Protein AF-A0A6A6N2H8-F1 (afdb_monomer_lite)

Secondary structure (DSSP, 8-state):
-HHHHHHHHHT-HHHHHHHHHH-TTHHHHT-STTS--HHHHHHHHT-HHHHHHHHHH-GGGGG---TTS--HHHHHHHH---HHHHHHHHHTT--TT---TTS--GGGG--SGGGHHHHHHHHHTT---TTTSPPSSS--S---HHHHHHHHHHHT-HHHHHHHHHH-TTHHHHHHH-SS---HHHHHHHHT-HHHHHHHHHH-GGGGT---TTS--HHHHHHHTT-HHHHHHHHHH-GGGGG---GGG--HHHHHHHHT-HHHHHHHHHH-TTGGG---TT---HHHHHHHTT-HHHHHHHHHHHHHHT-GGGGG-B-TTS-BHHHHHHHTT-HHHHHHHHTSTT----HHHHHHHHHHHGGGSTT----TT-B-TTS-BHHHHHHHTT-S-HHHHHHHHHHHT-TT--S-HHHHHHHH-

Foldseek 3Di:
DVQLLVCLLVLPPVSVVVVCVVPVCVQVVQLDAQADHSLLNNLLNLNQVSNVVCCVVPVSLLAGAHNQFDGSLLSNLLNDDNLVSNVVSLVSPHPQAGAGNVQWGSLQSNDDPVCVVVNVVSVVSPYDTSVVADDPDPDDDDDDLQVQLLVCLLVLPPVSNVVSCVVPVCNQVVVLVDQAACHSLLNNLLNLSQVSNVVVCVVPVSLQQGHHPQQDGSLRSNLVNVSLVSNLSSLVVPLCQQCRAGPQRDGQLLSCLLVLVLVSNVSNCVSPVCSQVGAGNQRDGSLLNNLLNVNLVSNVSSLVSCVVVVNCVQQCGATNVNDGSLNSNLVVVVLNSNLVQLQDPPHQDAQVSVLSCCLRPQLSNQQRDDPQCHADPVNDTSVRVCVVVVSDDVVVNVVSNVLSPDPPPPDDSVVSSVVVD

Radius of gyration: 32.68 Å; chains: 1; bounding box: 66×46×94 Å

Sequence (421 aa):
MERLMEASRAGNIDGLYAAIRENANILAQIAVPFVDTPLHAAASAGHIQYAMEIMRLMPSFAAKSDQDGFCPIHLALRSGHIQLLVKLLISCSVDINEKNVEGWTPLDYVQDESQAEIRDLLCSAGAVGASLLPIIDNSAPFLRTDQKLKMAAEVGDIQGLYSIIKEDQYLLERIDQLPFTDTPLHVAASKGHTQFALEIMRLKPSFAEKLNQDGFSPMHLALQNQRFQTALRLADVKGQLVCLKGRMGITPLHFAAEKEELELLAALLIACPKSIDVVTEHKETALHIAAKNDKVEAVKLLFGWLEHNGKNMVLNWSDDEGNTVLHIASRRNQIEVVRLLIGDVRCFPSFLIIREILSNFFPFICGIEVDLKIKNSEGLTAVNILQEEGQLDIGLFEATRALANSTDFQMDRMQLVLWII

Organism: Hevea brasiliensis (NCBI:txid3981)

Structure (mmCIF, N/CA/C/O backbone):
data_AF-A0A6A6N2H8-F1
#
_entry.id   AF-A0A6A6N2H8-F1
#
loop_
_atom_site.group_PDB
_atom_site.id
_atom_site.type_symbol
_atom_site.label_atom_id
_atom_site.label_alt_id
_atom_site.label_comp_id
_atom_site.label_asym_id
_atom_site.label_entity_id
_atom_site.label_seq_id
_atom_site.pdbx_PDB_ins_code
_atom_site.Cartn_x
_atom_site.Cartn_y
_atom_site.Cartn_z
_atom_site.occupancy
_atom_site.B_iso_or_equiv
_atom_site.auth_seq_id
_atom_site.auth_comp_id
_atom_site.auth_asym_id
_atom_site.auth_atom_id
_atom_site.pdbx_PDB_model_num
ATOM 1 N N . MET A 1 1 ? -5.764 -26.903 -27.597 1.00 75.50 1 MET A N 1
ATOM 2 C CA . MET A 1 1 ? -4.366 -26.443 -27.460 1.00 75.50 1 MET A CA 1
ATOM 3 C C . MET A 1 1 ? -3.416 -27.331 -28.253 1.00 75.50 1 MET A C 1
ATOM 5 O O . MET A 1 1 ? -2.806 -26.845 -29.191 1.00 75.50 1 MET A O 1
ATOM 9 N N . GLU A 1 2 ? -3.350 -28.630 -27.958 1.00 81.94 2 GLU A N 1
ATOM 10 C CA . GLU A 1 2 ? -2.432 -29.576 -28.620 1.00 81.94 2 GLU A CA 1
ATOM 11 C C . GLU A 1 2 ? -2.510 -29.560 -30.158 1.00 81.94 2 GLU A C 1
ATOM 13 O O . GLU A 1 2 ? -1.504 -29.311 -30.814 1.00 81.94 2 GLU A O 1
ATOM 18 N N . ARG A 1 3 ? -3.718 -29.662 -30.730 1.00 82.88 3 ARG A N 1
ATOM 19 C CA . ARG A 1 3 ? -3.942 -29.578 -32.189 1.00 82.88 3 ARG A CA 1
ATOM 20 C C . ARG A 1 3 ? -3.453 -28.273 -32.828 1.00 82.88 3 ARG A C 1
ATOM 22 O O . ARG A 1 3 ? -2.975 -28.283 -33.956 1.00 82.88 3 ARG A O 1
ATOM 29 N N . LEU A 1 4 ? -3.570 -27.148 -32.117 1.00 87.62 4 LEU A N 1
ATOM 30 C CA . LEU A 1 4 ? -3.097 -25.846 -32.598 1.00 87.62 4 LEU A CA 1
ATOM 31 C C . LEU A 1 4 ? -1.565 -25.801 -32.616 1.00 87.62 4 LEU A C 1
ATOM 33 O O . LEU A 1 4 ? -0.972 -25.305 -33.570 1.00 87.62 4 LEU A O 1
ATOM 37 N N . MET A 1 5 ? -0.918 -26.339 -31.582 1.00 87.62 5 MET A N 1
ATOM 38 C CA . MET A 1 5 ? 0.543 -26.425 -31.539 1.00 87.62 5 MET A CA 1
ATOM 39 C C . MET A 1 5 ? 1.077 -27.400 -32.591 1.00 87.62 5 MET A C 1
ATOM 41 O O . MET A 1 5 ? 2.087 -27.113 -33.225 1.00 87.62 5 MET A O 1
ATOM 45 N N . GLU A 1 6 ? 0.379 -28.505 -32.847 1.00 87.38 6 GLU A N 1
ATOM 46 C CA . GLU A 1 6 ? 0.714 -29.437 -33.926 1.00 87.38 6 GLU A CA 1
ATOM 47 C C . GLU A 1 6 ? 0.575 -28.793 -35.312 1.00 87.38 6 GLU A C 1
ATOM 49 O O . GLU A 1 6 ? 1.511 -28.851 -36.109 1.00 87.38 6 GLU A O 1
ATOM 54 N N . ALA A 1 7 ? -0.523 -28.069 -35.563 1.00 90.12 7 ALA A N 1
ATOM 55 C CA . ALA A 1 7 ? -0.685 -27.272 -36.778 1.00 90.12 7 ALA A CA 1
ATOM 56 C C . ALA A 1 7 ? 0.430 -26.223 -36.934 1.00 90.12 7 ALA A C 1
ATOM 58 O O . ALA A 1 7 ? 0.928 -26.022 -38.040 1.00 90.12 7 ALA A O 1
ATOM 59 N N . SER A 1 8 ? 0.872 -25.617 -35.828 1.00 89.81 8 SER A N 1
ATOM 60 C CA . SER A 1 8 ? 1.950 -24.619 -35.821 1.00 89.81 8 SER A CA 1
ATOM 61 C C . SER A 1 8 ? 3.313 -25.213 -36.164 1.00 89.81 8 SER A C 1
ATOM 63 O O . SER A 1 8 ? 4.055 -24.621 -36.944 1.00 89.81 8 SER A O 1
ATOM 65 N N . ARG A 1 9 ? 3.629 -26.410 -35.650 1.00 88.69 9 ARG A N 1
ATOM 66 C CA . ARG A 1 9 ? 4.859 -27.144 -36.003 1.00 88.69 9 ARG A CA 1
ATOM 67 C C . ARG A 1 9 ? 4.844 -27.633 -37.454 1.00 88.69 9 ARG A C 1
ATOM 69 O O . ARG A 1 9 ? 5.890 -27.682 -38.095 1.00 88.69 9 ARG A O 1
ATOM 76 N N . ALA A 1 10 ? 3.665 -27.972 -37.975 1.00 90.25 10 ALA A N 1
ATOM 77 C CA . ALA A 1 10 ? 3.479 -28.432 -39.350 1.00 90.25 10 ALA A CA 1
ATOM 78 C C . ALA A 1 10 ? 3.308 -27.296 -40.380 1.00 90.25 10 ALA A C 1
ATOM 80 O O . ALA A 1 10 ? 3.314 -27.570 -41.577 1.00 90.25 10 ALA A O 1
ATOM 81 N N . GLY A 1 11 ? 3.108 -26.046 -39.943 1.00 89.75 11 GLY A N 1
ATOM 82 C CA . GLY A 1 11 ? 2.808 -24.918 -40.834 1.00 89.75 11 GLY A CA 1
ATOM 83 C C . GLY A 1 11 ? 1.426 -25.002 -41.494 1.00 89.75 11 GLY A C 1
ATOM 84 O O . GLY A 1 11 ? 1.194 -24.396 -42.538 1.00 89.75 11 GLY A O 1
ATOM 85 N N . ASN A 1 12 ? 0.497 -25.762 -40.908 1.00 93.75 12 ASN A N 1
ATOM 86 C CA . ASN A 1 12 ? -0.803 -26.067 -41.499 1.00 93.75 12 ASN A CA 1
ATOM 87 C C . ASN A 1 12 ? -1.847 -24.980 -41.179 1.00 93.75 12 ASN A C 1
ATOM 89 O O . ASN A 1 12 ? -2.501 -25.020 -40.134 1.00 93.75 12 ASN A O 1
ATOM 93 N N . ILE A 1 13 ? -2.037 -24.036 -42.105 1.00 93.31 13 ILE A N 1
ATOM 94 C CA . ILE A 1 13 ? -3.005 -22.931 -41.975 1.00 93.31 13 ILE A CA 1
ATOM 95 C C . ILE A 1 13 ? -4.451 -23.444 -41.855 1.00 93.31 13 ILE A C 1
ATOM 97 O O . ILE A 1 13 ? -5.233 -22.904 -41.071 1.00 93.31 13 ILE A O 1
ATOM 101 N N . ASP A 1 14 ? -4.813 -24.522 -42.553 1.00 92.75 14 ASP A N 1
ATOM 102 C CA . ASP A 1 14 ? -6.151 -25.114 -42.427 1.00 92.75 14 ASP A CA 1
ATOM 103 C C . ASP A 1 14 ? -6.370 -25.691 -41.022 1.00 92.75 14 ASP A C 1
ATOM 105 O O . ASP A 1 14 ? -7.447 -25.544 -40.443 1.00 92.75 14 ASP A O 1
ATOM 109 N N . GLY A 1 15 ? -5.322 -26.276 -40.435 1.00 91.06 15 GLY A N 1
ATOM 110 C CA . GLY A 1 15 ? -5.304 -26.740 -39.047 1.00 91.06 15 GLY A CA 1
ATOM 111 C C . GLY A 1 15 ? -5.458 -25.603 -38.029 1.00 91.06 15 GLY A C 1
ATOM 112 O O . GLY A 1 15 ? -6.205 -25.750 -37.059 1.00 91.06 15 GLY A O 1
ATOM 113 N N . LEU A 1 16 ? -4.827 -24.448 -38.274 1.00 91.06 16 LEU A N 1
ATOM 114 C CA . LEU A 1 16 ? -5.016 -23.226 -37.478 1.00 91.06 16 LEU A CA 1
ATOM 115 C C . LEU A 1 16 ? -6.480 -22.777 -37.498 1.00 91.06 16 LEU A C 1
ATOM 117 O O . LEU A 1 16 ? -7.087 -22.576 -36.444 1.00 91.06 16 LEU A O 1
ATOM 121 N N . TYR A 1 17 ? -7.071 -22.663 -38.687 1.00 92.31 17 TYR A N 1
ATOM 122 C CA . TYR A 1 17 ? -8.463 -22.247 -38.825 1.00 92.31 17 TYR A CA 1
ATOM 123 C C . TYR A 1 17 ? -9.450 -23.273 -38.269 1.00 92.31 17 TYR A C 1
ATOM 125 O O . TYR A 1 17 ? -10.462 -22.881 -37.688 1.00 92.31 17 TYR A O 1
ATOM 133 N N . ALA A 1 18 ? -9.164 -24.570 -38.388 1.00 91.31 18 ALA A N 1
ATOM 134 C CA . ALA A 1 18 ? -9.953 -25.616 -37.748 1.00 91.31 18 ALA A CA 1
ATOM 135 C C . ALA A 1 18 ? -9.940 -25.465 -36.217 1.00 91.31 18 ALA A C 1
ATOM 137 O O . ALA A 1 18 ? -11.002 -25.470 -35.597 1.00 91.31 18 ALA A O 1
ATOM 138 N N . ALA A 1 19 ? -8.770 -25.226 -35.614 1.00 87.94 19 ALA A N 1
ATOM 139 C CA . ALA A 1 19 ? -8.647 -25.009 -34.173 1.00 87.94 19 ALA A CA 1
ATOM 140 C C . ALA A 1 19 ? -9.380 -23.741 -33.691 1.00 87.94 19 ALA A C 1
ATOM 142 O O . ALA A 1 19 ? -10.001 -23.758 -32.628 1.00 87.94 19 ALA A O 1
ATOM 143 N N . ILE A 1 20 ? -9.358 -22.658 -34.478 1.00 89.56 20 ILE A N 1
ATOM 144 C CA . ILE A 1 20 ? -10.106 -21.422 -34.181 1.00 89.56 20 ILE A CA 1
ATOM 145 C C . ILE A 1 20 ? -11.620 -21.640 -34.317 1.00 89.56 20 ILE A C 1
ATOM 147 O O . ILE A 1 20 ? -12.391 -21.107 -33.524 1.00 89.56 20 ILE A O 1
ATOM 151 N N . ARG A 1 21 ? -12.075 -22.432 -35.297 1.00 90.38 21 ARG A N 1
ATOM 152 C CA . ARG A 1 21 ? -13.503 -22.772 -35.445 1.00 90.38 21 ARG A CA 1
ATOM 153 C C . ARG A 1 21 ? -14.019 -23.604 -34.274 1.00 90.38 21 ARG A C 1
ATOM 155 O O . ARG A 1 21 ? -15.148 -23.392 -33.848 1.00 90.38 21 ARG A O 1
ATOM 162 N N . GLU A 1 22 ? -13.206 -24.528 -33.762 1.00 89.12 22 GLU A N 1
ATOM 163 C CA . GLU A 1 22 ? -13.538 -25.313 -32.566 1.00 89.12 22 GLU A CA 1
ATOM 164 C C . GLU A 1 22 ? -13.565 -24.438 -31.300 1.00 89.12 22 GLU A C 1
ATOM 166 O O . GLU A 1 22 ? -14.415 -24.634 -30.433 1.00 89.12 22 GLU A O 1
ATOM 171 N N . ASN A 1 23 ? -12.662 -23.456 -31.190 1.00 87.12 23 ASN A N 1
ATOM 172 C CA . ASN A 1 23 ? -12.624 -22.506 -30.080 1.00 87.12 23 ASN A CA 1
ATOM 173 C C . ASN A 1 23 ? -12.129 -21.125 -30.541 1.00 87.12 23 ASN A C 1
ATOM 175 O O . ASN A 1 23 ? -10.926 -20.893 -30.676 1.00 87.12 23 ASN A O 1
ATOM 179 N N . ALA A 1 24 ? -13.058 -20.177 -30.689 1.00 83.56 24 ALA A N 1
ATOM 180 C CA . ALA A 1 24 ? -12.764 -18.827 -31.177 1.00 83.56 24 ALA A CA 1
ATOM 181 C C . ALA A 1 24 ? -11.794 -18.036 -30.276 1.00 83.56 24 ALA A C 1
ATOM 183 O O . ALA A 1 24 ? -11.092 -17.151 -30.758 1.00 83.56 24 ALA A O 1
ATOM 184 N N . ASN A 1 25 ? -11.710 -18.379 -28.985 1.00 83.75 25 ASN A N 1
ATOM 185 C CA . ASN A 1 25 ? -10.861 -17.700 -28.002 1.00 83.75 25 ASN A CA 1
ATOM 186 C C . ASN A 1 25 ? -9.529 -18.422 -27.748 1.00 83.75 25 ASN A C 1
ATOM 188 O O . ASN A 1 25 ? -8.776 -18.015 -26.860 1.00 83.75 25 ASN A O 1
ATOM 192 N N . ILE A 1 26 ? -9.218 -19.482 -28.504 1.00 85.25 26 ILE A N 1
ATOM 193 C CA . ILE A 1 26 ? -8.040 -20.324 -28.259 1.00 85.25 26 ILE A CA 1
ATOM 194 C C . ILE A 1 26 ? -6.736 -19.520 -28.236 1.00 85.25 26 ILE A C 1
ATOM 196 O O . ILE A 1 26 ? -5.891 -19.761 -27.384 1.00 85.25 26 ILE A O 1
ATOM 200 N N . LEU A 1 27 ? -6.588 -18.520 -29.109 1.00 83.56 27 LEU A N 1
ATOM 201 C CA . LEU A 1 27 ? -5.373 -17.707 -29.176 1.00 83.56 27 LEU A CA 1
ATOM 202 C C . LEU A 1 27 ? -5.242 -16.741 -27.986 1.00 83.56 27 LEU A C 1
ATOM 204 O O . LEU A 1 27 ? -4.148 -16.557 -27.462 1.00 83.56 27 LEU A O 1
ATOM 208 N N . ALA A 1 28 ? -6.348 -16.166 -27.506 1.00 78.81 28 ALA A N 1
ATOM 209 C CA . ALA A 1 28 ? -6.333 -15.271 -26.348 1.00 78.81 28 ALA A CA 1
ATOM 210 C C . ALA A 1 28 ? -5.999 -16.017 -25.043 1.00 78.81 28 ALA A C 1
ATOM 212 O O . ALA A 1 28 ? -5.315 -15.474 -24.180 1.00 78.81 28 ALA A O 1
ATOM 213 N N . GLN A 1 29 ? -6.418 -17.281 -24.919 1.00 77.31 29 GLN A N 1
ATOM 214 C CA . GLN A 1 29 ? -6.101 -18.135 -23.765 1.00 77.31 29 GLN A CA 1
ATOM 215 C C . GLN A 1 29 ? -4.604 -18.467 -23.655 1.00 77.31 29 GLN A C 1
ATOM 217 O O . GLN A 1 29 ? -4.112 -18.725 -22.561 1.00 77.31 29 GLN A O 1
ATOM 222 N N . ILE A 1 30 ? -3.874 -18.430 -24.774 1.00 73.44 30 ILE A N 1
ATOM 223 C CA . ILE A 1 30 ? -2.434 -18.730 -24.849 1.00 73.44 30 ILE A CA 1
ATOM 224 C C . ILE A 1 30 ? -1.585 -17.467 -24.622 1.00 73.44 30 ILE A C 1
ATOM 226 O O . ILE A 1 30 ? -0.368 -17.539 -24.523 1.00 73.44 30 ILE A O 1
ATOM 230 N N . ALA A 1 31 ? -2.205 -16.292 -24.473 1.00 59.56 31 ALA A N 1
ATOM 231 C CA . ALA A 1 31 ? -1.496 -15.035 -24.221 1.00 59.56 31 ALA A CA 1
ATOM 232 C C . ALA A 1 31 ? -0.936 -14.894 -22.785 1.00 59.56 31 ALA A C 1
ATOM 234 O O . ALA A 1 31 ? -0.420 -13.826 -22.426 1.00 59.56 31 ALA A O 1
ATOM 235 N N . VAL A 1 32 ? -1.034 -15.950 -21.970 1.00 57.75 32 VAL A N 1
ATOM 236 C CA . VAL A 1 32 ? -0.454 -16.030 -20.624 1.00 57.75 32 VAL A CA 1
ATOM 237 C C . VAL A 1 32 ? 1.088 -16.080 -20.676 1.00 57.75 32 VAL A C 1
ATOM 239 O O . VAL A 1 32 ? 1.648 -16.569 -21.656 1.00 57.75 32 VAL A O 1
ATOM 242 N N . PRO A 1 33 ? 1.804 -15.537 -19.672 1.00 51.44 33 PRO A N 1
ATOM 243 C CA . PRO A 1 33 ? 3.273 -15.559 -19.632 1.00 51.44 33 PRO A CA 1
ATOM 244 C C . PRO A 1 33 ? 3.850 -16.987 -19.529 1.00 51.44 33 PRO A C 1
ATOM 246 O O . PRO A 1 33 ? 3.212 -17.848 -18.927 1.00 51.44 33 PRO A O 1
ATOM 249 N N . PHE A 1 34 ? 5.068 -17.209 -20.046 1.00 53.66 34 PHE A N 1
ATOM 250 C CA . PHE A 1 34 ? 5.849 -18.460 -19.914 1.00 53.66 34 PHE A CA 1
ATOM 251 C C . PHE A 1 34 ? 5.241 -19.709 -20.585 1.00 53.66 34 PHE A C 1
ATOM 253 O O . PHE A 1 34 ? 5.429 -20.840 -20.124 1.00 53.66 34 PHE A O 1
ATOM 260 N N . VAL A 1 35 ? 4.503 -19.518 -21.682 1.00 69.38 35 VAL A N 1
ATOM 261 C CA . VAL A 1 35 ? 3.926 -20.603 -22.490 1.00 69.38 35 VAL A CA 1
ATOM 262 C C . VAL A 1 35 ? 4.360 -20.445 -23.943 1.00 69.38 35 VAL A C 1
ATOM 264 O O . VAL A 1 35 ? 4.222 -19.362 -24.514 1.00 69.38 35 VAL A O 1
ATOM 267 N N . ASP A 1 36 ? 4.824 -21.540 -24.551 1.00 77.94 36 ASP A N 1
ATOM 268 C CA . ASP A 1 36 ? 5.106 -21.607 -25.985 1.00 77.94 36 ASP A CA 1
ATOM 269 C C . ASP A 1 36 ? 3.887 -21.162 -26.790 1.00 77.94 36 ASP A C 1
ATOM 271 O O . ASP A 1 36 ? 2.843 -21.826 -26.826 1.00 77.94 36 ASP A O 1
ATOM 275 N N . THR A 1 37 ? 4.027 -20.030 -27.473 1.00 89.06 37 THR A N 1
ATOM 276 C CA . THR A 1 37 ? 2.975 -19.556 -28.370 1.00 89.06 37 THR A CA 1
ATOM 277 C C . THR A 1 37 ? 3.052 -20.290 -29.714 1.00 89.06 37 THR A C 1
ATOM 279 O O . THR A 1 37 ? 4.128 -20.719 -30.143 1.00 89.06 37 THR A O 1
ATOM 282 N N . PRO A 1 38 ? 1.938 -20.372 -30.458 1.00 89.56 38 PRO A N 1
ATOM 283 C CA . PRO A 1 38 ? 1.934 -20.838 -31.843 1.00 89.56 38 PRO A CA 1
ATOM 284 C C . PRO A 1 38 ? 2.986 -20.156 -32.737 1.00 89.56 38 PRO A C 1
ATOM 286 O O . PRO A 1 38 ? 3.512 -20.777 -33.661 1.00 89.56 38 PRO A O 1
ATOM 289 N N . LEU A 1 39 ? 3.324 -18.891 -32.446 1.00 89.94 39 LEU A N 1
ATOM 290 C CA . LEU A 1 39 ? 4.341 -18.144 -33.181 1.00 89.94 39 LEU A CA 1
ATOM 291 C C . LEU A 1 39 ? 5.767 -18.635 -32.877 1.00 89.94 39 LEU A C 1
ATOM 293 O O . LEU A 1 39 ? 6.579 -18.661 -33.797 1.00 89.94 39 LEU A O 1
ATOM 297 N N . HIS A 1 40 ? 6.059 -19.093 -31.652 1.00 89.69 40 HIS A N 1
ATOM 298 C CA . HIS A 1 40 ? 7.344 -19.729 -31.320 1.00 89.69 40 HIS A CA 1
ATOM 299 C C . HIS A 1 40 ? 7.551 -21.001 -32.149 1.00 89.69 40 HIS A C 1
ATOM 301 O O . HIS A 1 40 ? 8.573 -21.156 -32.817 1.00 89.69 40 HIS A O 1
ATOM 307 N N . ALA A 1 41 ? 6.539 -21.876 -32.183 1.00 88.88 41 ALA A N 1
ATOM 308 C CA . ALA A 1 41 ? 6.587 -23.119 -32.952 1.00 88.88 41 ALA A CA 1
ATOM 309 C C . ALA A 1 41 ? 6.750 -22.865 -34.462 1.00 88.88 41 ALA A C 1
ATOM 311 O O . ALA A 1 41 ? 7.563 -23.518 -35.115 1.00 88.88 41 ALA A O 1
ATOM 312 N N . ALA A 1 42 ? 6.020 -21.890 -35.010 1.00 90.19 42 ALA A N 1
ATOM 313 C CA . ALA A 1 42 ? 6.114 -21.529 -36.422 1.00 90.19 42 ALA A CA 1
ATOM 314 C C . ALA A 1 42 ? 7.468 -20.898 -36.787 1.00 90.19 42 ALA A C 1
ATOM 316 O O . ALA A 1 42 ? 8.023 -21.211 -37.840 1.00 90.19 42 ALA A O 1
ATOM 317 N N . ALA A 1 43 ? 8.013 -20.039 -35.917 1.00 89.31 43 ALA A N 1
ATOM 318 C CA . ALA A 1 43 ? 9.322 -19.418 -36.102 1.00 89.31 43 ALA A CA 1
ATOM 319 C C . ALA A 1 43 ? 10.466 -20.441 -36.021 1.00 89.31 43 ALA A C 1
ATOM 321 O O . ALA A 1 43 ? 11.374 -20.418 -36.851 1.00 89.31 43 ALA A O 1
ATOM 322 N N . SER A 1 44 ? 10.384 -21.384 -35.078 1.00 87.69 44 SER A N 1
ATOM 323 C CA . SER A 1 44 ? 11.347 -22.482 -34.940 1.00 87.69 44 SER A CA 1
ATOM 324 C C . SER A 1 44 ? 11.338 -23.423 -36.150 1.00 87.69 44 SER A C 1
ATOM 326 O O . SER A 1 44 ? 12.399 -23.840 -36.605 1.00 87.69 44 SER A O 1
ATOM 328 N N . ALA A 1 45 ? 10.160 -23.724 -36.704 1.00 86.44 45 ALA A N 1
ATOM 329 C CA . ALA A 1 45 ? 10.016 -24.619 -37.854 1.00 86.44 45 ALA A CA 1
ATOM 330 C C . ALA A 1 45 ? 10.201 -23.933 -39.224 1.00 86.44 45 ALA A C 1
ATOM 332 O O . ALA A 1 45 ? 10.275 -24.612 -40.245 1.00 86.44 45 ALA A O 1
ATOM 333 N N . GLY A 1 46 ? 10.266 -22.600 -39.265 1.00 86.00 46 GLY A N 1
ATOM 334 C CA . GLY A 1 46 ? 10.488 -21.833 -40.492 1.00 86.00 46 GLY A CA 1
ATOM 335 C C . GLY A 1 46 ? 9.261 -21.577 -41.367 1.00 86.00 46 GLY A C 1
ATOM 336 O O . GLY A 1 46 ? 9.387 -21.204 -42.534 1.00 86.00 46 GLY A O 1
ATOM 337 N N . HIS A 1 47 ? 8.056 -21.718 -40.816 1.00 89.81 47 HIS A N 1
ATOM 338 C CA . HIS A 1 47 ? 6.808 -21.604 -41.575 1.00 89.81 47 HIS A CA 1
ATOM 339 C C . HIS A 1 47 ? 6.350 -20.150 -41.722 1.00 89.81 47 HIS A C 1
ATOM 341 O O . HIS A 1 47 ? 5.447 -19.694 -41.022 1.00 89.81 47 HIS A O 1
ATOM 347 N N . ILE A 1 48 ? 6.950 -19.418 -42.666 1.00 87.00 48 ILE A N 1
ATOM 348 C CA . ILE A 1 48 ? 6.705 -17.979 -42.896 1.00 87.00 48 ILE A CA 1
ATOM 349 C C . ILE A 1 48 ? 5.218 -17.651 -43.062 1.00 87.00 48 ILE A C 1
ATOM 351 O O . ILE A 1 48 ? 4.711 -16.757 -42.392 1.00 87.00 48 ILE A O 1
ATOM 355 N N . GLN A 1 49 ? 4.514 -18.361 -43.949 1.00 88.19 49 GLN A N 1
ATOM 356 C CA . GLN A 1 49 ? 3.106 -18.066 -44.249 1.00 88.19 49 GLN A CA 1
ATOM 357 C C . GLN A 1 49 ? 2.211 -18.282 -43.026 1.00 88.19 49 GLN A C 1
ATOM 359 O O . GLN A 1 49 ? 1.322 -17.481 -42.753 1.00 88.19 49 GLN A O 1
ATOM 364 N N . TYR A 1 50 ? 2.493 -19.330 -42.254 1.00 90.56 50 TYR A N 1
ATOM 365 C CA . TYR A 1 50 ? 1.784 -19.604 -41.014 1.00 90.56 50 TYR A CA 1
ATOM 366 C C . TYR A 1 50 ? 2.074 -18.531 -39.955 1.00 90.56 50 TYR A C 1
ATOM 368 O O . TYR A 1 50 ? 1.156 -18.021 -39.316 1.00 90.56 50 TYR A O 1
ATOM 376 N N . ALA A 1 51 ? 3.342 -18.141 -39.798 1.00 89.38 51 ALA A N 1
ATOM 377 C CA . ALA A 1 51 ? 3.753 -17.095 -38.868 1.00 89.38 51 ALA A CA 1
ATOM 378 C C . ALA A 1 51 ? 3.125 -15.733 -39.215 1.00 89.38 51 ALA A C 1
ATOM 380 O O . ALA A 1 51 ? 2.605 -15.062 -38.327 1.00 89.38 51 ALA A O 1
ATOM 381 N N . MET A 1 52 ? 3.090 -15.362 -40.501 1.00 87.75 52 MET A N 1
ATOM 382 C CA . MET A 1 52 ? 2.389 -14.167 -40.989 1.00 87.75 52 MET A CA 1
ATOM 383 C C . MET A 1 52 ? 0.910 -14.185 -40.609 1.00 87.75 52 MET A C 1
ATOM 385 O O . MET A 1 52 ? 0.385 -13.188 -40.113 1.00 87.75 52 MET A O 1
ATOM 389 N N . GLU A 1 53 ? 0.247 -15.322 -40.812 1.00 90.62 53 GLU A N 1
ATOM 390 C CA . GLU A 1 53 ? -1.174 -15.459 -40.515 1.00 90.62 53 GLU A CA 1
ATOM 391 C C . GLU A 1 53 ? -1.451 -15.349 -39.010 1.00 90.62 53 GLU A C 1
ATOM 393 O O . GLU A 1 53 ? -2.380 -14.657 -38.595 1.00 90.62 53 GLU A O 1
ATOM 398 N N . ILE A 1 54 ? -0.598 -15.940 -38.170 1.00 89.56 54 ILE A N 1
ATOM 399 C CA . ILE A 1 54 ? -0.704 -15.803 -36.714 1.00 89.56 54 ILE A CA 1
ATOM 400 C C . ILE A 1 54 ? -0.423 -14.379 -36.246 1.00 89.56 54 ILE A C 1
ATOM 402 O O . ILE A 1 54 ? -1.168 -13.876 -35.411 1.00 89.56 54 ILE A O 1
ATOM 406 N N . MET A 1 55 ? 0.591 -13.703 -36.785 1.00 87.12 55 MET A N 1
ATOM 407 C CA . MET A 1 55 ? 0.877 -12.305 -36.448 1.00 87.12 55 MET A CA 1
ATOM 408 C C . MET A 1 55 ? -0.265 -11.374 -36.870 1.00 87.12 55 MET A C 1
ATOM 410 O O . MET A 1 55 ? -0.548 -10.404 -36.173 1.00 87.12 55 MET A O 1
ATOM 414 N N . ARG A 1 56 ? -0.961 -11.686 -37.972 1.00 87.19 56 ARG A N 1
ATOM 415 C CA . ARG A 1 56 ? -2.162 -10.961 -38.412 1.00 87.19 56 ARG A CA 1
ATOM 416 C C . ARG A 1 56 ? -3.325 -11.132 -37.434 1.00 87.19 56 ARG A C 1
ATOM 418 O O . ARG A 1 56 ? -4.058 -10.178 -37.189 1.00 87.19 56 ARG A O 1
ATOM 425 N N . LEU A 1 57 ? -3.511 -12.341 -36.905 1.00 88.06 57 LEU A N 1
ATOM 426 C CA . LEU A 1 57 ? -4.588 -12.655 -35.963 1.00 88.06 57 LEU A CA 1
ATOM 427 C C . LEU A 1 57 ? -4.278 -12.175 -34.537 1.00 88.06 57 LEU A C 1
ATOM 429 O O . LEU A 1 57 ? -5.179 -11.708 -33.847 1.00 88.06 57 LEU A O 1
ATOM 433 N N . MET A 1 58 ? -3.021 -12.286 -34.098 1.00 84.94 58 MET A N 1
ATOM 434 C CA . MET A 1 58 ? -2.544 -11.951 -32.752 1.00 84.94 58 MET A CA 1
ATOM 435 C C . MET A 1 58 ? -1.124 -11.351 -32.790 1.00 84.94 58 MET A C 1
ATOM 437 O O . MET A 1 58 ? -0.141 -12.058 -32.545 1.00 84.94 58 MET A O 1
ATOM 441 N N . PRO A 1 59 ? -0.992 -10.031 -33.020 1.00 83.38 59 PRO A N 1
ATOM 442 C CA . PRO A 1 59 ? 0.310 -9.356 -33.068 1.00 83.38 59 PRO A CA 1
ATOM 443 C C . PRO A 1 59 ? 1.102 -9.433 -31.755 1.00 83.38 59 PRO A C 1
ATOM 445 O O . PRO A 1 59 ? 2.331 -9.443 -31.766 1.00 83.38 59 PRO A O 1
ATOM 448 N N . SER A 1 60 ? 0.410 -9.524 -30.613 1.00 82.06 60 SER A N 1
ATOM 449 C CA . SER A 1 60 ? 1.028 -9.544 -29.279 1.00 82.06 60 SER A CA 1
ATOM 450 C C . SER A 1 60 ? 1.941 -10.746 -29.034 1.00 82.06 60 SER A C 1
ATOM 452 O O . SER A 1 60 ? 2.793 -10.682 -28.152 1.00 82.06 60 SER A O 1
ATOM 454 N N . PHE A 1 61 ? 1.808 -11.826 -29.811 1.00 85.38 61 PHE A N 1
ATOM 455 C CA . PHE A 1 61 ? 2.697 -12.984 -29.716 1.00 85.38 61 PHE A CA 1
ATOM 456 C C . PHE A 1 61 ? 4.132 -12.690 -30.151 1.00 85.38 61 PHE A C 1
ATOM 458 O O . PHE A 1 61 ? 5.026 -13.421 -29.737 1.00 85.38 61 PHE A O 1
ATOM 465 N N . ALA A 1 62 ? 4.369 -11.641 -30.944 1.00 83.88 62 ALA A N 1
ATOM 466 C CA . ALA A 1 62 ? 5.709 -11.288 -31.410 1.00 83.88 62 ALA A CA 1
ATOM 467 C C . ALA A 1 62 ? 6.651 -10.857 -30.267 1.00 83.88 62 ALA A C 1
ATOM 469 O O . ALA A 1 62 ? 7.857 -11.047 -30.382 1.00 83.88 62 ALA A O 1
ATOM 470 N N . ALA A 1 63 ? 6.099 -10.321 -29.171 1.00 81.88 63 ALA A N 1
ATOM 471 C CA . ALA A 1 63 ? 6.838 -9.796 -28.018 1.00 81.88 63 ALA A CA 1
ATOM 472 C C . ALA A 1 63 ? 6.803 -10.720 -26.784 1.00 81.88 63 ALA A C 1
ATOM 474 O O . ALA A 1 63 ? 7.031 -10.269 -25.665 1.00 81.88 63 ALA A O 1
ATOM 475 N N . LYS A 1 64 ? 6.420 -11.991 -26.949 1.00 81.81 64 LYS A N 1
ATOM 476 C CA . LYS A 1 64 ? 6.381 -12.965 -25.851 1.00 81.81 64 LYS A CA 1
ATOM 477 C C . LYS A 1 64 ? 7.646 -13.806 -25.866 1.00 81.81 64 LYS A C 1
ATOM 479 O O . LYS A 1 64 ? 8.014 -14.273 -26.934 1.00 81.81 64 LYS A O 1
ATOM 484 N N . SER A 1 65 ? 8.231 -14.039 -24.699 1.00 82.12 65 SER A N 1
ATOM 485 C CA . SER A 1 65 ? 9.261 -15.050 -24.476 1.00 82.12 65 SER A CA 1
ATOM 486 C C . SER A 1 65 ? 8.646 -16.374 -24.007 1.00 82.12 65 SER A C 1
ATOM 488 O O . SER A 1 65 ? 7.630 -16.388 -23.298 1.00 82.12 65 SER A O 1
ATOM 490 N N . ASP A 1 66 ? 9.254 -17.484 -24.424 1.00 81.44 66 ASP A N 1
ATOM 491 C CA . ASP A 1 66 ? 8.968 -18.820 -23.902 1.00 81.44 66 ASP A CA 1
ATOM 492 C C . ASP A 1 66 ? 9.595 -19.054 -22.509 1.00 81.44 66 ASP A C 1
ATOM 494 O O . ASP A 1 66 ? 10.042 -18.123 -21.834 1.00 81.44 66 ASP A O 1
ATOM 498 N N . GLN A 1 67 ? 9.581 -20.303 -22.035 1.00 78.31 67 GLN A N 1
ATOM 499 C CA . GLN A 1 67 ? 10.110 -20.681 -20.715 1.00 78.31 67 GLN A CA 1
ATOM 500 C C . GLN A 1 67 ? 11.624 -20.496 -20.592 1.00 78.31 67 GLN A C 1
ATOM 502 O O . GLN A 1 67 ? 12.119 -20.249 -19.492 1.00 78.31 67 GLN A O 1
ATOM 507 N N . ASP A 1 68 ? 12.333 -20.565 -21.714 1.00 75.88 68 ASP A N 1
ATOM 508 C CA . ASP A 1 68 ? 13.780 -20.407 -21.797 1.00 75.88 68 ASP A CA 1
ATOM 509 C C . ASP A 1 68 ? 14.165 -18.969 -22.199 1.00 75.88 68 ASP A C 1
ATOM 511 O O . ASP A 1 68 ? 15.334 -18.668 -22.453 1.00 75.88 68 ASP A O 1
ATOM 515 N N . GLY A 1 69 ? 13.197 -18.045 -22.235 1.00 77.50 69 GLY A N 1
ATOM 516 C CA . GLY A 1 69 ? 13.409 -16.639 -22.570 1.00 77.50 69 GLY A CA 1
ATOM 517 C C . GLY A 1 69 ? 13.567 -16.369 -24.071 1.00 77.50 69 GLY A C 1
ATOM 518 O O . GLY A 1 69 ? 13.924 -15.255 -24.454 1.00 77.50 69 GLY A O 1
ATOM 519 N N . PHE A 1 70 ? 13.313 -17.344 -24.947 1.00 84.69 70 PHE A N 1
ATOM 520 C CA . PHE A 1 70 ? 13.380 -17.123 -26.388 1.00 84.69 70 PHE A CA 1
ATOM 521 C C . PHE A 1 70 ? 12.123 -16.405 -26.863 1.00 84.69 70 PHE A C 1
ATOM 523 O O . PHE A 1 70 ? 11.016 -16.912 -26.758 1.00 84.69 70 PHE A O 1
ATOM 530 N N . CYS A 1 71 ? 12.302 -15.235 -27.467 1.00 87.69 71 CYS A N 1
ATOM 531 C CA . CYS A 1 71 ? 11.285 -14.629 -28.330 1.00 87.69 71 CYS A CA 1
ATOM 532 C C . CYS A 1 71 ? 11.208 -15.334 -29.701 1.00 87.69 71 CYS A C 1
ATOM 534 O O . CYS A 1 71 ? 12.216 -15.888 -30.157 1.00 87.69 71 CYS A O 1
ATOM 536 N N . PRO A 1 72 ? 10.099 -15.198 -30.458 1.00 88.94 72 PRO A N 1
ATOM 537 C CA . PRO A 1 72 ? 9.976 -15.760 -31.804 1.00 88.94 72 PRO A CA 1
ATOM 538 C C . PRO A 1 72 ? 11.108 -15.359 -32.757 1.00 88.94 72 PRO A C 1
ATOM 540 O O . PRO A 1 72 ? 11.499 -16.144 -33.615 1.00 88.94 72 PRO A O 1
ATOM 543 N N . ILE A 1 73 ? 11.675 -14.159 -32.594 1.00 88.62 73 ILE A N 1
ATOM 544 C CA . ILE A 1 73 ? 12.804 -13.693 -33.408 1.00 88.62 73 ILE A CA 1
ATOM 545 C C . ILE A 1 73 ? 14.094 -14.486 -33.143 1.00 88.62 73 ILE A C 1
ATOM 547 O O . ILE A 1 73 ? 14.831 -14.748 -34.088 1.00 88.62 73 ILE A O 1
ATOM 551 N N . HIS A 1 74 ? 14.336 -14.955 -31.911 1.00 86.94 74 HIS A N 1
ATOM 552 C CA . HIS A 1 74 ? 15.473 -15.835 -31.612 1.00 86.94 74 HIS A CA 1
ATOM 553 C C . HIS A 1 74 ? 15.333 -17.169 -32.345 1.00 86.94 74 HIS A C 1
ATOM 555 O O . HIS A 1 74 ? 16.270 -17.645 -32.983 1.00 86.94 74 HIS A O 1
ATOM 561 N N . LEU A 1 75 ? 14.134 -17.756 -32.290 1.00 87.25 75 LEU A N 1
ATOM 562 C CA . LEU A 1 75 ? 13.843 -19.039 -32.925 1.00 87.25 75 LEU A CA 1
ATOM 563 C C . LEU A 1 75 ? 13.918 -18.949 -34.453 1.00 87.25 75 LEU A C 1
ATOM 565 O O . LEU A 1 75 ? 14.427 -19.871 -35.084 1.00 87.25 75 LEU A O 1
ATOM 569 N N . ALA A 1 76 ? 13.477 -17.827 -35.033 1.00 87.50 76 ALA A N 1
ATOM 570 C CA . ALA A 1 76 ? 13.572 -17.568 -36.468 1.00 87.50 76 ALA A CA 1
ATOM 571 C C . ALA A 1 76 ? 15.022 -17.415 -36.965 1.00 87.50 76 ALA A C 1
ATOM 573 O O . ALA A 1 76 ? 15.327 -17.757 -38.106 1.00 87.50 76 ALA A O 1
ATOM 574 N N . LEU A 1 77 ? 15.917 -16.882 -36.129 1.00 85.81 77 LEU A N 1
ATOM 575 C CA . LEU A 1 77 ? 17.337 -16.743 -36.466 1.00 85.81 77 LEU A CA 1
ATOM 576 C C . LEU A 1 77 ? 18.086 -18.065 -36.282 1.00 85.81 77 LEU A C 1
ATOM 578 O O . LEU A 1 77 ? 18.896 -18.431 -37.130 1.00 85.81 77 LEU A O 1
ATOM 582 N N . ARG A 1 78 ? 17.743 -18.832 -35.240 1.00 80.94 78 ARG A N 1
ATOM 583 C CA . ARG A 1 78 ? 18.302 -20.166 -34.974 1.00 80.94 78 ARG A CA 1
ATOM 584 C C . ARG A 1 78 ? 17.999 -21.184 -36.078 1.00 80.94 78 ARG A C 1
ATOM 586 O O . ARG A 1 78 ? 18.827 -22.053 -36.334 1.00 80.94 78 ARG A O 1
ATOM 593 N N . SER A 1 79 ? 16.823 -21.119 -36.700 1.00 76.75 79 SER A N 1
ATOM 594 C CA . SER A 1 79 ? 16.412 -22.071 -37.743 1.00 76.75 79 SER A CA 1
ATOM 595 C C . SER A 1 79 ? 17.043 -21.801 -39.115 1.00 76.75 79 SER A C 1
ATOM 597 O O . SER A 1 79 ? 17.129 -22.720 -39.929 1.00 76.75 79 SER A O 1
ATOM 599 N N . GLY A 1 80 ? 17.552 -20.586 -39.352 1.00 69.88 80 GLY A N 1
ATOM 600 C CA . GLY A 1 80 ? 18.203 -20.190 -40.602 1.00 69.88 80 GLY A CA 1
ATOM 601 C C . GLY A 1 80 ? 17.229 -19.957 -41.772 1.00 69.88 80 GLY A C 1
ATOM 602 O O . GLY A 1 80 ? 16.182 -20.582 -41.886 1.00 69.88 80 GLY A O 1
ATOM 603 N N . HIS A 1 81 ? 17.588 -19.037 -42.678 1.00 58.88 81 HIS A N 1
ATOM 604 C CA . HIS A 1 81 ? 16.863 -18.711 -43.925 1.00 58.88 81 HIS A CA 1
ATOM 605 C C . HIS A 1 81 ? 15.439 -18.129 -43.797 1.00 58.88 81 HIS A C 1
ATOM 607 O O . HIS A 1 81 ? 14.570 -18.423 -44.618 1.00 58.88 81 HIS A O 1
ATOM 613 N N . ILE A 1 82 ? 15.202 -17.215 -42.845 1.00 69.56 82 ILE A N 1
ATOM 614 C CA . ILE A 1 82 ? 13.880 -16.580 -42.670 1.00 69.56 82 ILE A CA 1
ATOM 615 C C . ILE A 1 82 ? 13.935 -15.047 -42.607 1.00 69.56 82 ILE A C 1
ATOM 617 O O . ILE A 1 82 ? 13.281 -14.398 -41.789 1.00 69.56 82 ILE A O 1
ATOM 621 N N . GLN A 1 83 ? 14.689 -14.439 -43.525 1.00 75.56 83 GLN A N 1
ATOM 622 C CA . GLN A 1 83 ? 14.858 -12.982 -43.619 1.00 75.56 83 GLN A CA 1
ATOM 623 C C . GLN A 1 83 ? 13.522 -12.216 -43.635 1.00 75.56 83 GLN A C 1
ATOM 625 O O . GLN A 1 83 ? 13.410 -11.147 -43.036 1.00 75.56 83 GLN A O 1
ATOM 630 N N . LEU A 1 84 ? 12.495 -12.756 -44.301 1.00 76.44 84 LEU A N 1
ATOM 631 C CA . LEU A 1 84 ? 11.178 -12.122 -44.374 1.00 76.44 84 LEU A CA 1
ATOM 632 C C . LEU A 1 84 ? 10.447 -12.135 -43.023 1.00 76.44 84 LEU A C 1
ATOM 634 O O . LEU A 1 84 ? 9.850 -11.127 -42.653 1.00 76.44 84 LEU A O 1
ATOM 638 N N . LEU A 1 85 ? 10.534 -13.228 -42.260 1.00 79.12 85 LEU A N 1
ATOM 639 C CA . LEU A 1 85 ? 9.933 -13.298 -40.926 1.00 79.12 85 LEU A CA 1
ATOM 640 C C . LEU A 1 85 ? 10.651 -12.368 -39.946 1.00 79.12 85 LEU A C 1
ATOM 642 O O . LEU A 1 85 ? 9.994 -11.684 -39.172 1.00 79.12 85 LEU A O 1
ATOM 646 N N . VAL A 1 86 ? 11.981 -12.276 -40.026 1.00 81.19 86 VAL A N 1
ATOM 647 C CA . VAL A 1 86 ? 12.765 -11.344 -39.200 1.00 81.19 86 VAL A CA 1
ATOM 648 C C . VAL A 1 86 ? 12.367 -9.893 -39.489 1.00 81.19 86 VAL A C 1
ATOM 650 O O . VAL A 1 86 ? 12.094 -9.144 -38.555 1.00 81.19 86 VAL A O 1
ATOM 653 N N . LYS A 1 87 ? 12.231 -9.504 -40.767 1.00 80.44 87 LYS A N 1
ATOM 654 C CA . LYS A 1 87 ? 11.727 -8.169 -41.158 1.00 80.44 87 LYS A CA 1
ATOM 655 C C . LYS A 1 87 ? 10.355 -7.872 -40.553 1.00 80.44 87 LYS A C 1
ATOM 657 O O . LYS A 1 87 ? 10.135 -6.783 -40.028 1.00 80.44 87 LYS A O 1
ATOM 662 N N . LEU A 1 88 ? 9.442 -8.839 -40.618 1.00 77.31 88 LEU A N 1
ATOM 663 C CA . LEU A 1 88 ? 8.101 -8.694 -40.059 1.00 77.31 88 LEU A CA 1
ATOM 664 C C . LEU A 1 88 ? 8.127 -8.569 -38.534 1.00 77.31 88 LEU A C 1
ATOM 666 O O . LEU A 1 88 ? 7.476 -7.680 -37.995 1.00 77.31 88 LEU A O 1
ATOM 670 N N . LEU A 1 89 ? 8.902 -9.399 -37.836 1.00 81.69 89 LEU A N 1
ATOM 671 C CA . LEU A 1 89 ? 9.011 -9.349 -36.376 1.00 81.69 89 LEU A CA 1
ATOM 672 C C . LEU A 1 89 ? 9.608 -8.021 -35.890 1.00 81.69 89 LEU A C 1
ATOM 674 O O . LEU A 1 89 ? 9.089 -7.441 -34.941 1.00 81.69 89 LEU A O 1
ATOM 678 N N . ILE A 1 90 ? 10.619 -7.486 -36.585 1.00 79.38 90 ILE A N 1
ATOM 679 C CA . ILE A 1 90 ? 11.181 -6.154 -36.298 1.00 79.38 90 ILE A CA 1
ATOM 680 C C . ILE A 1 90 ? 10.106 -5.063 -36.429 1.00 79.38 90 ILE A C 1
ATOM 682 O O . ILE A 1 90 ? 10.038 -4.151 -35.606 1.00 79.38 90 ILE A O 1
ATOM 686 N N . SER A 1 91 ? 9.221 -5.165 -37.426 1.00 77.12 91 SER A N 1
ATOM 687 C CA . SER A 1 91 ? 8.141 -4.188 -37.624 1.00 77.12 91 SER A CA 1
ATOM 688 C C . SER A 1 91 ? 7.065 -4.208 -36.527 1.00 77.12 91 SER A C 1
ATOM 690 O O . SER A 1 91 ? 6.290 -3.260 -36.418 1.00 77.12 91 SER A O 1
ATOM 692 N N . CYS A 1 92 ? 7.033 -5.243 -35.680 1.00 73.00 92 CYS A N 1
ATOM 693 C CA . CYS A 1 92 ? 6.041 -5.415 -34.616 1.00 73.00 92 CYS A CA 1
ATOM 694 C C . CYS A 1 92 ? 6.414 -4.756 -33.273 1.00 73.00 92 CYS A C 1
ATOM 696 O O . CYS A 1 92 ? 5.842 -5.123 -32.250 1.00 73.00 92 CYS A O 1
ATOM 698 N N . SER A 1 93 ? 7.340 -3.788 -33.255 1.00 64.44 93 SER A N 1
ATOM 699 C CA . SER A 1 93 ? 7.795 -3.087 -32.034 1.00 64.44 93 SER A CA 1
ATOM 700 C C . SER A 1 93 ? 8.276 -4.034 -30.920 1.00 64.44 93 SER A C 1
ATOM 702 O O . SER A 1 93 ? 8.054 -3.782 -29.737 1.00 64.44 93 SER A O 1
ATOM 704 N N . VAL A 1 94 ? 8.917 -5.137 -31.310 1.00 75.19 94 VAL A N 1
ATOM 705 C CA . VAL A 1 94 ? 9.491 -6.136 -30.398 1.00 75.19 94 VAL A CA 1
ATOM 706 C C . VAL A 1 94 ? 10.821 -5.629 -29.836 1.00 75.19 94 VAL A C 1
ATOM 708 O O . VAL A 1 94 ? 11.561 -4.934 -30.534 1.00 75.19 94 VAL A O 1
ATOM 711 N N . ASP A 1 95 ? 11.149 -5.995 -28.594 1.00 73.94 95 ASP A N 1
ATOM 712 C CA . ASP A 1 95 ? 12.487 -5.770 -28.043 1.00 73.94 95 ASP A CA 1
ATOM 713 C C . ASP A 1 95 ? 13.496 -6.728 -28.698 1.00 73.94 95 ASP A C 1
ATOM 715 O O . ASP A 1 95 ? 13.636 -7.892 -28.330 1.00 73.94 95 ASP A O 1
ATOM 719 N N . ILE A 1 96 ? 14.199 -6.226 -29.710 1.00 78.38 96 ILE A N 1
ATOM 720 C CA . ILE A 1 96 ? 15.196 -6.974 -30.489 1.00 78.38 96 ILE A CA 1
ATOM 721 C C . ILE A 1 96 ? 16.479 -7.298 -29.709 1.00 78.38 96 ILE A C 1
ATOM 723 O O . ILE A 1 96 ? 17.370 -7.927 -30.274 1.00 78.38 96 ILE A O 1
ATOM 727 N N . ASN A 1 97 ? 16.589 -6.864 -28.449 1.00 80.31 97 ASN A N 1
ATOM 728 C CA . ASN A 1 97 ? 17.743 -7.084 -27.577 1.00 80.31 97 ASN A CA 1
ATOM 729 C C . ASN A 1 97 ? 17.389 -7.895 -26.317 1.00 80.31 97 ASN A C 1
ATOM 731 O O . ASN A 1 97 ? 18.192 -7.955 -25.382 1.00 80.31 97 ASN A O 1
ATOM 735 N N . GLU A 1 98 ? 16.200 -8.506 -26.263 1.00 79.88 98 GLU A N 1
ATOM 736 C CA . GLU A 1 98 ? 15.825 -9.406 -25.170 1.00 79.88 98 GLU A CA 1
ATOM 737 C C . GLU A 1 98 ? 16.805 -10.585 -25.097 1.00 79.88 98 GLU A C 1
ATOM 739 O O . GLU A 1 98 ? 17.180 -11.141 -26.126 1.00 79.88 98 GLU A O 1
ATOM 744 N N . LYS A 1 99 ? 17.254 -10.931 -23.884 1.00 77.06 99 LYS A N 1
ATOM 745 C CA . LYS A 1 99 ? 18.166 -12.054 -23.644 1.00 77.06 99 LYS A CA 1
ATOM 746 C C . LYS A 1 99 ? 17.374 -13.290 -23.248 1.00 77.06 99 LYS A C 1
ATOM 748 O O . LYS A 1 99 ? 16.515 -13.205 -22.371 1.00 77.06 99 LYS A O 1
ATOM 753 N N . ASN A 1 100 ? 17.721 -14.431 -23.829 1.00 77.06 100 ASN A N 1
ATOM 754 C CA . ASN A 1 100 ? 17.252 -15.721 -23.333 1.00 77.06 100 ASN A CA 1
ATOM 755 C C . ASN A 1 100 ? 17.966 -16.111 -22.018 1.00 77.06 100 ASN A C 1
ATOM 757 O O . ASN A 1 100 ? 18.853 -15.401 -21.534 1.00 77.06 100 ASN A O 1
ATOM 761 N N . VAL A 1 101 ? 17.610 -17.261 -21.442 1.00 73.81 101 VAL A N 1
ATOM 762 C CA . VAL A 1 101 ? 18.241 -17.799 -20.219 1.00 73.81 101 VAL A CA 1
ATOM 763 C C . VAL A 1 101 ? 19.745 -18.054 -20.398 1.00 73.81 101 VAL A C 1
ATOM 765 O O . VAL A 1 101 ? 20.505 -17.970 -19.435 1.00 73.81 101 VAL A O 1
ATOM 768 N N . GLU A 1 102 ? 20.205 -18.297 -21.627 1.00 71.44 102 GLU A N 1
ATOM 769 C CA . GLU A 1 102 ? 21.629 -18.450 -21.960 1.00 71.44 102 GLU A CA 1
ATOM 770 C C . GLU A 1 102 ? 22.369 -17.099 -22.026 1.00 71.44 102 GLU A C 1
ATOM 772 O O . GLU A 1 102 ? 23.598 -17.064 -22.098 1.00 71.44 102 GLU A O 1
ATOM 777 N N . GLY A 1 103 ? 21.641 -15.979 -21.985 1.00 70.81 103 GLY A N 1
ATOM 778 C CA . GLY A 1 103 ? 22.172 -14.621 -22.053 1.00 70.81 103 GLY A CA 1
ATOM 779 C C . GLY A 1 103 ? 22.378 -14.085 -23.472 1.00 70.81 103 GLY A C 1
ATOM 780 O O . GLY A 1 103 ? 22.983 -13.021 -23.609 1.00 70.81 103 GLY A O 1
ATOM 781 N N . TRP A 1 104 ? 21.894 -14.797 -24.493 1.00 79.81 104 TRP A N 1
ATOM 782 C CA . TRP A 1 104 ? 22.066 -14.502 -25.917 1.00 79.81 104 TRP A CA 1
ATOM 783 C C . TRP A 1 104 ? 20.919 -13.642 -26.430 1.00 79.81 104 TRP A C 1
ATOM 785 O O . TRP A 1 104 ? 19.776 -13.820 -26.009 1.00 79.81 104 TRP A O 1
ATOM 795 N N . THR A 1 105 ? 21.220 -12.744 -27.362 1.00 85.25 105 THR A N 1
ATOM 796 C CA . THR A 1 105 ? 20.220 -11.959 -28.089 1.00 85.25 105 THR A CA 1
ATOM 797 C C . THR A 1 105 ? 19.981 -12.510 -29.479 1.00 85.25 105 THR A C 1
ATOM 799 O O . THR A 1 105 ? 20.741 -13.358 -29.957 1.00 85.25 105 THR A O 1
ATOM 802 N N . PRO A 1 106 ? 18.945 -12.020 -30.184 1.00 85.25 106 PRO A N 1
ATOM 803 C CA . PRO A 1 106 ? 18.681 -12.440 -31.549 1.00 85.25 106 PRO A CA 1
ATOM 804 C C . PRO A 1 106 ? 19.918 -12.265 -32.445 1.00 85.25 106 PRO A C 1
ATOM 806 O O . PRO A 1 106 ? 20.218 -13.148 -33.243 1.00 85.25 106 PRO A O 1
ATOM 809 N N . LEU A 1 107 ? 20.696 -11.186 -32.265 1.00 85.50 107 LEU A N 1
ATOM 810 C CA . LEU A 1 107 ? 21.890 -10.933 -33.076 1.00 85.50 107 LEU A CA 1
ATOM 811 C C . LEU A 1 107 ? 22.991 -11.992 -32.895 1.00 85.50 107 LEU A C 1
ATOM 813 O O . LEU A 1 107 ? 23.701 -12.273 -33.856 1.00 85.50 107 LEU A O 1
ATOM 817 N N . ASP A 1 108 ? 23.121 -12.619 -31.723 1.00 82.94 108 ASP A N 1
ATOM 818 C CA . ASP A 1 108 ? 24.168 -13.629 -31.490 1.00 82.94 108 ASP A CA 1
ATOM 819 C C . ASP A 1 108 ? 23.898 -14.955 -32.198 1.00 82.94 108 ASP A C 1
ATOM 821 O O . ASP A 1 108 ? 24.816 -15.743 -32.421 1.00 82.94 108 ASP A O 1
ATOM 825 N N . TYR A 1 109 ? 22.652 -15.208 -32.599 1.00 81.44 109 TYR A N 1
ATOM 826 C CA . TYR A 1 109 ? 22.317 -16.361 -33.435 1.00 81.44 109 TYR A CA 1
ATOM 827 C C . TYR A 1 109 ? 22.714 -16.155 -34.908 1.00 81.44 109 TYR A C 1
ATOM 829 O O . TYR A 1 109 ? 22.654 -17.097 -35.698 1.00 81.44 109 TYR A O 1
ATOM 837 N N . VAL A 1 110 ? 23.178 -14.956 -35.280 1.00 81.44 110 VAL A N 1
ATOM 838 C CA . VAL A 1 110 ? 23.652 -14.620 -36.628 1.00 81.44 110 VAL A CA 1
ATOM 839 C C . VAL A 1 110 ? 25.164 -14.859 -36.721 1.00 81.44 110 VAL A C 1
ATOM 841 O O . VAL A 1 110 ? 25.968 -13.951 -36.525 1.00 81.44 110 VAL A O 1
ATOM 844 N N . GLN A 1 111 ? 25.555 -16.108 -36.983 1.00 69.56 111 GLN A N 1
ATOM 845 C CA . GLN A 1 111 ? 26.953 -16.564 -36.871 1.00 69.56 111 GLN A CA 1
ATOM 846 C C . GLN A 1 111 ? 27.771 -16.438 -38.176 1.00 69.56 111 GLN A C 1
ATOM 848 O O . GLN A 1 111 ? 28.976 -16.199 -38.116 1.00 69.56 111 GLN A O 1
ATOM 853 N N . ASP A 1 112 ? 27.135 -16.546 -39.349 1.00 69.06 112 ASP A N 1
ATOM 854 C CA . ASP A 1 112 ? 27.833 -16.723 -40.635 1.00 69.06 112 ASP A CA 1
ATOM 855 C C . ASP A 1 112 ? 27.673 -15.538 -41.607 1.00 69.06 112 ASP A C 1
ATOM 857 O O . ASP A 1 112 ? 26.655 -14.841 -41.617 1.00 69.06 112 ASP A O 1
ATOM 861 N N . GLU A 1 113 ? 28.636 -15.368 -42.527 1.00 65.50 113 GLU A N 1
ATOM 862 C CA . GLU A 1 113 ? 28.571 -14.369 -43.616 1.00 65.50 113 GLU A CA 1
ATOM 863 C C . GLU A 1 113 ? 27.345 -14.543 -44.529 1.00 65.50 113 GLU A C 1
ATOM 865 O O . GLU A 1 113 ? 26.869 -13.577 -45.126 1.00 65.50 113 GLU A O 1
ATOM 870 N N . SER A 1 114 ? 26.777 -15.752 -44.591 1.00 69.19 114 SER A N 1
ATOM 871 C CA . SER A 1 114 ? 25.545 -16.049 -45.333 1.00 69.19 114 SER A CA 1
ATOM 872 C C . SER A 1 114 ? 24.318 -15.285 -44.814 1.00 69.19 114 SER A C 1
ATOM 874 O O . SER A 1 114 ? 23.319 -15.172 -45.523 1.00 69.19 114 SER A O 1
ATOM 876 N N . GLN A 1 115 ? 24.390 -14.732 -43.598 1.00 72.94 115 GLN A N 1
ATOM 877 C CA . GLN A 1 115 ? 23.326 -13.966 -42.952 1.00 72.94 115 GLN A CA 1
ATOM 878 C C . GLN A 1 115 ? 23.669 -12.471 -42.805 1.00 72.94 115 GLN A C 1
ATOM 880 O O . GLN A 1 115 ? 23.016 -11.761 -42.037 1.00 72.94 115 GLN A O 1
ATOM 885 N N . ALA A 1 116 ? 24.656 -11.963 -43.555 1.00 77.69 116 ALA A N 1
ATOM 886 C CA . ALA A 1 116 ? 25.096 -10.566 -43.478 1.00 77.69 116 ALA A CA 1
ATOM 887 C C . ALA A 1 116 ? 23.948 -9.554 -43.659 1.00 77.69 116 ALA A C 1
ATOM 889 O O . ALA A 1 116 ? 23.846 -8.603 -42.893 1.00 77.69 116 ALA A O 1
ATOM 890 N N . GLU A 1 117 ? 23.022 -9.796 -44.591 1.00 80.12 117 GLU A N 1
ATOM 891 C CA . GLU A 1 117 ? 21.864 -8.911 -44.793 1.00 80.12 117 GLU A CA 1
ATOM 892 C C . GLU A 1 117 ? 20.901 -8.887 -43.595 1.00 80.12 117 GLU A C 1
ATOM 894 O O . GLU A 1 117 ? 20.264 -7.870 -43.321 1.00 80.12 117 GLU A O 1
ATOM 899 N N . ILE A 1 118 ? 20.757 -10.012 -42.886 1.00 81.19 118 ILE A N 1
ATOM 900 C CA . ILE A 1 118 ? 19.925 -10.107 -41.679 1.00 81.19 118 ILE A CA 1
ATOM 901 C C . ILE A 1 118 ? 20.613 -9.383 -40.525 1.00 81.19 118 ILE A C 1
ATOM 903 O O . ILE A 1 118 ? 19.957 -8.648 -39.789 1.00 81.19 118 ILE A O 1
ATOM 907 N N . ARG A 1 119 ? 21.933 -9.549 -40.402 1.00 81.12 119 ARG A N 1
ATOM 908 C CA . ARG A 1 119 ? 22.755 -8.821 -39.436 1.00 81.12 119 ARG A CA 1
ATOM 909 C C . ARG A 1 119 ? 22.622 -7.314 -39.630 1.00 81.12 119 ARG A C 1
ATOM 911 O O . ARG A 1 119 ? 22.328 -6.611 -38.673 1.00 81.12 119 ARG A O 1
ATOM 918 N N . ASP A 1 120 ? 22.776 -6.829 -40.858 1.00 80.69 120 ASP A N 1
ATOM 919 C CA . ASP A 1 120 ? 22.693 -5.400 -41.168 1.00 80.69 120 ASP A CA 1
ATOM 920 C C . ASP A 1 120 ? 21.288 -4.850 -40.890 1.00 80.69 120 ASP A C 1
ATOM 922 O O . ASP A 1 120 ? 21.143 -3.768 -40.322 1.00 80.69 120 ASP A O 1
ATOM 926 N N . LEU A 1 121 ? 20.247 -5.624 -41.212 1.00 81.00 121 LEU A N 1
ATOM 927 C CA . LEU A 1 121 ? 18.865 -5.289 -40.885 1.00 81.00 121 LEU A CA 1
ATOM 928 C C . LEU A 1 121 ? 18.647 -5.178 -39.367 1.00 81.00 121 LEU A C 1
ATOM 930 O O . LEU A 1 121 ? 18.088 -4.185 -38.905 1.00 81.00 121 LEU A O 1
ATOM 934 N N . LEU A 1 122 ? 19.099 -6.166 -38.595 1.00 79.50 122 LEU A N 1
ATOM 935 C CA . LEU A 1 122 ? 19.007 -6.163 -37.135 1.00 79.50 122 LEU A CA 1
ATOM 936 C C . LEU A 1 122 ? 19.775 -4.975 -36.542 1.00 79.50 122 LEU A C 1
ATOM 938 O O . LEU A 1 122 ? 19.206 -4.214 -35.763 1.00 79.50 122 LEU A O 1
ATOM 942 N N . CYS A 1 123 ? 21.016 -4.742 -36.972 1.00 79.38 123 CYS A N 1
ATOM 943 C CA . CYS A 1 123 ? 21.816 -3.588 -36.556 1.00 79.38 123 CYS A CA 1
ATOM 944 C C . CYS A 1 123 ? 21.125 -2.256 -36.894 1.00 79.38 123 CYS A C 1
ATOM 946 O O . CYS A 1 123 ? 21.092 -1.353 -36.061 1.00 79.38 123 CYS A O 1
ATOM 948 N N . SER A 1 124 ? 20.522 -2.134 -38.082 1.00 75.62 124 SER A N 1
ATOM 949 C CA . SER A 1 124 ? 19.781 -0.929 -38.490 1.00 75.62 124 SER A CA 1
ATOM 950 C C . SER A 1 124 ? 18.518 -0.686 -37.658 1.00 75.62 124 SER A C 1
ATOM 952 O O . SER A 1 124 ? 18.109 0.459 -37.478 1.00 75.62 124 SER A O 1
ATOM 954 N N . ALA A 1 125 ? 17.934 -1.754 -37.110 1.00 68.88 125 ALA A N 1
ATOM 955 C CA . ALA A 1 125 ? 16.822 -1.687 -36.173 1.00 68.88 125 ALA A CA 1
ATOM 956 C C . ALA A 1 125 ? 17.270 -1.396 -34.726 1.00 68.88 125 ALA A C 1
ATOM 958 O O . ALA A 1 125 ? 16.419 -1.155 -33.874 1.00 68.88 125 ALA A O 1
ATOM 959 N N . GLY A 1 126 ? 18.582 -1.384 -34.449 1.00 68.81 126 GLY A N 1
ATOM 960 C CA . GLY A 1 126 ? 19.160 -1.148 -33.122 1.00 68.81 126 GLY A CA 1
ATOM 961 C C . GLY A 1 126 ? 19.537 -2.417 -32.349 1.00 68.81 126 GLY A C 1
ATOM 962 O O . GLY A 1 126 ? 19.688 -2.356 -31.127 1.00 68.81 126 GLY A O 1
ATOM 963 N N . ALA A 1 127 ? 19.656 -3.568 -33.020 1.00 78.06 127 ALA A N 1
ATOM 964 C CA . ALA A 1 127 ? 20.083 -4.808 -32.383 1.00 78.06 127 ALA A CA 1
ATOM 965 C C . ALA A 1 127 ? 21.582 -4.775 -32.076 1.00 78.06 127 ALA A C 1
ATOM 967 O O . ALA A 1 127 ? 22.392 -4.322 -32.887 1.00 78.06 127 ALA A O 1
ATOM 968 N N . VAL A 1 128 ? 21.949 -5.320 -30.926 1.00 74.75 128 VAL A N 1
ATOM 969 C CA . VAL A 1 128 ? 23.329 -5.463 -30.465 1.00 74.75 128 VAL A CA 1
ATOM 970 C C . VAL A 1 128 ? 23.544 -6.880 -29.930 1.00 74.75 128 VAL A C 1
ATOM 972 O O . VAL A 1 128 ? 22.626 -7.512 -29.407 1.00 74.75 128 VAL A O 1
ATOM 975 N N . GLY A 1 129 ? 24.759 -7.407 -30.096 1.00 69.50 129 GLY A N 1
ATOM 976 C CA . GLY A 1 129 ? 25.096 -8.762 -29.648 1.00 69.50 129 GLY A CA 1
ATOM 977 C C . GLY A 1 129 ? 25.171 -8.835 -28.126 1.00 69.50 129 GLY A C 1
ATOM 978 O O . GLY A 1 129 ? 25.473 -7.832 -27.475 1.00 69.50 129 GLY A O 1
ATOM 979 N N . ALA A 1 130 ? 24.952 -10.009 -27.540 1.00 61.62 130 ALA A N 1
ATOM 980 C CA . ALA A 1 130 ? 24.998 -10.241 -26.099 1.00 61.62 130 ALA A CA 1
ATOM 981 C C . ALA A 1 130 ? 26.319 -9.845 -25.454 1.00 61.62 130 ALA A C 1
ATOM 983 O O . ALA A 1 130 ? 26.309 -9.562 -24.261 1.00 61.62 130 ALA A O 1
ATOM 984 N N . SER A 1 131 ? 27.418 -9.840 -26.219 1.00 55.34 131 SER A N 1
ATOM 985 C CA . SER A 1 131 ? 28.756 -9.409 -25.792 1.00 55.34 131 SER A CA 1
ATOM 986 C C . SER A 1 131 ? 28.914 -7.888 -25.701 1.00 55.34 131 SER A C 1
ATOM 988 O O . SER A 1 131 ? 29.714 -7.397 -24.907 1.00 55.34 131 SER A O 1
ATOM 990 N N . LEU A 1 132 ? 28.157 -7.143 -26.513 1.00 51.47 132 LEU A N 1
ATOM 991 C CA . LEU A 1 132 ? 28.036 -5.683 -26.445 1.00 51.47 132 LEU A CA 1
ATOM 992 C C . LEU A 1 132 ? 26.922 -5.262 -25.484 1.00 51.47 132 LEU A C 1
ATOM 994 O O . LEU A 1 132 ? 26.937 -4.150 -24.961 1.00 51.47 132 LEU A O 1
ATOM 998 N N . LEU A 1 133 ? 25.975 -6.161 -25.230 1.00 42.88 133 LEU A N 1
ATOM 999 C CA . LEU A 1 133 ? 25.067 -6.066 -24.105 1.00 42.88 133 LEU A CA 1
ATOM 1000 C C . LEU A 1 133 ? 25.792 -6.495 -22.824 1.00 42.88 133 LEU A C 1
ATOM 1002 O O . LEU A 1 133 ? 26.735 -7.277 -22.855 1.00 42.88 133 LEU A O 1
ATOM 1006 N N . PRO A 1 134 ? 25.381 -6.011 -21.654 1.00 38.28 134 PRO A N 1
ATOM 1007 C CA . PRO A 1 134 ? 26.124 -6.257 -20.431 1.00 38.28 134 PRO A CA 1
ATOM 1008 C C . PRO A 1 134 ? 26.016 -7.737 -20.047 1.00 38.28 134 PRO A C 1
ATOM 1010 O O . PRO A 1 134 ? 24.917 -8.302 -20.090 1.00 38.28 134 PRO A O 1
ATOM 1013 N N . ILE A 1 135 ? 27.124 -8.362 -19.637 1.00 39.88 135 ILE A N 1
ATOM 1014 C CA . ILE A 1 135 ? 27.076 -9.567 -18.796 1.00 39.88 135 ILE A CA 1
ATOM 1015 C C . ILE A 1 135 ? 26.257 -9.175 -17.564 1.00 39.88 135 ILE A C 1
ATOM 1017 O O . ILE A 1 135 ? 26.528 -8.131 -16.972 1.00 39.88 135 ILE A O 1
ATOM 1021 N N . ILE A 1 136 ? 25.246 -9.966 -17.196 1.00 41.25 136 ILE A N 1
ATOM 1022 C CA . ILE A 1 136 ? 24.526 -9.766 -15.934 1.00 41.25 136 ILE A CA 1
ATOM 1023 C C . ILE A 1 136 ? 25.442 -10.273 -14.816 1.00 41.25 136 ILE A C 1
ATOM 1025 O O . ILE A 1 136 ? 25.251 -11.346 -14.258 1.00 41.25 136 ILE A O 1
ATOM 1029 N N . ASP A 1 137 ? 26.486 -9.506 -14.539 1.00 35.28 137 ASP A N 1
ATOM 1030 C CA . ASP A 1 137 ? 26.840 -9.232 -13.161 1.00 35.28 137 ASP A CA 1
ATOM 1031 C C . ASP A 1 137 ? 26.133 -7.918 -12.797 1.00 35.28 137 ASP A C 1
ATOM 1033 O O . ASP A 1 137 ? 25.825 -7.109 -13.677 1.00 35.28 137 ASP A O 1
ATOM 1037 N N . ASN A 1 138 ? 25.796 -7.717 -11.528 1.00 37.50 138 ASN A N 1
ATOM 1038 C CA . ASN A 1 138 ? 24.941 -6.622 -11.041 1.00 37.50 138 ASN A CA 1
ATOM 1039 C C . ASN A 1 138 ? 25.581 -5.208 -11.140 1.00 37.50 138 ASN A C 1
ATOM 1041 O O . ASN A 1 138 ? 25.401 -4.368 -10.259 1.00 37.50 138 ASN A O 1
ATOM 1045 N N . SER A 1 139 ? 26.314 -4.904 -12.210 1.00 36.66 139 SER A N 1
ATOM 1046 C CA . SER A 1 139 ? 26.975 -3.624 -12.476 1.00 36.66 139 SER A CA 1
ATOM 1047 C C . SER A 1 139 ? 26.942 -3.283 -13.983 1.00 36.66 139 SER A C 1
ATOM 1049 O O . SER A 1 139 ? 27.699 -3.797 -14.797 1.00 36.66 139 SER A O 1
ATOM 1051 N N . ALA A 1 140 ? 26.004 -2.397 -14.338 1.00 37.66 140 ALA A N 1
ATOM 1052 C CA . ALA A 1 140 ? 25.597 -1.923 -15.674 1.00 37.66 140 ALA A CA 1
ATOM 1053 C C . ALA A 1 140 ? 26.715 -1.533 -16.677 1.00 37.66 140 ALA A C 1
ATOM 1055 O O . ALA A 1 140 ? 27.753 -1.014 -16.262 1.00 37.66 140 ALA A O 1
ATOM 1056 N N . PRO A 1 141 ? 26.444 -1.604 -18.010 1.00 39.62 141 PRO A N 1
ATOM 1057 C CA . PRO A 1 141 ? 26.269 -0.322 -18.730 1.00 39.62 141 PRO A CA 1
ATOM 1058 C C . PRO A 1 141 ? 25.109 -0.165 -19.749 1.00 39.62 141 PRO A C 1
ATOM 1060 O O . PRO A 1 141 ? 24.937 0.942 -20.249 1.00 39.62 141 PRO A O 1
ATOM 1063 N N . PHE A 1 142 ? 24.259 -1.157 -20.044 1.00 42.91 142 PHE A N 1
ATOM 1064 C CA . PHE A 1 142 ? 23.146 -0.975 -21.011 1.00 42.91 142 PHE A CA 1
ATOM 1065 C C . PHE A 1 142 ? 21.805 -1.491 -20.491 1.00 42.91 142 PHE A C 1
ATOM 1067 O O . PHE A 1 142 ? 21.200 -2.406 -21.039 1.00 42.91 142 PHE A O 1
ATOM 1074 N N . LEU A 1 143 ? 21.338 -0.888 -19.401 1.00 46.50 143 LEU A N 1
ATOM 1075 C CA . LEU A 1 143 ? 19.972 -1.086 -18.927 1.00 46.50 143 LEU A CA 1
ATOM 1076 C C . LEU A 1 143 ? 18.957 -0.455 -19.889 1.00 46.50 143 LEU A C 1
ATOM 1078 O O . LEU A 1 143 ? 19.182 0.653 -20.388 1.00 46.50 143 LEU A O 1
ATOM 1082 N N . ARG A 1 144 ? 17.801 -1.112 -20.061 1.00 60.16 144 ARG A N 1
ATOM 1083 C CA . ARG A 1 144 ? 16.604 -0.479 -20.636 1.00 60.16 144 ARG A CA 1
ATOM 1084 C C . ARG A 1 144 ? 16.247 0.774 -19.824 1.00 60.16 144 ARG A C 1
ATOM 1086 O O . ARG A 1 144 ? 16.522 0.837 -18.624 1.00 60.16 144 ARG A O 1
ATOM 1093 N N . THR A 1 145 ? 15.682 1.798 -20.463 1.00 64.69 145 THR A N 1
ATOM 1094 C CA . THR A 1 145 ? 15.430 3.109 -19.828 1.00 64.69 145 THR A CA 1
ATOM 1095 C C . THR A 1 145 ? 14.506 3.005 -18.609 1.00 64.69 145 THR A C 1
ATOM 1097 O O . THR A 1 145 ? 14.706 3.720 -17.629 1.00 64.69 145 THR A O 1
ATOM 1100 N N . ASP A 1 146 ? 13.569 2.055 -18.600 1.00 67.38 146 ASP A N 1
ATOM 1101 C CA . ASP A 1 146 ? 12.728 1.706 -17.450 1.00 67.38 146 ASP A CA 1
ATOM 1102 C C . ASP A 1 146 ? 13.532 1.101 -16.292 1.00 67.38 146 ASP A C 1
ATOM 1104 O O . ASP A 1 146 ? 13.326 1.469 -15.136 1.00 67.38 146 ASP A O 1
ATOM 1108 N N . GLN A 1 147 ? 14.496 0.231 -16.585 1.00 73.75 147 GLN A N 1
ATOM 1109 C CA . GLN A 1 147 ? 15.380 -0.349 -15.580 1.00 73.75 147 GLN A CA 1
ATOM 1110 C C . GLN A 1 147 ? 16.373 0.692 -15.045 1.00 73.75 147 GLN A C 1
ATOM 1112 O O . GLN A 1 147 ? 16.587 0.755 -13.834 1.00 73.75 147 GLN A O 1
ATOM 1117 N N . LYS A 1 148 ? 16.937 1.551 -15.912 1.00 78.38 148 LYS A N 1
ATOM 1118 C CA . LYS A 1 148 ? 17.772 2.692 -15.490 1.00 78.38 148 LYS A CA 1
ATOM 1119 C C . LYS A 1 148 ? 16.988 3.587 -14.537 1.00 78.38 148 LYS A C 1
ATOM 1121 O O . LYS A 1 148 ? 17.511 4.016 -13.513 1.00 78.38 148 LYS A O 1
ATOM 1126 N N . LEU A 1 149 ? 15.720 3.843 -14.863 1.00 87.38 149 LEU A N 1
ATOM 1127 C CA . LEU A 1 149 ? 14.844 4.672 -14.049 1.00 87.38 149 LEU A CA 1
ATOM 1128 C C . LEU A 1 149 ? 14.519 4.013 -12.705 1.00 87.38 149 LEU A C 1
ATOM 1130 O O . LEU A 1 149 ? 14.491 4.703 -11.687 1.00 87.38 149 LEU A O 1
ATOM 1134 N N . LYS A 1 150 ? 14.323 2.689 -12.675 1.00 86.88 150 LYS A N 1
ATOM 1135 C CA . LYS A 1 150 ? 14.197 1.939 -11.418 1.00 86.88 150 LYS A CA 1
ATOM 1136 C C . LYS A 1 150 ? 15.466 2.049 -10.574 1.00 86.88 150 LYS A C 1
ATOM 1138 O O . LYS A 1 150 ? 15.349 2.392 -9.409 1.00 86.88 150 LYS A O 1
ATOM 1143 N N . MET A 1 151 ? 16.658 1.872 -11.146 1.00 83.88 151 MET A N 1
ATOM 1144 C CA . MET A 1 151 ? 17.915 2.046 -10.403 1.00 83.88 151 MET A CA 1
ATOM 1145 C C . MET A 1 151 ? 18.095 3.474 -9.881 1.00 83.88 151 MET A C 1
ATOM 1147 O O . MET A 1 151 ? 18.439 3.663 -8.718 1.00 83.88 151 MET A O 1
ATOM 1151 N N . ALA A 1 152 ? 17.800 4.489 -10.699 1.00 92.81 152 ALA A N 1
ATOM 1152 C CA . ALA A 1 152 ? 17.812 5.881 -10.253 1.00 92.81 152 ALA A CA 1
ATOM 1153 C C . ALA A 1 152 ? 16.847 6.092 -9.073 1.00 92.81 152 ALA A C 1
ATOM 1155 O O . ALA A 1 152 ? 17.188 6.785 -8.119 1.00 92.81 152 ALA A O 1
ATOM 1156 N N . ALA A 1 153 ? 15.681 5.439 -9.089 1.00 95.25 153 ALA A N 1
ATOM 1157 C CA . ALA A 1 153 ? 14.741 5.448 -7.972 1.00 95.25 153 ALA A CA 1
ATOM 1158 C C . ALA A 1 153 ? 15.250 4.692 -6.735 1.00 95.25 153 ALA A C 1
ATOM 1160 O O . ALA A 1 153 ? 14.972 5.122 -5.616 1.00 95.25 153 ALA A O 1
ATOM 1161 N N . GLU A 1 154 ? 15.997 3.599 -6.917 1.00 93.31 154 GLU A N 1
ATOM 1162 C CA . GLU A 1 154 ? 16.586 2.808 -5.828 1.00 93.31 154 GLU A CA 1
ATOM 1163 C C . GLU A 1 154 ? 17.649 3.562 -5.038 1.00 93.31 154 GLU A C 1
ATOM 1165 O O . GLU A 1 154 ? 17.796 3.280 -3.853 1.00 93.31 154 GLU A O 1
ATOM 1170 N N . VAL A 1 155 ? 18.381 4.479 -5.680 1.00 93.62 155 VAL A N 1
ATOM 1171 C CA . VAL A 1 155 ? 19.405 5.320 -5.030 1.00 93.62 155 VAL A CA 1
ATOM 1172 C C . VAL A 1 155 ? 18.941 6.761 -4.786 1.00 93.62 155 VAL A C 1
ATOM 1174 O O . VAL A 1 155 ? 19.614 7.520 -4.089 1.00 93.62 155 VAL A O 1
ATOM 1177 N N . GLY A 1 156 ? 17.795 7.157 -5.350 1.00 94.94 156 GLY A N 1
ATOM 1178 C CA . GLY A 1 156 ? 17.235 8.504 -5.236 1.00 94.94 156 GLY A CA 1
ATOM 1179 C C . GLY A 1 156 ? 17.908 9.562 -6.121 1.00 94.94 156 GLY A C 1
ATOM 1180 O O . GLY A 1 156 ? 17.917 10.739 -5.757 1.00 94.94 156 GLY A O 1
ATOM 1181 N N . ASP A 1 157 ? 18.463 9.177 -7.273 1.00 95.31 157 ASP A N 1
ATOM 1182 C CA . ASP A 1 157 ? 19.181 10.072 -8.189 1.00 95.31 157 ASP A CA 1
ATOM 1183 C C . ASP A 1 157 ? 18.238 10.892 -9.089 1.00 95.31 157 ASP A C 1
ATOM 1185 O O . ASP A 1 157 ? 17.795 10.465 -10.158 1.00 95.31 157 ASP A O 1
ATOM 1189 N N . ILE A 1 158 ? 17.962 12.126 -8.665 1.00 96.19 158 ILE A N 1
ATOM 1190 C CA . ILE A 1 158 ? 17.112 13.072 -9.402 1.00 96.19 158 ILE A CA 1
ATOM 1191 C C . ILE A 1 158 ? 17.781 13.555 -10.699 1.00 96.19 158 ILE A C 1
ATOM 1193 O O . ILE A 1 158 ? 17.089 13.814 -11.682 1.00 96.19 158 ILE A O 1
ATOM 1197 N N . GLN A 1 159 ? 19.109 13.676 -10.745 1.00 94.88 159 GLN A N 1
ATOM 1198 C CA . GLN A 1 159 ? 19.794 14.096 -11.974 1.00 94.88 159 GLN A CA 1
ATOM 1199 C C . GLN A 1 159 ? 19.754 12.977 -13.021 1.00 94.88 159 GLN A C 1
ATOM 1201 O O . GLN A 1 159 ? 19.486 13.232 -14.200 1.00 94.88 159 GLN A O 1
ATOM 1206 N N . GLY A 1 160 ? 19.927 11.730 -12.577 1.00 90.81 160 GLY A N 1
ATOM 1207 C CA . GLY A 1 160 ? 19.711 10.530 -13.377 1.00 90.81 160 GLY A CA 1
ATOM 1208 C C . GLY A 1 160 ? 18.291 10.453 -13.929 1.00 90.81 160 GLY A C 1
ATOM 1209 O O . GLY A 1 160 ? 18.126 10.263 -15.131 1.00 90.81 160 GLY A O 1
ATOM 1210 N N . LEU A 1 161 ? 17.268 10.709 -13.102 1.00 94.56 161 LEU A N 1
ATOM 1211 C CA . LEU A 1 161 ? 15.864 10.790 -13.538 1.00 94.56 161 LEU A CA 1
ATOM 1212 C C . LEU A 1 161 ? 15.687 11.725 -14.745 1.00 94.56 161 LEU A C 1
ATOM 1214 O O . LEU A 1 161 ? 15.138 11.317 -15.767 1.00 94.56 161 LEU A O 1
ATOM 1218 N N . TYR A 1 162 ? 16.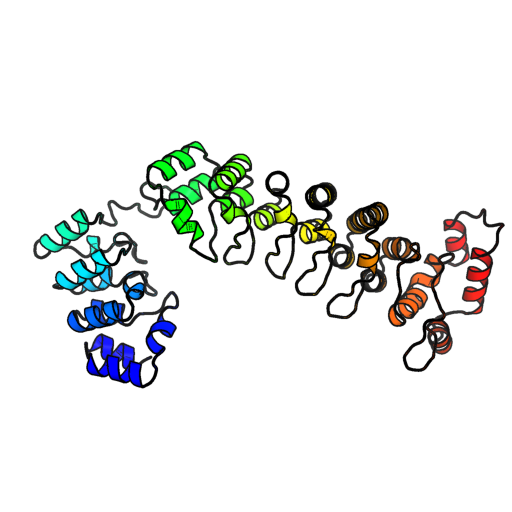175 12.964 -14.650 1.00 93.38 162 TYR A N 1
ATOM 1219 C CA . TYR A 1 162 ? 16.052 13.938 -15.739 1.00 93.38 162 TYR A CA 1
ATOM 1220 C C . TYR A 1 162 ? 16.873 13.570 -16.976 1.00 93.38 162 TYR A C 1
ATOM 1222 O O . TYR A 1 162 ? 16.423 13.800 -18.101 1.00 93.38 162 TYR A O 1
ATOM 1230 N N . SER A 1 163 ? 18.047 12.968 -16.786 1.00 88.38 163 SER A N 1
ATOM 1231 C CA . SER A 1 163 ? 18.878 12.476 -17.888 1.00 88.38 163 SER A CA 1
ATOM 1232 C C . SER A 1 163 ? 18.167 11.359 -18.658 1.00 88.38 163 SER A C 1
ATOM 1234 O O . SER A 1 163 ? 18.103 11.404 -19.883 1.00 88.38 163 SER A O 1
ATOM 1236 N N . ILE A 1 164 ? 17.533 10.423 -17.948 1.00 83.75 164 ILE A N 1
ATOM 1237 C CA . ILE A 1 164 ? 16.781 9.308 -18.539 1.00 83.75 164 ILE A CA 1
ATOM 1238 C C . ILE A 1 164 ? 15.512 9.801 -19.248 1.00 83.75 164 ILE A C 1
ATOM 1240 O O . ILE A 1 164 ? 15.212 9.347 -20.347 1.00 83.75 164 ILE A O 1
ATOM 1244 N N . ILE A 1 165 ? 14.783 10.764 -18.674 1.00 84.94 165 ILE A N 1
ATOM 1245 C CA . ILE A 1 165 ? 13.608 11.363 -19.337 1.00 84.94 165 ILE A CA 1
ATOM 1246 C C . ILE A 1 165 ? 14.011 12.084 -20.630 1.00 84.94 165 ILE A C 1
ATOM 1248 O O . ILE A 1 165 ? 13.263 12.071 -21.605 1.00 84.94 165 ILE A O 1
ATOM 1252 N N . LYS A 1 166 ? 15.197 12.703 -20.661 1.00 78.12 166 LYS A N 1
ATOM 1253 C CA . LYS A 1 166 ? 15.732 13.327 -21.875 1.00 78.12 166 LYS A CA 1
ATOM 1254 C C . LYS A 1 166 ? 16.102 12.293 -22.943 1.00 78.12 166 LYS A C 1
ATOM 1256 O O . LYS A 1 166 ? 15.917 12.575 -24.124 1.00 78.12 166 LYS A O 1
ATOM 1261 N N . GLU A 1 167 ? 16.618 11.130 -22.542 1.00 77.06 167 GLU A N 1
ATOM 1262 C CA . GLU A 1 167 ? 16.850 9.996 -23.449 1.00 77.06 167 GLU A CA 1
ATOM 1263 C C . GLU A 1 167 ? 15.524 9.444 -24.005 1.00 77.06 167 GLU A C 1
ATOM 1265 O O . GLU A 1 167 ? 15.455 9.084 -25.178 1.00 77.06 167 GLU A O 1
ATOM 1270 N N . ASP A 1 168 ? 14.465 9.408 -23.188 1.00 72.62 168 ASP A N 1
ATOM 1271 C CA . ASP A 1 168 ? 13.192 8.767 -23.523 1.00 72.62 168 ASP A CA 1
ATOM 1272 C C . ASP A 1 168 ? 11.976 9.499 -22.932 1.00 72.62 168 ASP A C 1
ATOM 1274 O O . ASP A 1 168 ? 11.489 9.215 -21.833 1.00 72.62 168 ASP A O 1
ATOM 1278 N N . GLN A 1 169 ? 11.442 10.436 -23.715 1.00 76.38 169 GLN A N 1
ATOM 1279 C CA . GLN A 1 169 ? 10.349 11.324 -23.304 1.00 76.38 169 GLN A CA 1
ATOM 1280 C C . GLN A 1 169 ? 9.011 10.613 -23.028 1.00 76.38 169 GLN A C 1
ATOM 1282 O O . GLN A 1 169 ? 8.166 11.150 -22.314 1.00 76.38 169 GLN A O 1
ATOM 1287 N N . TYR A 1 170 ? 8.800 9.414 -23.583 1.00 73.94 170 TYR A N 1
ATOM 1288 C CA . TYR A 1 170 ? 7.549 8.659 -23.431 1.00 73.94 170 TYR A CA 1
ATOM 1289 C C . TYR A 1 170 ? 7.625 7.597 -22.328 1.00 73.94 170 TYR A C 1
ATOM 1291 O O . TYR A 1 170 ? 6.649 6.882 -22.093 1.00 73.94 170 TYR A O 1
ATOM 1299 N N . LEU A 1 171 ? 8.760 7.488 -21.632 1.00 76.81 171 LEU A N 1
ATOM 1300 C CA . LEU A 1 171 ? 9.013 6.441 -20.648 1.00 76.81 171 LEU A CA 1
ATOM 1301 C C . LEU A 1 171 ? 7.959 6.384 -19.536 1.00 76.81 171 LEU A C 1
ATOM 1303 O O . LEU A 1 171 ? 7.399 5.322 -19.263 1.00 76.81 171 LEU A O 1
ATOM 1307 N N . LEU A 1 172 ? 7.665 7.527 -18.907 1.00 83.31 172 LEU A N 1
ATOM 1308 C CA . LEU A 1 172 ? 6.705 7.588 -17.800 1.00 83.31 172 LEU A CA 1
ATOM 1309 C C . LEU A 1 172 ? 5.289 7.217 -18.255 1.00 83.31 172 LEU A C 1
ATOM 1311 O O . LEU A 1 172 ? 4.541 6.621 -17.486 1.00 83.31 172 LEU A O 1
ATOM 1315 N N . GLU A 1 173 ? 4.933 7.530 -19.502 1.00 79.19 173 GLU A N 1
ATOM 1316 C CA . GLU A 1 173 ? 3.630 7.187 -20.072 1.00 79.19 173 GLU A CA 1
ATOM 1317 C C . GLU A 1 173 ? 3.506 5.682 -20.318 1.00 79.19 173 GLU A C 1
ATOM 1319 O O . GLU A 1 173 ? 2.515 5.076 -19.918 1.00 79.19 173 GLU A O 1
ATOM 1324 N N . ARG A 1 174 ? 4.537 5.044 -20.887 1.00 79.88 174 ARG A N 1
ATOM 1325 C CA . ARG A 1 174 ? 4.531 3.587 -21.097 1.00 79.88 174 ARG A CA 1
ATOM 1326 C C . ARG A 1 174 ? 4.442 2.817 -19.781 1.00 79.88 174 ARG A C 1
ATOM 1328 O O . ARG A 1 174 ? 3.693 1.849 -19.697 1.00 79.88 174 ARG A O 1
ATOM 1335 N N . ILE A 1 175 ? 5.156 3.263 -18.744 1.00 77.31 175 ILE A N 1
ATOM 1336 C CA . ILE A 1 175 ? 5.056 2.664 -17.403 1.00 77.31 175 ILE A CA 1
ATOM 1337 C C . ILE A 1 175 ? 3.645 2.860 -16.828 1.00 77.31 175 ILE A C 1
ATOM 1339 O O . ILE A 1 175 ? 3.116 1.958 -16.181 1.00 77.31 175 ILE A O 1
ATOM 1343 N N . ASP A 1 176 ? 3.011 4.010 -17.073 1.00 83.81 176 ASP A N 1
ATOM 1344 C CA . ASP A 1 176 ? 1.664 4.293 -16.568 1.00 83.81 176 ASP A CA 1
ATOM 1345 C C . ASP A 1 176 ? 0.573 3.447 -17.223 1.00 83.81 176 ASP A C 1
ATOM 1347 O O . ASP A 1 176 ? -0.436 3.148 -16.591 1.00 83.81 176 ASP A O 1
ATOM 1351 N N . GLN A 1 177 ? 0.766 3.019 -18.467 1.00 77.94 177 GLN A N 1
ATOM 1352 C CA . GLN A 1 177 ? -0.198 2.165 -19.163 1.00 77.94 177 GLN A CA 1
ATOM 1353 C C . GLN A 1 177 ? -0.247 0.740 -18.597 1.00 77.94 177 GLN A C 1
ATOM 1355 O O . GLN A 1 177 ? -1.255 0.050 -18.750 1.00 77.94 177 GLN A O 1
ATOM 1360 N N . LEU A 1 178 ? 0.805 0.297 -17.904 1.00 76.88 178 LEU A N 1
ATOM 1361 C CA . LEU A 1 178 ? 0.830 -1.010 -17.256 1.00 76.88 178 LEU A CA 1
ATOM 1362 C C . LEU A 1 178 ? -0.058 -0.979 -15.998 1.00 76.88 178 LEU A C 1
ATOM 1364 O O . LEU A 1 178 ? 0.192 -0.169 -15.104 1.00 76.88 178 LEU A O 1
ATOM 1368 N N . PRO A 1 179 ? -1.100 -1.822 -15.885 1.00 69.44 179 PRO A N 1
ATOM 1369 C CA . PRO A 1 179 ? -2.069 -1.726 -14.791 1.00 69.44 179 PRO A CA 1
ATOM 1370 C C . PRO A 1 179 ? -1.467 -2.095 -13.428 1.00 69.44 179 PRO A C 1
ATOM 1372 O O . PRO A 1 179 ? -1.646 -1.342 -12.475 1.00 69.44 179 PRO A O 1
ATOM 1375 N N . PHE A 1 180 ? -0.712 -3.196 -13.362 1.00 76.88 180 PHE A N 1
ATOM 1376 C CA . PHE A 1 180 ? -0.082 -3.709 -12.143 1.00 76.88 180 PHE A CA 1
ATOM 1377 C C . PHE A 1 180 ? 1.428 -3.839 -12.355 1.00 76.88 180 PHE A C 1
ATOM 1379 O O . PHE A 1 180 ? 1.916 -4.829 -12.903 1.00 76.88 180 PHE A O 1
ATOM 1386 N N . THR A 1 181 ? 2.175 -2.810 -11.958 1.00 82.25 181 THR A N 1
ATOM 1387 C CA . THR A 1 181 ? 3.639 -2.774 -12.070 1.00 82.25 181 THR A CA 1
ATOM 1388 C C . THR A 1 181 ? 4.244 -1.977 -10.926 1.00 82.25 181 THR A C 1
ATOM 1390 O O . THR A 1 181 ? 3.673 -0.973 -10.496 1.00 82.25 181 THR A O 1
ATOM 1393 N N . ASP A 1 182 ? 5.444 -2.360 -10.491 1.00 85.44 182 ASP A N 1
ATOM 1394 C CA . ASP A 1 182 ? 6.265 -1.476 -9.671 1.00 85.44 182 ASP A CA 1
ATOM 1395 C C . ASP A 1 182 ? 6.720 -0.290 -10.514 1.00 85.44 182 ASP A C 1
ATOM 1397 O O . ASP A 1 182 ? 7.575 -0.400 -11.402 1.00 85.44 182 ASP A O 1
ATOM 1401 N N . THR A 1 183 ? 6.102 0.856 -10.246 1.00 93.69 183 THR A N 1
ATOM 1402 C CA . THR A 1 183 ? 6.548 2.131 -10.799 1.00 93.69 183 THR A CA 1
ATOM 1403 C C . THR A 1 183 ? 7.823 2.589 -10.085 1.00 93.69 183 THR A C 1
ATOM 1405 O O . THR A 1 183 ? 8.078 2.210 -8.941 1.00 93.69 183 THR A O 1
ATOM 1408 N N . PRO A 1 184 ? 8.603 3.487 -10.695 1.00 95.38 184 PRO A N 1
ATOM 1409 C CA . PRO A 1 184 ? 9.722 4.140 -10.018 1.00 95.38 184 PRO A CA 1
ATOM 1410 C C . PRO A 1 184 ? 9.331 4.804 -8.685 1.00 95.38 184 PRO A C 1
ATOM 1412 O O . PRO A 1 184 ? 10.142 4.880 -7.766 1.00 95.38 184 PRO A O 1
ATOM 1415 N N . LEU A 1 185 ? 8.070 5.237 -8.539 1.00 98.06 185 LEU A N 1
ATOM 1416 C CA . LEU A 1 185 ? 7.569 5.778 -7.277 1.00 98.06 185 LEU A CA 1
ATOM 1417 C C . LEU A 1 185 ? 7.439 4.702 -6.188 1.00 98.06 185 LEU A C 1
ATOM 1419 O O . LEU A 1 185 ? 7.766 4.987 -5.042 1.00 98.06 185 LEU A O 1
ATOM 1423 N N . HIS A 1 186 ? 7.021 3.475 -6.530 1.00 97.75 186 HIS A N 1
ATOM 1424 C CA . HIS A 1 186 ? 6.988 2.342 -5.591 1.00 97.75 186 HIS A CA 1
ATOM 1425 C C . HIS A 1 186 ? 8.378 2.069 -5.016 1.00 97.75 186 HIS A C 1
ATOM 1427 O O . HIS A 1 186 ? 8.553 1.983 -3.800 1.00 97.75 186 HIS A O 1
ATOM 1433 N N . VAL A 1 187 ? 9.372 2.007 -5.902 1.00 96.19 187 VAL A N 1
ATOM 1434 C CA . VAL A 1 187 ? 10.772 1.749 -5.558 1.00 96.19 187 VAL A CA 1
ATOM 1435 C C . VAL A 1 187 ? 11.325 2.846 -4.647 1.00 96.19 187 VAL A C 1
ATOM 1437 O O . VAL A 1 187 ? 11.792 2.558 -3.545 1.00 96.19 187 VAL A O 1
ATOM 1440 N N . ALA A 1 188 ? 11.207 4.113 -5.058 1.00 98.19 188 ALA A N 1
ATOM 1441 C CA . ALA A 1 188 ? 11.690 5.240 -4.264 1.00 98.19 188 ALA A CA 1
ATOM 1442 C C . ALA A 1 188 ? 10.997 5.322 -2.896 1.00 98.19 188 ALA A C 1
ATOM 1444 O O . ALA A 1 188 ? 11.649 5.601 -1.887 1.00 98.19 188 ALA A O 1
ATOM 1445 N N . ALA A 1 189 ? 9.691 5.043 -2.844 1.00 98.25 189 ALA A N 1
ATOM 1446 C CA . ALA A 1 189 ? 8.928 5.055 -1.606 1.00 98.25 189 ALA A CA 1
ATOM 1447 C C . ALA A 1 189 ? 9.345 3.922 -0.651 1.00 98.25 189 ALA A C 1
ATOM 1449 O O . ALA A 1 189 ? 9.567 4.178 0.531 1.00 98.25 189 ALA A O 1
ATOM 1450 N N . SER A 1 190 ? 9.547 2.704 -1.166 1.00 97.94 190 SER A N 1
ATOM 1451 C CA . SER A 1 190 ? 10.066 1.562 -0.396 1.00 97.94 190 SER A CA 1
ATOM 1452 C C . SER A 1 190 ? 11.461 1.835 0.185 1.00 97.94 190 SER A C 1
ATOM 1454 O O . SER A 1 190 ? 11.731 1.531 1.351 1.00 97.94 190 SER A O 1
ATOM 1456 N N . LYS A 1 191 ? 12.352 2.464 -0.594 1.00 97.56 191 LYS A N 1
ATOM 1457 C CA . LYS A 1 191 ? 13.711 2.812 -0.144 1.00 97.56 191 LYS A CA 1
ATOM 1458 C C . LYS A 1 191 ? 13.767 4.050 0.756 1.00 97.56 191 LYS A C 1
ATOM 1460 O O . LYS A 1 191 ? 14.719 4.195 1.517 1.00 97.56 191 LYS A O 1
ATOM 1465 N N . GLY A 1 192 ? 12.735 4.893 0.740 1.00 97.25 192 GLY A N 1
ATOM 1466 C CA . GLY A 1 192 ? 12.654 6.108 1.556 1.00 97.25 192 GLY A CA 1
ATOM 1467 C C . GLY A 1 192 ? 13.300 7.336 0.910 1.00 97.25 192 GLY A C 1
ATOM 1468 O O . GLY A 1 192 ? 13.633 8.301 1.597 1.00 97.25 192 GLY A O 1
ATOM 1469 N N . HIS A 1 193 ? 13.481 7.330 -0.413 1.00 98.12 193 HIS A N 1
ATOM 1470 C CA . HIS A 1 193 ? 14.020 8.462 -1.165 1.00 98.12 193 HIS A CA 1
ATOM 1471 C C . HIS A 1 193 ? 12.942 9.523 -1.396 1.00 98.12 193 HIS A C 1
ATOM 1473 O O . HIS A 1 193 ? 12.454 9.721 -2.507 1.00 98.12 193 HIS A O 1
ATOM 1479 N N . THR A 1 194 ? 12.573 10.223 -0.321 1.00 97.94 194 THR A N 1
ATOM 1480 C CA . THR A 1 194 ? 11.468 11.190 -0.291 1.00 97.94 194 THR A CA 1
ATOM 1481 C C . THR A 1 194 ? 11.542 12.221 -1.411 1.00 97.94 194 THR A C 1
ATOM 1483 O O . THR A 1 194 ? 10.558 12.415 -2.112 1.00 97.94 194 THR A O 1
ATOM 1486 N N . GLN A 1 195 ? 12.693 12.861 -1.629 1.00 98.12 195 GLN A N 1
ATOM 1487 C CA . GLN A 1 195 ? 12.778 13.919 -2.637 1.00 98.12 195 GLN A CA 1
ATOM 1488 C C . GLN A 1 195 ? 12.576 13.380 -4.059 1.00 98.12 195 GLN A C 1
ATOM 1490 O O . GLN A 1 195 ? 11.869 13.997 -4.848 1.00 98.12 195 GLN A O 1
ATOM 1495 N N . PHE A 1 196 ? 13.134 12.207 -4.361 1.00 98.38 196 PHE A N 1
ATOM 1496 C CA . PHE A 1 196 ? 12.924 11.537 -5.641 1.00 98.38 196 PHE A CA 1
ATOM 1497 C C . PHE A 1 196 ? 11.457 11.117 -5.817 1.00 98.38 196 PHE A C 1
ATOM 1499 O O . PHE A 1 196 ? 10.873 11.324 -6.878 1.00 98.38 196 PHE A O 1
ATOM 1506 N N . ALA A 1 197 ? 10.840 10.573 -4.764 1.00 98.19 197 ALA A N 1
ATOM 1507 C CA . ALA A 1 197 ? 9.434 10.182 -4.770 1.00 98.19 197 ALA A CA 1
ATOM 1508 C C . ALA A 1 197 ? 8.510 11.381 -5.056 1.00 98.19 197 ALA A C 1
ATOM 1510 O O . ALA A 1 197 ? 7.641 11.304 -5.924 1.00 98.19 197 ALA A O 1
ATOM 1511 N N . LEU A 1 198 ? 8.734 12.513 -4.382 1.00 98.00 198 LEU A N 1
ATOM 1512 C CA . LEU A 1 198 ? 7.984 13.750 -4.618 1.00 98.00 198 LEU A CA 1
ATOM 1513 C C . LEU A 1 198 ? 8.192 14.283 -6.039 1.00 98.00 198 LEU A C 1
ATOM 1515 O O . LEU A 1 198 ? 7.245 14.746 -6.672 1.00 98.00 198 LEU A O 1
ATOM 1519 N N . GLU A 1 199 ? 9.415 14.184 -6.553 1.00 98.00 199 GLU A N 1
ATOM 1520 C CA . GLU A 1 199 ? 9.753 14.639 -7.895 1.00 98.00 199 GLU A CA 1
ATOM 1521 C C . GLU A 1 199 ? 9.038 13.818 -8.975 1.00 98.00 199 GLU A C 1
ATOM 1523 O O . GLU A 1 199 ? 8.390 14.379 -9.859 1.00 98.00 199 GLU A O 1
ATOM 1528 N N . ILE A 1 200 ? 9.060 12.487 -8.866 1.00 96.50 200 ILE A N 1
ATOM 1529 C CA . ILE A 1 200 ? 8.312 11.617 -9.780 1.00 96.50 200 ILE A CA 1
ATOM 1530 C C . ILE A 1 200 ? 6.807 11.825 -9.653 1.00 96.50 200 ILE A C 1
ATOM 1532 O O . ILE A 1 200 ? 6.119 11.878 -10.669 1.00 96.50 200 ILE A O 1
ATOM 1536 N N . MET A 1 201 ? 6.287 11.974 -8.435 1.00 97.00 201 MET A N 1
ATOM 1537 C CA . MET A 1 201 ? 4.867 12.245 -8.222 1.00 97.00 201 MET A CA 1
ATOM 1538 C C . MET A 1 201 ? 4.442 13.575 -8.858 1.00 97.00 201 MET A C 1
ATOM 1540 O O . MET A 1 201 ? 3.332 13.673 -9.376 1.00 97.00 201 MET A O 1
ATOM 1544 N N . ARG A 1 202 ? 5.323 14.583 -8.876 1.00 96.75 202 ARG A N 1
ATOM 1545 C CA . ARG A 1 202 ? 5.092 15.852 -9.578 1.00 96.75 202 ARG A CA 1
ATOM 1546 C C . ARG A 1 202 ? 5.055 15.671 -11.095 1.00 96.75 202 ARG A C 1
ATOM 1548 O O . ARG A 1 202 ? 4.197 16.258 -11.747 1.00 96.75 202 ARG A O 1
ATOM 1555 N N . LEU A 1 203 ? 5.977 14.883 -11.651 1.00 96.00 203 LEU A N 1
ATOM 1556 C CA . LEU A 1 203 ? 6.059 14.629 -13.093 1.00 96.00 203 LEU A CA 1
ATOM 1557 C C . LEU A 1 203 ? 4.916 13.736 -13.597 1.00 96.00 203 LEU A C 1
ATOM 1559 O O . LEU A 1 203 ? 4.394 13.958 -14.687 1.00 96.00 203 LEU A O 1
ATOM 1563 N N . LYS A 1 204 ? 4.518 12.731 -12.810 1.00 95.75 204 LYS A N 1
ATOM 1564 C CA . LYS A 1 204 ? 3.480 11.758 -13.165 1.00 95.75 204 LYS A CA 1
ATOM 1565 C C . LYS A 1 204 ? 2.623 11.389 -11.937 1.00 95.75 204 LYS A C 1
ATOM 1567 O O . LYS A 1 204 ? 2.849 10.353 -11.309 1.00 95.75 204 LYS A O 1
ATOM 1572 N N . PRO A 1 205 ? 1.604 12.206 -11.597 1.00 95.88 205 PRO A N 1
ATOM 1573 C CA . PRO A 1 205 ? 0.788 12.015 -10.391 1.00 95.88 205 PRO A CA 1
ATOM 1574 C C . PRO A 1 205 ? 0.010 10.696 -10.322 1.00 95.88 205 PRO A C 1
ATOM 1576 O O . PRO A 1 205 ? -0.297 10.232 -9.223 1.00 95.88 205 PRO A O 1
ATOM 1579 N N . SER A 1 206 ? -0.306 10.084 -11.470 1.00 94.50 206 SER A N 1
ATOM 1580 C CA . SER A 1 206 ? -1.012 8.796 -11.539 1.00 94.50 206 SER A CA 1
ATOM 1581 C C . SER A 1 206 ? -0.248 7.675 -10.837 1.00 94.50 206 SER A C 1
ATOM 1583 O O . SER A 1 206 ? -0.864 6.814 -10.214 1.00 94.50 206 SER A O 1
ATOM 1585 N N . PHE A 1 207 ? 1.088 7.727 -10.819 1.00 96.56 207 PHE A N 1
ATOM 1586 C CA . PHE A 1 207 ? 1.913 6.721 -10.149 1.00 96.56 207 PHE A CA 1
ATOM 1587 C C . PHE A 1 207 ? 1.646 6.600 -8.650 1.00 96.56 207 PHE A C 1
ATOM 1589 O O . PHE A 1 207 ? 1.904 5.537 -8.093 1.00 96.56 207 PHE A O 1
ATOM 1596 N N . ALA A 1 208 ? 1.155 7.658 -7.998 1.00 96.50 208 ALA A N 1
ATOM 1597 C CA . ALA A 1 208 ? 0.893 7.644 -6.561 1.00 96.50 208 ALA A CA 1
ATOM 1598 C C . ALA A 1 208 ? -0.318 6.775 -6.182 1.00 96.50 208 ALA A C 1
ATOM 1600 O O . ALA A 1 208 ? -0.386 6.284 -5.057 1.00 96.50 208 ALA A O 1
ATOM 1601 N N . GLU A 1 209 ? -1.256 6.577 -7.112 1.00 95.56 209 GLU A N 1
ATOM 1602 C CA . GLU A 1 209 ? -2.484 5.797 -6.897 1.00 95.56 209 GLU A CA 1
ATOM 1603 C C . GLU A 1 209 ? -2.396 4.372 -7.448 1.00 95.56 209 GLU A C 1
ATOM 1605 O O . GLU A 1 209 ? -3.229 3.535 -7.103 1.00 95.56 209 GLU A O 1
ATOM 1610 N N . LYS A 1 210 ? -1.403 4.077 -8.297 1.00 94.25 210 LYS A N 1
ATOM 1611 C CA . LYS A 1 210 ? -1.233 2.735 -8.861 1.00 94.25 210 LYS A CA 1
ATOM 1612 C C . LYS A 1 210 ? -0.896 1.727 -7.774 1.00 94.25 210 LYS A C 1
ATOM 1614 O O . LYS A 1 210 ? -0.145 2.028 -6.851 1.00 94.25 210 LYS A O 1
ATOM 1619 N N . LEU A 1 211 ? -1.420 0.521 -7.954 1.00 95.25 211 LEU A N 1
ATOM 1620 C CA . LEU A 1 211 ? -1.054 -0.646 -7.170 1.00 95.25 211 LEU A CA 1
ATOM 1621 C C . LEU A 1 211 ? -0.055 -1.490 -7.964 1.00 95.25 211 LEU A C 1
ATOM 1623 O O . LEU A 1 211 ? -0.193 -1.652 -9.180 1.00 95.25 211 LEU A O 1
ATOM 1627 N N . ASN A 1 212 ? 0.945 -2.030 -7.280 1.00 87.75 212 ASN A N 1
ATOM 1628 C CA . ASN A 1 212 ? 1.847 -3.015 -7.854 1.00 87.75 212 ASN A CA 1
ATOM 1629 C C . ASN A 1 212 ? 1.181 -4.404 -7.936 1.00 87.75 212 ASN A C 1
ATOM 1631 O O . ASN A 1 212 ? -0.010 -4.570 -7.664 1.00 87.75 212 ASN A O 1
ATOM 1635 N N . GLN A 1 213 ? 1.955 -5.413 -8.334 1.00 92.50 213 GLN A N 1
ATOM 1636 C CA . GLN A 1 213 ? 1.470 -6.788 -8.517 1.00 92.50 213 GLN A CA 1
ATOM 1637 C C . GLN A 1 213 ? 0.995 -7.443 -7.212 1.00 92.50 213 GLN A C 1
ATOM 1639 O O . GLN A 1 213 ? 0.115 -8.299 -7.243 1.00 92.50 213 GLN A O 1
ATOM 1644 N N . ASP A 1 214 ? 1.513 -6.988 -6.072 1.00 91.00 214 ASP A N 1
ATOM 1645 C CA . ASP A 1 214 ? 1.101 -7.441 -4.742 1.00 91.00 214 ASP A CA 1
ATOM 1646 C C . ASP A 1 214 ? -0.118 -6.676 -4.196 1.00 91.00 214 ASP A C 1
ATOM 1648 O O . ASP A 1 214 ? -0.593 -6.961 -3.094 1.00 91.00 214 ASP A O 1
ATOM 1652 N N . GLY A 1 215 ? -0.636 -5.699 -4.948 1.00 94.88 215 GLY A N 1
ATOM 1653 C CA . GLY A 1 215 ? -1.767 -4.867 -4.546 1.00 94.88 215 GLY A CA 1
ATOM 1654 C C . GLY A 1 215 ? -1.393 -3.708 -3.619 1.00 94.88 215 GLY A C 1
ATOM 1655 O O . GLY A 1 215 ? -2.257 -3.195 -2.912 1.00 94.88 215 GLY A O 1
ATOM 1656 N N . PHE A 1 216 ? -0.131 -3.279 -3.582 1.00 97.31 216 PHE A N 1
ATOM 1657 C CA . PHE A 1 216 ? 0.326 -2.173 -2.738 1.00 97.31 216 PHE A CA 1
ATOM 1658 C C . PHE A 1 216 ? 0.599 -0.919 -3.555 1.00 97.31 216 PHE A C 1
ATOM 1660 O O . PHE A 1 216 ? 1.165 -0.993 -4.637 1.00 97.31 216 PHE A O 1
ATOM 1667 N N . SER A 1 217 ? 0.231 0.241 -3.012 1.00 97.31 217 SER A N 1
ATOM 1668 C CA . SER A 1 217 ? 0.641 1.533 -3.575 1.00 97.31 217 SER A CA 1
ATOM 1669 C C . SER A 1 217 ? 2.021 1.955 -3.068 1.00 97.31 217 SER A C 1
ATOM 1671 O O . SER A 1 217 ? 2.506 1.393 -2.078 1.00 97.31 217 SER A O 1
ATOM 1673 N N . PRO A 1 218 ? 2.642 3.004 -3.640 1.00 98.06 218 PRO A N 1
ATOM 1674 C CA . PRO A 1 218 ? 3.918 3.502 -3.137 1.00 98.06 218 PRO A CA 1
ATOM 1675 C C . PRO A 1 218 ? 3.871 3.878 -1.653 1.00 98.06 218 PRO A C 1
ATOM 1677 O O . PRO A 1 218 ? 4.807 3.599 -0.907 1.00 98.06 218 PRO A O 1
ATOM 1680 N N . MET A 1 219 ? 2.754 4.455 -1.198 1.00 97.75 219 MET A N 1
ATOM 1681 C CA . MET A 1 219 ? 2.572 4.810 0.209 1.00 97.75 219 MET A CA 1
ATOM 1682 C C . MET A 1 219 ? 2.514 3.568 1.110 1.00 97.75 219 MET A C 1
ATOM 1684 O O . MET A 1 219 ? 3.108 3.579 2.183 1.00 97.75 219 MET A O 1
ATOM 1688 N N . HIS A 1 220 ? 1.878 2.478 0.664 1.00 98.06 220 HIS A N 1
ATOM 1689 C CA . HIS A 1 220 ? 1.876 1.211 1.405 1.00 98.06 220 HIS A CA 1
ATOM 1690 C C . HIS A 1 220 ? 3.287 0.629 1.536 1.00 98.06 220 HIS A C 1
ATOM 1692 O O . HIS A 1 220 ? 3.677 0.219 2.627 1.00 98.06 220 HIS A O 1
ATOM 1698 N N . LEU A 1 221 ? 4.077 0.644 0.457 1.00 98.00 221 LEU A N 1
ATOM 1699 C CA . LEU A 1 221 ? 5.453 0.145 0.494 1.00 98.00 221 LEU A CA 1
ATOM 1700 C C . LEU A 1 221 ? 6.361 0.998 1.386 1.00 98.00 221 LEU A C 1
ATOM 1702 O O . LEU A 1 221 ? 7.205 0.443 2.091 1.00 98.00 221 LEU A O 1
ATOM 1706 N N . ALA A 1 222 ? 6.183 2.324 1.398 1.00 98.19 222 ALA A N 1
ATOM 1707 C CA . ALA A 1 222 ? 6.879 3.193 2.346 1.00 98.19 222 ALA A CA 1
ATOM 1708 C C . ALA A 1 222 ? 6.563 2.795 3.793 1.00 98.19 222 ALA A C 1
ATOM 1710 O O . ALA A 1 222 ? 7.477 2.650 4.599 1.00 98.19 222 ALA A O 1
ATOM 1711 N N . LEU A 1 223 ? 5.290 2.555 4.115 1.00 97.62 223 LEU A N 1
ATOM 1712 C CA . LEU A 1 223 ? 4.870 2.149 5.456 1.00 97.62 223 LEU A CA 1
ATOM 1713 C C . LEU A 1 223 ? 5.403 0.768 5.857 1.00 97.62 223 LEU A C 1
ATOM 1715 O O . LEU A 1 223 ? 5.978 0.634 6.936 1.00 97.62 223 LEU A O 1
ATOM 1719 N N . GLN A 1 224 ? 5.303 -0.232 4.977 1.00 96.25 224 GLN A N 1
ATOM 1720 C CA . GLN A 1 224 ? 5.838 -1.579 5.219 1.00 96.25 224 GLN A CA 1
ATOM 1721 C C . GLN A 1 224 ? 7.347 -1.577 5.490 1.00 96.25 224 GLN A C 1
ATOM 1723 O O . GLN A 1 224 ? 7.827 -2.356 6.310 1.00 96.25 224 GLN A O 1
ATOM 1728 N N . ASN A 1 225 ? 8.088 -0.674 4.840 1.00 96.25 225 ASN A N 1
ATOM 1729 C CA . ASN A 1 225 ? 9.532 -0.512 5.017 1.00 96.25 225 ASN A CA 1
ATOM 1730 C C . ASN A 1 225 ? 9.904 0.560 6.064 1.00 96.25 225 ASN A C 1
ATOM 1732 O O . ASN A 1 225 ? 11.048 1.016 6.090 1.00 96.25 225 ASN A O 1
ATOM 1736 N N . GLN A 1 226 ? 8.955 0.983 6.911 1.00 96.81 226 GLN A N 1
ATOM 1737 C CA . GLN A 1 226 ? 9.159 1.960 7.995 1.00 96.81 226 GLN A CA 1
ATOM 1738 C C . GLN A 1 226 ? 9.701 3.323 7.517 1.00 96.81 226 GLN A C 1
ATOM 1740 O O . GLN A 1 226 ? 10.375 4.058 8.238 1.00 96.81 226 GLN A O 1
ATOM 1745 N N . ARG A 1 227 ? 9.403 3.704 6.272 1.00 97.94 227 ARG A N 1
ATOM 1746 C CA . ARG A 1 227 ? 9.746 5.003 5.673 1.00 97.94 227 ARG A CA 1
ATOM 1747 C C . ARG A 1 227 ? 8.642 6.023 5.951 1.00 97.94 227 ARG A C 1
ATOM 1749 O O . ARG A 1 227 ? 8.083 6.626 5.034 1.00 97.94 227 ARG A O 1
ATOM 1756 N N . PHE A 1 228 ? 8.318 6.223 7.231 1.00 96.38 228 PHE A N 1
ATOM 1757 C CA . PHE A 1 228 ? 7.185 7.053 7.664 1.00 96.38 228 PHE A CA 1
ATOM 1758 C C . PHE A 1 228 ? 7.273 8.494 7.161 1.00 96.38 228 PHE A C 1
ATOM 1760 O O . PHE A 1 228 ? 6.285 9.026 6.669 1.00 96.38 228 PHE A O 1
ATOM 1767 N N . GLN A 1 229 ? 8.466 9.096 7.180 1.00 96.69 229 GLN A N 1
ATOM 1768 C CA . GLN A 1 229 ? 8.673 10.445 6.644 1.00 96.69 229 GLN A CA 1
ATOM 1769 C C . GLN A 1 229 ? 8.307 10.536 5.159 1.00 96.69 229 GLN A C 1
ATOM 1771 O O . GLN A 1 229 ? 7.641 11.475 4.739 1.00 96.69 229 GLN A O 1
ATOM 1776 N N . THR A 1 230 ? 8.677 9.541 4.352 1.00 97.50 230 THR A N 1
ATOM 1777 C CA . THR A 1 230 ? 8.289 9.498 2.938 1.00 97.50 230 THR A CA 1
ATOM 1778 C C . THR A 1 230 ? 6.773 9.378 2.791 1.00 97.50 230 THR A C 1
ATOM 1780 O O . THR A 1 230 ? 6.183 10.132 2.021 1.00 97.50 230 THR A O 1
ATOM 1783 N N . ALA A 1 231 ? 6.127 8.491 3.556 1.00 97.50 231 ALA A N 1
ATOM 1784 C CA . ALA A 1 231 ? 4.672 8.334 3.525 1.00 97.50 231 ALA A CA 1
ATOM 1785 C C . ALA A 1 231 ? 3.942 9.638 3.903 1.00 97.50 231 ALA A C 1
ATOM 1787 O O . ALA A 1 231 ? 3.040 10.062 3.184 1.00 97.50 231 ALA A O 1
ATOM 1788 N N . LEU A 1 232 ? 4.373 10.315 4.972 1.00 97.25 232 LEU A N 1
ATOM 1789 C CA . LEU A 1 232 ? 3.812 11.600 5.400 1.00 97.25 232 LEU A CA 1
ATOM 1790 C C . LEU A 1 232 ? 3.968 12.677 4.327 1.00 97.25 232 LEU A C 1
ATOM 1792 O O . LEU A 1 232 ? 3.006 13.358 3.995 1.00 97.25 232 LEU A O 1
ATOM 1796 N N . ARG A 1 233 ? 5.145 12.778 3.702 1.00 97.75 233 ARG A N 1
ATOM 1797 C CA . ARG A 1 233 ? 5.378 13.750 2.626 1.00 97.75 233 ARG A CA 1
ATOM 1798 C C . ARG A 1 233 ? 4.544 13.461 1.376 1.00 97.75 233 ARG A C 1
ATOM 1800 O O . ARG A 1 233 ? 4.116 14.401 0.713 1.00 97.75 233 ARG A O 1
ATOM 1807 N N . LEU A 1 234 ? 4.275 12.193 1.058 1.00 96.69 234 LEU A N 1
ATOM 1808 C CA . LEU A 1 234 ? 3.328 11.831 -0.006 1.00 96.69 234 LEU A CA 1
ATOM 1809 C C . LEU A 1 234 ? 1.894 12.260 0.354 1.00 96.69 234 LEU A C 1
ATOM 1811 O O . LEU A 1 234 ? 1.185 12.795 -0.500 1.00 96.69 234 LEU A O 1
ATOM 1815 N N . ALA A 1 235 ? 1.486 12.082 1.615 1.00 96.25 235 ALA A N 1
ATOM 1816 C CA . ALA A 1 235 ? 0.184 12.526 2.112 1.00 96.25 235 ALA A CA 1
ATOM 1817 C C . ALA A 1 235 ? 0.044 14.059 2.118 1.00 96.25 235 ALA A C 1
ATOM 1819 O O . ALA A 1 235 ? -1.012 14.558 1.738 1.00 96.25 235 ALA A O 1
ATOM 1820 N N . ASP A 1 236 ? 1.102 14.803 2.458 1.00 95.12 236 ASP A N 1
ATOM 1821 C CA . ASP A 1 236 ? 1.123 16.273 2.399 1.00 95.12 236 ASP A CA 1
ATOM 1822 C C . ASP A 1 236 ? 0.819 16.784 0.986 1.00 95.12 236 ASP A C 1
ATOM 1824 O O . ASP A 1 236 ? 0.083 17.753 0.805 1.00 95.12 236 ASP A O 1
ATOM 1828 N N . VAL A 1 237 ? 1.391 16.132 -0.034 1.00 94.81 237 VAL A N 1
ATOM 1829 C CA . VAL A 1 237 ? 1.158 16.506 -1.435 1.00 94.81 237 VAL A CA 1
ATOM 1830 C C . VAL A 1 237 ? -0.233 16.081 -1.896 1.00 94.81 237 VAL A C 1
ATOM 1832 O O . VAL A 1 237 ? -0.890 16.817 -2.633 1.00 94.81 237 VAL A O 1
ATOM 1835 N N . LYS A 1 238 ? -0.699 14.897 -1.482 1.00 95.00 238 LYS A N 1
ATOM 1836 C CA . LYS A 1 238 ? -2.019 14.382 -1.856 1.00 95.00 238 LYS A CA 1
ATOM 1837 C C . LYS A 1 238 ? -2.652 13.592 -0.713 1.00 95.00 238 LYS A C 1
ATOM 1839 O O . LYS A 1 238 ? -2.551 12.369 -0.651 1.00 95.00 238 LYS A O 1
ATOM 1844 N N . GLY A 1 239 ? -3.420 14.286 0.127 1.00 93.12 239 GLY A N 1
ATOM 1845 C CA . GLY A 1 239 ? -4.062 13.685 1.305 1.00 93.12 239 GLY A CA 1
ATOM 1846 C C . GLY A 1 239 ? -5.011 12.525 0.983 1.00 93.12 239 GLY A C 1
ATOM 1847 O O . GLY A 1 239 ? -5.168 11.610 1.782 1.00 93.12 239 GLY A O 1
ATOM 1848 N N . GLN A 1 240 ? -5.596 12.486 -0.220 1.00 94.94 240 GLN A N 1
ATOM 1849 C CA . GLN A 1 240 ? -6.471 11.383 -0.646 1.00 94.94 240 GLN A CA 1
ATOM 1850 C C . GLN A 1 240 ? -5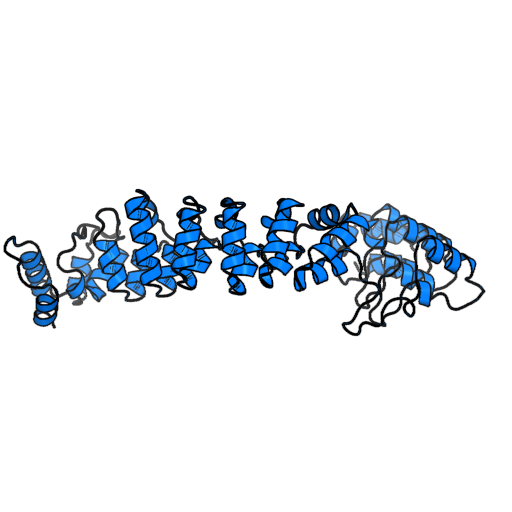.757 10.021 -0.709 1.00 94.94 240 GLN A C 1
ATOM 1852 O O . GLN A 1 240 ? -6.427 8.994 -0.629 1.00 94.94 240 GLN A O 1
ATOM 1857 N N . LEU A 1 241 ? -4.419 9.994 -0.781 1.00 96.31 241 LEU A N 1
ATOM 1858 C CA . LEU A 1 241 ? -3.643 8.750 -0.742 1.00 96.31 241 LEU A CA 1
ATOM 1859 C C . LEU A 1 241 ? -3.824 7.981 0.574 1.00 96.31 241 LEU A C 1
ATOM 1861 O O . LEU A 1 241 ? -3.732 6.757 0.577 1.00 96.31 241 LEU A O 1
ATOM 1865 N N . VAL A 1 242 ? -4.160 8.669 1.671 1.00 97.19 242 VAL A N 1
ATOM 1866 C CA . VAL A 1 242 ? -4.452 8.041 2.971 1.00 97.19 242 VAL A CA 1
ATOM 1867 C C . VAL A 1 242 ? -5.710 7.162 2.910 1.00 97.19 242 VAL A C 1
ATOM 1869 O O . VAL A 1 242 ? -5.832 6.200 3.663 1.00 97.19 242 VAL A O 1
ATOM 1872 N N . CYS A 1 243 ? -6.643 7.462 2.002 1.00 97.19 243 CYS A N 1
ATOM 1873 C CA . CYS A 1 243 ? -7.852 6.665 1.784 1.00 97.19 243 CYS A CA 1
ATOM 1874 C C . CYS A 1 243 ? -7.659 5.547 0.752 1.00 97.19 243 CYS A C 1
ATOM 1876 O O . CYS A 1 243 ? -8.588 4.768 0.529 1.00 97.19 243 CYS A O 1
ATOM 1878 N N . LEU A 1 244 ? -6.502 5.487 0.085 1.00 96.88 244 LEU A N 1
ATOM 1879 C CA . LEU A 1 244 ? -6.255 4.509 -0.962 1.00 96.88 244 LEU A CA 1
ATOM 1880 C C . LEU A 1 244 ? -6.186 3.109 -0.347 1.00 96.88 244 LEU A C 1
ATOM 1882 O O . LEU A 1 244 ? -5.418 2.865 0.583 1.00 96.88 244 LEU A O 1
ATOM 1886 N N . LYS A 1 245 ? -6.988 2.196 -0.890 1.00 97.12 245 LYS A N 1
ATOM 1887 C CA . LYS A 1 245 ? -7.035 0.798 -0.474 1.00 97.12 245 LYS A CA 1
ATOM 1888 C C . LYS A 1 245 ? -5.985 -0.010 -1.230 1.00 97.12 245 LYS A C 1
ATOM 1890 O O . LYS A 1 245 ? -5.998 -0.028 -2.458 1.00 97.12 245 LYS A O 1
ATOM 1895 N N . GLY A 1 246 ? -5.082 -0.649 -0.496 1.00 95.62 246 GLY A N 1
ATOM 1896 C CA . GLY A 1 246 ? -4.178 -1.665 -1.018 1.00 95.62 246 GLY A CA 1
ATOM 1897 C C . GLY A 1 246 ? -4.783 -3.067 -0.915 1.00 95.62 246 GLY A C 1
ATOM 1898 O O . GLY A 1 246 ? -6.003 -3.250 -0.937 1.00 95.62 246 GLY A O 1
ATOM 1899 N N . ARG A 1 247 ? -3.913 -4.067 -0.760 1.00 94.69 247 ARG A N 1
ATOM 1900 C CA . ARG A 1 247 ? -4.279 -5.473 -0.561 1.00 94.69 247 ARG A CA 1
ATOM 1901 C C . ARG A 1 247 ? -5.235 -5.640 0.633 1.00 94.69 247 ARG A C 1
ATOM 1903 O O . ARG A 1 247 ? -5.016 -5.042 1.685 1.00 94.69 247 ARG A O 1
ATOM 1910 N N . MET A 1 248 ? -6.278 -6.460 0.469 1.00 94.75 248 MET A N 1
ATOM 1911 C CA . MET A 1 248 ? -7.349 -6.695 1.461 1.00 94.75 248 MET A CA 1
ATOM 1912 C C . MET A 1 248 ? -8.147 -5.438 1.852 1.00 94.75 248 MET A C 1
ATOM 1914 O O . MET A 1 248 ? -8.767 -5.367 2.915 1.00 94.75 248 MET A O 1
ATOM 1918 N N . GLY A 1 249 ? -8.111 -4.393 1.024 1.00 95.88 249 GLY A N 1
ATOM 1919 C CA . GLY A 1 249 ? -8.774 -3.131 1.332 1.00 95.88 249 GLY A CA 1
ATOM 1920 C C . GLY A 1 249 ? -8.108 -2.320 2.450 1.00 95.88 249 GLY A C 1
ATOM 1921 O O . GLY A 1 249 ? -8.701 -1.348 2.918 1.00 95.88 249 GLY A O 1
ATOM 1922 N N . ILE A 1 250 ? -6.907 -2.708 2.893 1.00 97.12 250 ILE A N 1
ATOM 1923 C CA . ILE A 1 250 ? -6.160 -2.026 3.955 1.00 97.12 250 ILE A CA 1
ATOM 1924 C C . ILE A 1 250 ? -5.735 -0.644 3.457 1.00 97.12 250 ILE A C 1
ATOM 1926 O O . ILE A 1 250 ? -5.327 -0.491 2.310 1.00 97.12 250 ILE A O 1
ATOM 1930 N N . THR A 1 251 ? -5.834 0.365 4.322 1.00 97.88 251 THR A N 1
ATOM 1931 C CA . THR A 1 251 ? -5.354 1.727 4.039 1.00 97.88 251 THR A CA 1
ATOM 1932 C C . THR A 1 251 ? -4.132 2.062 4.896 1.00 97.88 251 THR A C 1
ATOM 1934 O O . THR A 1 251 ? -3.908 1.413 5.924 1.00 97.88 251 THR A O 1
ATOM 1937 N N . PRO A 1 252 ? -3.376 3.124 4.559 1.00 97.50 252 PRO A N 1
ATOM 1938 C CA . PRO A 1 252 ? -2.340 3.685 5.425 1.00 97.50 252 PRO A CA 1
ATOM 1939 C C . PRO A 1 252 ? -2.763 3.892 6.888 1.00 97.50 252 PRO A C 1
ATOM 1941 O O . PRO A 1 252 ? -1.974 3.634 7.795 1.00 97.50 252 PRO A O 1
ATOM 1944 N N . LEU A 1 253 ? -4.013 4.313 7.125 1.00 97.62 253 LEU A N 1
ATOM 1945 C CA . LEU A 1 253 ? -4.540 4.514 8.478 1.00 97.62 253 LEU A CA 1
ATOM 1946 C C . LEU A 1 253 ? -4.681 3.187 9.243 1.00 97.62 253 LEU A C 1
ATOM 1948 O O . LEU A 1 253 ? -4.292 3.111 10.405 1.00 97.62 253 LEU A O 1
ATOM 1952 N N . HIS A 1 254 ? -5.185 2.134 8.588 1.00 98.12 254 HIS A N 1
ATOM 1953 C CA . HIS A 1 254 ? -5.272 0.795 9.181 1.00 98.12 254 HIS A CA 1
ATOM 1954 C C . HIS A 1 254 ? -3.885 0.256 9.554 1.00 98.12 254 HIS A C 1
ATOM 1956 O O . HIS A 1 254 ? -3.714 -0.272 10.648 1.00 98.12 254 HIS A O 1
ATOM 1962 N N . PHE A 1 255 ? -2.886 0.442 8.683 1.00 97.25 255 PHE A N 1
ATOM 1963 C CA . PHE A 1 255 ? -1.509 0.026 8.963 1.00 97.25 255 PHE A CA 1
ATOM 1964 C C . PHE A 1 255 ? -0.931 0.745 10.192 1.00 97.25 255 PHE A C 1
ATOM 1966 O O . PHE A 1 255 ? -0.353 0.106 11.069 1.00 97.25 255 PHE A O 1
ATOM 1973 N N . ALA A 1 256 ? -1.102 2.069 10.283 1.00 97.06 256 ALA A N 1
ATOM 1974 C CA . ALA A 1 256 ? -0.628 2.843 11.432 1.00 97.06 256 ALA A CA 1
ATOM 1975 C C . ALA A 1 256 ? -1.306 2.399 12.742 1.00 97.06 256 ALA A C 1
ATOM 1977 O O . ALA A 1 256 ? -0.647 2.298 13.776 1.00 97.06 256 ALA A O 1
ATOM 1978 N N . ALA A 1 257 ? -2.601 2.073 12.680 1.00 97.62 257 ALA A N 1
ATOM 1979 C CA . ALA A 1 257 ? -3.359 1.544 13.809 1.00 97.62 257 ALA A CA 1
ATOM 1980 C C . ALA A 1 257 ? -2.882 0.143 14.235 1.00 97.62 257 ALA A C 1
ATOM 1982 O O . ALA A 1 257 ? -2.789 -0.133 15.427 1.00 97.62 257 ALA A O 1
ATOM 1983 N N . GLU A 1 258 ? -2.527 -0.724 13.281 1.00 97.00 258 GLU A N 1
ATOM 1984 C CA . GLU A 1 258 ? -1.974 -2.061 13.540 1.00 97.00 258 GLU A CA 1
ATOM 1985 C C . GLU A 1 258 ? -0.592 -2.004 14.210 1.00 97.00 258 GLU A C 1
ATOM 1987 O O . GLU A 1 258 ? -0.303 -2.791 15.113 1.00 97.00 258 GLU A O 1
ATOM 1992 N N . LYS A 1 259 ? 0.278 -1.085 13.766 1.00 95.69 259 LYS A N 1
ATOM 1993 C CA . LYS A 1 259 ? 1.653 -0.950 14.281 1.00 95.69 259 LYS A CA 1
ATOM 1994 C C . LYS A 1 259 ? 1.778 -0.076 15.532 1.00 95.69 259 LYS A C 1
ATOM 1996 O O . LYS A 1 259 ? 2.832 -0.113 16.152 1.00 95.69 259 LYS A O 1
ATOM 2001 N N . GLU A 1 260 ? 0.714 0.626 15.930 1.00 93.56 260 GLU A N 1
ATOM 2002 C CA . GLU A 1 260 ? 0.691 1.574 17.062 1.00 93.56 260 GLU A CA 1
ATOM 2003 C C . GLU A 1 260 ? 1.652 2.765 16.894 1.00 93.56 260 GLU A C 1
ATOM 2005 O O . GLU A 1 260 ? 2.161 3.339 17.852 1.00 93.56 260 GLU A O 1
ATOM 2010 N N . GLU A 1 261 ? 1.862 3.191 15.649 1.00 95.44 261 GLU A N 1
ATOM 2011 C CA . GLU A 1 261 ? 2.676 4.366 15.328 1.00 95.44 261 GLU A CA 1
ATOM 2012 C C . GLU A 1 261 ? 1.841 5.641 15.520 1.00 95.44 261 GLU A C 1
ATOM 2014 O O . GLU A 1 261 ? 1.253 6.168 14.574 1.00 95.44 261 GLU A O 1
ATOM 2019 N N . LEU A 1 262 ? 1.736 6.120 16.765 1.00 95.94 262 LEU A N 1
ATOM 2020 C CA . LEU A 1 262 ? 0.803 7.187 17.162 1.00 95.94 262 LEU A CA 1
ATOM 2021 C C . LEU A 1 262 ? 1.019 8.508 16.407 1.00 95.94 262 LEU A C 1
ATOM 2023 O O . LEU A 1 262 ? 0.050 9.153 16.004 1.00 95.94 262 LEU A O 1
ATOM 2027 N N . GLU A 1 263 ? 2.275 8.901 16.183 1.00 95.62 263 GLU A N 1
ATOM 2028 C CA . GLU A 1 263 ? 2.612 10.126 15.443 1.00 95.62 263 GLU A CA 1
ATOM 2029 C C . GLU A 1 263 ? 2.153 10.040 13.985 1.00 95.62 263 GLU A C 1
ATOM 2031 O O . GLU A 1 263 ? 1.522 10.963 13.463 1.00 95.62 263 GLU A O 1
ATOM 2036 N N . LEU A 1 264 ? 2.418 8.900 13.340 1.00 96.06 264 LEU A N 1
ATOM 2037 C CA . LEU A 1 264 ? 1.960 8.619 11.985 1.00 96.06 264 LEU A CA 1
ATOM 2038 C C . LEU A 1 264 ? 0.429 8.602 11.936 1.00 96.06 264 LEU A C 1
ATOM 2040 O O . LEU A 1 264 ? -0.161 9.227 11.060 1.00 96.06 264 LEU A O 1
ATOM 2044 N N . LEU A 1 265 ? -0.215 7.920 12.882 1.00 96.81 265 LEU A N 1
ATOM 2045 C CA . LEU A 1 265 ? -1.667 7.798 12.959 1.00 96.81 265 LEU A CA 1
ATOM 2046 C C . LEU A 1 265 ? -2.340 9.176 13.063 1.00 96.81 265 LEU A C 1
ATOM 2048 O O . LEU A 1 265 ? -3.238 9.481 12.277 1.00 96.81 265 LEU A O 1
ATOM 2052 N N . ALA A 1 266 ? -1.859 10.038 13.964 1.00 96.69 266 ALA A N 1
ATOM 2053 C CA . ALA A 1 266 ? -2.342 11.411 14.105 1.00 96.69 266 ALA A CA 1
ATOM 2054 C C . ALA A 1 266 ? -2.124 12.234 12.828 1.00 96.69 266 ALA A C 1
ATOM 2056 O O . ALA A 1 266 ? -3.043 12.901 12.349 1.00 96.69 266 ALA A O 1
ATOM 2057 N N . ALA A 1 267 ? -0.926 12.169 12.246 1.00 96.56 267 ALA A N 1
ATOM 2058 C CA . ALA A 1 267 ? -0.593 12.931 11.049 1.00 96.56 267 ALA A CA 1
ATOM 2059 C C . ALA A 1 267 ? -1.422 12.495 9.826 1.00 96.56 267 ALA A C 1
ATOM 2061 O O . ALA A 1 267 ? -1.883 13.346 9.065 1.00 96.56 267 ALA A O 1
ATOM 2062 N N . LEU A 1 268 ? -1.699 11.196 9.665 1.00 96.62 268 LEU A N 1
ATOM 2063 C CA . LEU A 1 268 ? -2.575 10.681 8.606 1.00 96.62 268 LEU A CA 1
ATOM 2064 C C . LEU A 1 268 ? -4.027 11.154 8.771 1.00 96.62 268 LEU A C 1
ATOM 2066 O O . LEU A 1 268 ? -4.667 11.510 7.779 1.00 96.62 268 LEU A O 1
ATOM 2070 N N . LEU A 1 269 ? -4.540 11.213 10.004 1.00 95.38 269 LEU A N 1
ATOM 2071 C CA . LEU A 1 269 ? -5.878 11.746 10.288 1.00 95.38 269 LEU A CA 1
ATOM 2072 C C . LEU A 1 269 ? -5.982 13.242 9.981 1.00 95.38 269 LEU A C 1
ATOM 2074 O O . LEU A 1 269 ? -7.000 13.687 9.451 1.00 95.38 269 LEU A O 1
ATOM 2078 N N . ILE A 1 270 ? -4.931 14.012 10.275 1.00 94.44 270 ILE A N 1
ATOM 2079 C CA . ILE A 1 270 ? -4.852 15.436 9.921 1.00 94.44 270 ILE A CA 1
ATOM 2080 C C . ILE A 1 270 ? -4.805 15.601 8.397 1.00 94.44 270 ILE A C 1
ATOM 2082 O O . ILE A 1 270 ? -5.545 16.416 7.846 1.00 94.44 270 ILE A O 1
ATOM 2086 N N . ALA A 1 271 ? -3.981 14.805 7.707 1.00 9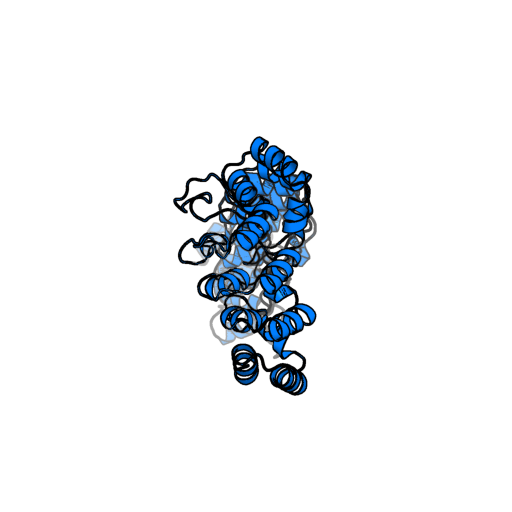5.12 271 ALA A N 1
ATOM 2087 C CA . ALA A 1 271 ? -3.851 14.853 6.253 1.00 95.12 271 ALA A CA 1
ATOM 2088 C C . ALA A 1 271 ? -5.149 14.448 5.533 1.00 95.12 271 ALA A C 1
ATOM 2090 O O . ALA A 1 271 ? -5.486 15.008 4.485 1.00 95.12 271 ALA A O 1
ATOM 2091 N N . CYS A 1 272 ? -5.904 13.488 6.081 1.00 95.56 272 CYS A N 1
ATOM 2092 C CA . CYS A 1 272 ? -7.201 13.104 5.540 1.00 95.56 272 CYS A CA 1
ATOM 2093 C C . CYS A 1 272 ? -8.210 12.662 6.619 1.00 95.56 272 CYS A C 1
ATOM 2095 O O . CYS A 1 272 ? -8.338 11.467 6.894 1.00 95.56 272 CYS A O 1
ATOM 2097 N N . PRO A 1 273 ? -9.055 13.579 7.127 1.00 94.56 273 PRO A N 1
ATOM 2098 C CA . PRO A 1 273 ? -10.103 13.268 8.112 1.00 94.56 273 PRO A CA 1
ATOM 2099 C C . PRO A 1 273 ? -11.170 12.265 7.643 1.00 94.56 273 PRO A C 1
ATOM 2101 O O . PRO A 1 273 ? -11.932 11.718 8.440 1.00 94.56 273 PRO A O 1
ATOM 2104 N N . LYS A 1 274 ? -11.288 12.047 6.328 1.00 93.62 274 LYS A N 1
ATOM 2105 C CA . LYS A 1 274 ? -12.223 11.070 5.746 1.00 93.62 274 LYS A CA 1
ATOM 2106 C C . LYS A 1 274 ? -11.695 9.635 5.818 1.00 93.62 274 LYS A C 1
ATOM 2108 O O . LYS A 1 274 ? -12.482 8.709 5.675 1.00 93.62 274 LYS A O 1
ATOM 2113 N N . SER A 1 275 ? -10.397 9.448 6.063 1.00 95.19 275 SER A N 1
ATOM 2114 C CA . SER A 1 275 ? -9.773 8.119 6.137 1.00 95.19 275 SER A CA 1
ATOM 2115 C C . SER A 1 275 ? -10.333 7.249 7.264 1.00 95.19 275 SER A C 1
ATOM 2117 O O . SER A 1 275 ? -10.375 6.032 7.124 1.00 95.19 275 SER A O 1
ATOM 2119 N N . ILE A 1 276 ? -10.832 7.872 8.334 1.00 95.06 276 ILE A N 1
ATOM 2120 C CA . ILE A 1 276 ? -11.460 7.202 9.480 1.00 95.06 276 ILE A CA 1
ATOM 2121 C C . ILE A 1 276 ? -12.745 6.435 9.123 1.00 95.06 276 ILE A C 1
ATOM 2123 O O . ILE A 1 276 ? -13.101 5.487 9.816 1.00 95.06 276 ILE A O 1
ATOM 2127 N N . ASP A 1 277 ? -13.424 6.829 8.038 1.00 94.56 277 ASP A N 1
ATOM 2128 C CA . ASP A 1 277 ? -14.665 6.200 7.569 1.00 94.56 277 ASP A CA 1
ATOM 2129 C C . ASP A 1 277 ? -14.376 5.027 6.613 1.00 94.56 277 ASP A C 1
ATOM 2131 O O . ASP A 1 277 ? -15.293 4.347 6.150 1.00 94.56 277 ASP A O 1
ATOM 2135 N N . VAL A 1 278 ? -13.110 4.820 6.240 1.00 96.25 278 VAL A N 1
ATOM 2136 C CA . VAL A 1 278 ? -12.733 3.778 5.288 1.00 96.25 278 VAL A CA 1
ATOM 2137 C C . VAL A 1 278 ? -12.609 2.453 6.022 1.00 96.25 278 VAL A C 1
ATOM 2139 O O . VAL A 1 278 ? -11.954 2.372 7.056 1.00 96.25 278 VAL A O 1
ATOM 2142 N N . VAL A 1 279 ? -13.206 1.414 5.444 1.00 96.75 279 VAL A N 1
ATOM 2143 C CA . VAL A 1 279 ? -13.153 0.044 5.962 1.00 96.75 279 VAL A CA 1
ATOM 2144 C C . VAL A 1 279 ? -12.347 -0.893 5.066 1.00 96.75 279 VAL A C 1
ATOM 2146 O O . VAL A 1 279 ? -12.261 -0.665 3.852 1.00 96.75 279 VAL A O 1
ATOM 2149 N N . THR A 1 280 ? -11.793 -1.957 5.647 1.00 97.31 280 THR A N 1
ATOM 2150 C CA . THR A 1 280 ? -11.142 -3.063 4.922 1.00 97.31 280 THR A CA 1
ATOM 2151 C C . THR A 1 280 ? -12.148 -3.864 4.085 1.00 97.31 280 THR A C 1
ATOM 2153 O O . THR A 1 280 ? -13.349 -3.573 4.075 1.00 97.31 280 THR A O 1
ATOM 2156 N N . GLU A 1 281 ? -11.679 -4.883 3.358 1.00 95.69 281 GLU A N 1
ATOM 2157 C CA . GLU A 1 281 ? -12.570 -5.856 2.706 1.00 95.69 281 GLU A CA 1
ATOM 2158 C C . GLU A 1 281 ? -13.472 -6.594 3.707 1.00 95.69 281 GLU A C 1
ATOM 2160 O O . GLU A 1 281 ? -14.596 -6.925 3.350 1.00 95.69 281 GLU A O 1
ATOM 2165 N N . HIS A 1 282 ? -13.033 -6.747 4.963 1.00 95.50 282 HIS A N 1
ATOM 2166 C CA . HIS A 1 282 ? -13.790 -7.382 6.050 1.00 95.50 282 HIS A CA 1
ATOM 2167 C C . HIS A 1 282 ? -14.709 -6.419 6.822 1.00 95.50 282 HIS A C 1
ATOM 2169 O O . HIS A 1 282 ? -15.148 -6.723 7.932 1.00 95.50 282 HIS A O 1
ATOM 2175 N N . LYS A 1 283 ? -14.966 -5.224 6.267 1.00 95.44 283 LYS A N 1
ATOM 2176 C CA . LYS A 1 283 ? -15.707 -4.119 6.908 1.00 95.44 283 LYS A CA 1
ATOM 2177 C C . LYS A 1 283 ? -15.107 -3.620 8.229 1.00 95.44 283 LYS A C 1
ATOM 2179 O O . LYS A 1 283 ? -15.784 -2.965 9.017 1.00 95.44 283 LYS A O 1
ATOM 2184 N N . GLU A 1 284 ? -13.825 -3.866 8.465 1.00 96.25 284 GLU A N 1
ATOM 2185 C CA . GLU A 1 284 ? -13.147 -3.411 9.678 1.00 96.25 284 GLU A CA 1
ATOM 2186 C C . GLU A 1 284 ? -12.714 -1.954 9.532 1.00 96.25 284 GLU A C 1
ATOM 2188 O O . GLU A 1 284 ? -12.177 -1.567 8.498 1.00 96.25 284 GLU A O 1
ATOM 2193 N N . THR A 1 285 ? -12.905 -1.154 10.579 1.00 96.56 285 THR A N 1
ATOM 2194 C CA . THR A 1 285 ? -12.335 0.200 10.676 1.00 96.56 285 THR A CA 1
ATOM 2195 C C . THR A 1 285 ? -10.934 0.156 11.292 1.00 96.56 285 THR A C 1
ATOM 2197 O O . THR A 1 285 ? -10.541 -0.840 11.905 1.00 96.56 285 THR A O 1
ATOM 2200 N N . ALA A 1 286 ? -10.194 1.268 11.247 1.00 96.88 286 ALA A N 1
ATOM 2201 C CA . ALA A 1 286 ? -8.906 1.389 11.943 1.00 96.88 286 ALA A CA 1
ATOM 2202 C C . ALA A 1 286 ? -8.998 1.068 13.453 1.00 96.88 286 ALA A C 1
ATOM 2204 O O . ALA A 1 286 ? -8.068 0.493 14.013 1.00 96.88 286 ALA A O 1
ATOM 2205 N N . LEU A 1 287 ? -10.137 1.358 14.097 1.00 95.81 287 LEU A N 1
ATOM 2206 C CA . LEU A 1 287 ? -10.395 0.977 15.491 1.00 95.81 287 LEU A CA 1
ATOM 2207 C C . LEU A 1 287 ? -10.531 -0.535 15.679 1.00 95.81 287 LEU A C 1
ATOM 2209 O O . LEU A 1 287 ? -10.011 -1.062 16.658 1.00 95.81 287 LEU A O 1
ATOM 2213 N N . HIS A 1 288 ? -11.199 -1.233 14.752 1.00 95.81 288 HIS A N 1
ATOM 2214 C CA . HIS A 1 288 ? -11.276 -2.695 14.792 1.00 95.81 288 HIS A CA 1
ATOM 2215 C C . HIS A 1 288 ? -9.869 -3.287 14.699 1.00 95.81 288 HIS A C 1
ATOM 2217 O O . HIS A 1 288 ? -9.529 -4.149 15.500 1.00 95.81 288 HIS A O 1
ATOM 2223 N N . ILE A 1 289 ? -9.028 -2.786 13.787 1.00 97.44 289 ILE A N 1
ATOM 2224 C CA . ILE A 1 289 ? -7.644 -3.256 13.626 1.00 97.44 289 ILE A CA 1
ATOM 2225 C C . ILE A 1 289 ? -6.800 -2.989 14.880 1.00 97.44 289 ILE A C 1
ATOM 2227 O O . ILE A 1 289 ? -6.118 -3.902 15.349 1.00 97.44 289 ILE A O 1
ATOM 2231 N N . ALA A 1 290 ? -6.873 -1.785 15.458 1.00 97.62 290 ALA A N 1
ATOM 2232 C CA . ALA A 1 290 ? -6.170 -1.462 16.702 1.00 97.62 290 ALA A CA 1
ATOM 2233 C C . ALA A 1 290 ? -6.617 -2.375 17.857 1.00 97.62 290 ALA A C 1
ATOM 2235 O O . ALA A 1 290 ? -5.781 -2.977 18.532 1.00 97.62 290 ALA A O 1
ATOM 2236 N N . ALA A 1 291 ? -7.931 -2.564 18.028 1.00 95.31 291 ALA A N 1
ATOM 2237 C CA . ALA A 1 291 ? -8.479 -3.468 19.032 1.00 95.31 291 ALA A CA 1
ATOM 2238 C C . ALA A 1 291 ? -8.087 -4.932 18.759 1.00 95.31 291 ALA A C 1
ATOM 2240 O O . ALA A 1 291 ? -7.679 -5.626 19.679 1.00 95.31 291 ALA A O 1
ATOM 2241 N N . LYS A 1 292 ? -8.114 -5.434 17.518 1.00 95.19 292 LYS A N 1
ATOM 2242 C CA . LYS A 1 292 ? -7.706 -6.825 17.215 1.00 95.19 292 LYS A CA 1
ATOM 2243 C C . LYS A 1 292 ? -6.242 -7.106 17.562 1.00 95.19 292 LYS A C 1
ATOM 2245 O O . LYS A 1 292 ? -5.918 -8.251 17.865 1.00 95.19 292 LYS A O 1
ATOM 2250 N N . ASN A 1 293 ? -5.388 -6.083 17.544 1.00 95.50 293 ASN A N 1
ATOM 2251 C CA . ASN A 1 293 ? -3.947 -6.192 17.782 1.00 95.50 293 ASN A CA 1
ATOM 2252 C C . ASN A 1 293 ? -3.500 -5.699 19.174 1.00 95.50 293 ASN A C 1
ATOM 2254 O O . ASN A 1 293 ? -2.305 -5.499 19.381 1.00 95.50 293 ASN A O 1
ATOM 2258 N N . ASP A 1 294 ? -4.435 -5.502 20.113 1.00 94.88 294 ASP A N 1
ATOM 2259 C CA . ASP A 1 294 ? -4.177 -5.015 21.482 1.00 94.88 294 ASP A CA 1
ATOM 2260 C C . ASP A 1 294 ? -3.461 -3.649 21.544 1.00 94.88 294 ASP A C 1
ATOM 2262 O O . ASP A 1 294 ? -2.679 -3.381 22.455 1.00 94.88 294 ASP A O 1
ATOM 2266 N N . LYS A 1 295 ? -3.728 -2.765 20.573 1.00 97.00 295 LYS A N 1
ATOM 2267 C CA . LYS A 1 295 ? -3.100 -1.436 20.459 1.00 97.00 295 LYS A CA 1
ATOM 2268 C C . LYS A 1 295 ? -3.891 -0.377 21.217 1.00 97.00 295 LYS A C 1
ATOM 2270 O O . LYS A 1 295 ? -4.627 0.417 20.628 1.00 97.00 295 LYS A O 1
ATOM 2275 N N . VAL A 1 296 ? -3.791 -0.410 22.544 1.00 94.31 296 VAL A N 1
ATOM 2276 C CA . VAL A 1 296 ? -4.606 0.411 23.454 1.00 94.31 296 VAL A CA 1
ATOM 2277 C C . VAL A 1 296 ? -4.416 1.911 23.207 1.00 94.31 296 VAL A C 1
ATOM 2279 O O . VAL A 1 296 ? -5.401 2.652 23.186 1.00 94.31 296 VAL A O 1
ATOM 2282 N N . GLU A 1 297 ? -3.187 2.372 22.966 1.00 96.75 297 GLU A N 1
ATOM 2283 C CA . GLU A 1 297 ? -2.929 3.803 22.768 1.00 96.75 297 GLU A CA 1
ATOM 2284 C C . GLU A 1 297 ? -3.421 4.282 21.398 1.00 96.75 297 GLU A C 1
ATOM 2286 O O . GLU A 1 297 ? -3.974 5.379 21.279 1.00 96.75 297 GLU A O 1
ATOM 2291 N N . ALA A 1 298 ? -3.338 3.427 20.373 1.00 97.19 298 ALA A N 1
ATOM 2292 C CA . ALA A 1 298 ? -3.948 3.709 19.076 1.00 97.19 298 ALA A CA 1
ATOM 2293 C C . ALA A 1 298 ? -5.480 3.814 19.184 1.00 97.19 298 ALA A C 1
ATOM 2295 O O . ALA A 1 298 ? -6.075 4.713 18.585 1.00 97.19 298 ALA A O 1
ATOM 2296 N N . VAL A 1 299 ? -6.123 2.951 19.985 1.00 96.00 299 VAL A N 1
ATOM 2297 C CA . VAL A 1 299 ? -7.568 3.041 20.252 1.00 96.00 299 VAL A CA 1
ATOM 2298 C C . VAL A 1 299 ? -7.920 4.348 20.962 1.00 96.00 299 VAL A C 1
ATOM 2300 O O . VAL A 1 299 ? -8.843 5.028 20.521 1.00 96.00 299 VAL A O 1
ATOM 2303 N N . LYS A 1 300 ? -7.181 4.736 22.011 1.00 94.25 300 LYS A N 1
ATOM 2304 C CA . LYS A 1 300 ? -7.396 6.005 22.735 1.00 94.25 300 LYS A CA 1
ATOM 2305 C C . LYS A 1 300 ? -7.290 7.214 21.803 1.00 94.25 300 LYS A C 1
ATOM 2307 O O . LYS A 1 300 ? -8.159 8.083 21.830 1.00 94.25 300 LYS A O 1
ATOM 2312 N N . LEU A 1 301 ? -6.267 7.246 20.945 1.00 96.44 301 LEU A N 1
ATOM 2313 C CA . LEU A 1 301 ? -6.061 8.320 19.971 1.00 96.44 301 LEU A CA 1
ATOM 2314 C C . LEU A 1 301 ? -7.210 8.391 18.960 1.00 96.44 301 LEU A C 1
ATOM 2316 O O . LEU A 1 301 ? -7.779 9.463 18.749 1.00 96.44 301 LEU A O 1
ATOM 2320 N N . LEU A 1 302 ? -7.577 7.257 18.356 1.00 95.50 302 LEU A N 1
ATOM 2321 C CA . LEU A 1 302 ? -8.668 7.188 17.381 1.00 95.50 302 LEU A CA 1
ATOM 2322 C C . LEU A 1 302 ? -10.010 7.573 18.005 1.00 95.50 302 LEU A C 1
ATOM 2324 O O . LEU A 1 302 ? -10.769 8.327 17.400 1.00 95.50 302 LEU A O 1
ATOM 2328 N N . PHE A 1 303 ? -10.288 7.093 19.216 1.00 91.81 303 PHE A N 1
ATOM 2329 C CA . PHE A 1 303 ? -11.497 7.428 19.955 1.00 91.81 303 PHE A CA 1
ATOM 2330 C C . PHE A 1 303 ? -11.570 8.924 20.271 1.00 91.81 303 PHE A C 1
ATOM 2332 O O . PHE A 1 303 ? -12.547 9.568 19.900 1.00 91.81 303 PHE A O 1
ATOM 2339 N N . GLY A 1 304 ? -10.513 9.506 20.847 1.00 91.12 304 GLY A N 1
ATOM 2340 C CA . GLY A 1 304 ? -10.473 10.945 21.123 1.00 91.12 304 GLY A CA 1
ATOM 2341 C C . GLY A 1 304 ? -10.644 11.778 19.849 1.00 91.12 304 GLY A C 1
ATOM 2342 O O . GLY A 1 304 ? -11.362 12.780 19.835 1.00 91.12 304 GLY A O 1
ATOM 2343 N N . TRP A 1 305 ? -10.061 11.333 18.732 1.00 93.25 305 TRP A N 1
ATOM 2344 C CA . TRP A 1 305 ? -10.261 11.982 17.440 1.00 93.25 305 TRP A CA 1
ATOM 2345 C C . TRP A 1 305 ? -11.724 11.905 16.969 1.00 93.25 305 TRP A C 1
ATOM 2347 O O . TRP A 1 305 ? -12.262 12.908 16.492 1.00 93.25 305 TRP A O 1
ATOM 2357 N N . LEU A 1 306 ? -12.399 10.759 17.120 1.00 90.88 306 LEU A N 1
ATOM 2358 C CA . LEU A 1 306 ? -13.824 10.613 16.794 1.00 90.88 306 LEU A CA 1
ATOM 2359 C C . LEU A 1 306 ? -14.714 11.508 17.660 1.00 90.88 306 LEU A C 1
ATOM 2361 O O . LEU A 1 306 ? -15.623 12.150 17.120 1.00 90.88 306 LEU A O 1
ATOM 2365 N N . GLU A 1 307 ? -14.432 11.588 18.962 1.00 87.00 307 GLU A N 1
ATOM 2366 C CA . GLU A 1 307 ? -15.181 12.423 19.900 1.00 87.00 307 GLU A CA 1
ATOM 2367 C C . GLU A 1 307 ? -15.113 13.894 19.501 1.00 87.00 307 GLU A C 1
ATOM 2369 O O . GLU A 1 307 ? -16.152 14.542 19.341 1.00 87.00 307 GLU A O 1
ATOM 2374 N N . HIS A 1 308 ? -13.900 14.397 19.255 1.00 87.19 308 HIS A N 1
ATOM 2375 C CA . HIS A 1 308 ? -13.669 15.785 18.858 1.00 87.19 308 HIS A CA 1
ATOM 2376 C C . HIS A 1 308 ? -14.292 16.146 17.504 1.00 87.19 308 HIS A C 1
ATOM 2378 O O . HIS A 1 308 ? -14.673 17.297 17.299 1.00 87.19 308 HIS A O 1
ATOM 2384 N N . ASN A 1 309 ? -14.420 15.183 16.586 1.00 86.56 309 ASN A N 1
ATOM 2385 C CA . ASN A 1 309 ? -14.958 15.410 15.241 1.00 86.56 309 ASN A CA 1
ATOM 2386 C C . ASN A 1 309 ? -16.434 15.000 15.088 1.00 86.56 309 ASN A C 1
ATOM 2388 O O . ASN A 1 309 ? -16.976 15.068 13.985 1.00 86.56 309 ASN A O 1
ATOM 2392 N N . GLY A 1 310 ? -17.099 14.563 16.165 1.00 82.81 310 GLY A N 1
ATOM 2393 C CA . GLY A 1 310 ? -18.511 14.170 16.137 1.00 82.81 310 GLY A CA 1
ATOM 2394 C C . GLY A 1 310 ? -18.805 12.926 15.289 1.00 82.81 310 GLY A C 1
ATOM 2395 O O . GLY A 1 310 ? -19.929 12.756 14.819 1.00 82.81 310 GLY A O 1
ATOM 2396 N N . LYS A 1 311 ? -17.815 12.047 15.084 1.00 82.31 311 LYS A N 1
ATOM 2397 C CA . LYS A 1 311 ? -17.915 10.854 14.221 1.00 82.31 311 LYS A CA 1
ATOM 2398 C C . LYS A 1 311 ? -18.168 9.548 14.985 1.00 82.31 311 LYS A C 1
ATOM 2400 O O . LYS A 1 311 ? -17.928 8.457 14.478 1.00 82.31 311 LYS A O 1
ATOM 2405 N N . ASN A 1 312 ? -18.730 9.637 16.185 1.00 81.00 312 ASN A N 1
ATOM 2406 C CA . ASN A 1 312 ? -18.894 8.499 17.102 1.00 81.00 312 ASN A CA 1
ATOM 2407 C C . ASN A 1 312 ? -19.799 7.375 16.571 1.00 81.00 312 ASN A C 1
ATOM 2409 O O . ASN A 1 312 ? -19.782 6.270 17.097 1.00 81.00 312 ASN A O 1
ATOM 2413 N N . MET A 1 313 ? -20.544 7.609 15.484 1.00 81.00 313 MET A N 1
ATOM 2414 C CA . MET A 1 313 ? -21.309 6.553 14.810 1.00 81.00 313 MET A CA 1
ATOM 2415 C C . MET A 1 313 ? -20.424 5.424 14.267 1.00 81.00 313 MET A C 1
ATOM 2417 O O . MET A 1 313 ? -20.898 4.296 14.162 1.00 81.00 313 MET A O 1
ATOM 2421 N N . VAL A 1 314 ? -19.144 5.699 13.988 1.00 85.94 314 VAL A N 1
ATOM 2422 C CA . VAL A 1 314 ? -18.159 4.697 13.541 1.00 85.94 314 VAL A CA 1
ATOM 2423 C C . VAL A 1 314 ? -17.915 3.616 14.607 1.00 85.94 314 VAL A C 1
ATOM 2425 O O . VAL A 1 314 ? -17.598 2.481 14.257 1.00 85.94 314 VAL A O 1
ATOM 2428 N N . LEU A 1 315 ? -18.123 3.917 15.898 1.00 84.38 315 LEU A N 1
ATOM 2429 C CA . LEU A 1 315 ? -17.967 2.953 17.002 1.00 84.38 315 LEU A CA 1
ATOM 2430 C C . LEU A 1 315 ? -18.963 1.786 16.920 1.00 84.38 315 LEU A C 1
ATOM 2432 O O . LEU A 1 315 ? -18.680 0.691 17.406 1.00 84.38 315 LEU A O 1
ATOM 2436 N N . ASN A 1 316 ? -20.115 2.021 16.289 1.00 84.44 316 ASN A N 1
ATOM 2437 C CA . ASN A 1 316 ? -21.200 1.049 16.160 1.00 84.44 316 ASN A CA 1
ATOM 2438 C C . ASN A 1 316 ? -21.154 0.264 14.848 1.00 84.44 316 ASN A C 1
ATOM 2440 O O . ASN A 1 316 ? -22.019 -0.578 14.613 1.00 84.44 316 ASN A O 1
ATOM 2444 N N . TRP A 1 317 ? -20.195 0.549 13.966 1.00 89.12 317 TRP A N 1
ATOM 2445 C CA . TRP A 1 317 ? -20.027 -0.246 12.756 1.00 89.12 317 TRP A CA 1
ATOM 2446 C C . TRP A 1 317 ? -19.519 -1.630 13.127 1.00 89.12 317 TRP A C 1
ATOM 2448 O O . TRP A 1 317 ? -18.707 -1.773 14.040 1.00 89.12 317 TRP A O 1
ATOM 2458 N N . SER A 1 318 ? -20.026 -2.636 12.425 1.00 88.25 318 SER A N 1
ATOM 2459 C CA . SER A 1 318 ? -19.633 -4.023 12.608 1.00 88.25 318 SER A CA 1
ATOM 2460 C C . SER A 1 318 ? -18.786 -4.506 11.439 1.00 88.25 318 SER A C 1
ATOM 2462 O O . SER A 1 318 ? -19.051 -4.139 10.289 1.00 88.25 318 SER A O 1
ATOM 2464 N N . ASP A 1 319 ? -17.833 -5.383 11.733 1.00 91.50 319 ASP A N 1
ATOM 2465 C CA . ASP A 1 319 ? -17.154 -6.183 10.719 1.00 91.50 319 ASP A CA 1
ATOM 2466 C C . ASP A 1 319 ? -18.115 -7.195 10.056 1.00 91.50 319 ASP A C 1
ATOM 2468 O O . ASP A 1 319 ? -19.315 -7.250 10.355 1.00 91.50 319 ASP A O 1
ATOM 2472 N N . ASP A 1 320 ? -17.607 -7.985 9.110 1.00 91.69 320 ASP A N 1
ATOM 2473 C CA . ASP A 1 320 ? -18.396 -8.998 8.395 1.00 91.69 320 ASP A CA 1
ATOM 2474 C C . ASP A 1 320 ? -19.003 -10.085 9.297 1.00 91.69 320 ASP A C 1
ATOM 2476 O O . ASP A 1 320 ? -19.989 -10.716 8.913 1.00 91.69 320 ASP A O 1
ATOM 2480 N N . GLU A 1 321 ? -18.461 -10.283 10.499 1.00 86.31 321 GLU A N 1
ATOM 2481 C CA . GLU A 1 321 ? -18.983 -11.219 11.498 1.00 86.31 321 GLU A CA 1
ATOM 2482 C C . GLU A 1 321 ? -20.027 -10.572 12.425 1.00 86.31 321 GLU A C 1
ATOM 2484 O O . GLU A 1 321 ? -20.573 -11.235 13.307 1.00 86.31 321 GLU A O 1
ATOM 2489 N N . GLY A 1 322 ? -20.322 -9.280 12.251 1.00 83.50 322 GLY A N 1
ATOM 2490 C CA . GLY A 1 322 ? -21.215 -8.536 13.136 1.00 83.50 322 GLY A CA 1
ATOM 2491 C C . GLY A 1 322 ? -20.533 -8.021 14.411 1.00 83.50 322 GLY A C 1
ATOM 2492 O O . GLY A 1 322 ? -21.215 -7.468 15.277 1.00 83.50 322 GLY A O 1
ATOM 2493 N N . ASN A 1 323 ? -19.206 -8.148 14.538 1.00 84.56 323 ASN A N 1
ATOM 2494 C CA . ASN A 1 323 ? -18.476 -7.648 15.698 1.00 84.56 323 ASN A CA 1
ATOM 2495 C C . ASN A 1 323 ? -18.198 -6.147 15.534 1.00 84.56 323 ASN A C 1
ATOM 2497 O O . ASN A 1 323 ? -17.537 -5.720 14.594 1.00 84.56 323 ASN A O 1
ATOM 2501 N N . THR A 1 324 ? -18.656 -5.347 16.490 1.00 89.38 324 THR A N 1
ATOM 2502 C CA . THR A 1 324 ? -18.193 -3.965 16.704 1.00 89.38 324 THR A CA 1
ATOM 2503 C C . THR A 1 324 ? -16.855 -3.939 17.450 1.00 89.38 324 THR A C 1
ATOM 2505 O O . THR A 1 324 ? -16.439 -4.934 18.051 1.00 89.38 324 THR A O 1
ATOM 2508 N N . VAL A 1 325 ? -16.209 -2.773 17.510 1.00 89.56 325 VAL A N 1
ATOM 2509 C CA . VAL A 1 325 ? -14.961 -2.565 18.274 1.00 89.56 325 VAL A CA 1
ATOM 2510 C C . VAL A 1 325 ? -15.110 -3.004 19.737 1.00 89.56 325 VAL A C 1
ATOM 2512 O O . VAL A 1 325 ? -14.198 -3.616 20.293 1.00 89.56 325 VAL A O 1
ATOM 2515 N N . LEU A 1 326 ? -16.279 -2.763 20.344 1.00 86.06 326 LEU A N 1
ATOM 2516 C CA . LEU A 1 326 ? -16.568 -3.187 21.714 1.00 86.06 326 LEU A CA 1
ATOM 2517 C C . LEU A 1 326 ? -16.597 -4.718 21.853 1.00 86.06 326 LEU A C 1
ATOM 2519 O O . LEU A 1 326 ? -16.025 -5.231 22.809 1.00 86.06 326 LEU A O 1
ATOM 2523 N N . HIS A 1 327 ? -17.176 -5.452 20.888 1.00 83.31 327 HIS A N 1
ATOM 2524 C CA . HIS A 1 327 ? -17.136 -6.925 20.893 1.00 83.31 327 HIS A CA 1
ATOM 2525 C C . HIS A 1 327 ? -15.685 -7.428 20.907 1.00 83.31 327 HIS A C 1
ATOM 2527 O O . HIS A 1 327 ? -15.336 -8.326 21.671 1.00 83.31 327 HIS A O 1
ATOM 2533 N N . ILE A 1 328 ? -14.830 -6.836 20.067 1.00 86.94 328 ILE A N 1
ATOM 2534 C CA . ILE A 1 328 ? -13.426 -7.239 19.937 1.00 86.94 328 ILE A CA 1
ATOM 2535 C C . ILE A 1 328 ? -12.669 -6.959 21.237 1.00 86.94 328 ILE A C 1
ATOM 2537 O O . ILE A 1 328 ? -11.981 -7.845 21.743 1.00 86.94 328 ILE A O 1
ATOM 2541 N N . ALA A 1 329 ? -12.825 -5.759 21.799 1.00 88.69 329 ALA A N 1
ATOM 2542 C CA . ALA A 1 329 ? -12.177 -5.375 23.049 1.00 88.69 329 ALA A CA 1
ATOM 2543 C C . ALA A 1 329 ? -12.608 -6.273 24.223 1.00 88.69 329 ALA A C 1
ATOM 2545 O O . ALA A 1 329 ? -11.764 -6.695 25.016 1.00 88.69 329 ALA A O 1
ATOM 2546 N N . SER A 1 330 ? -13.899 -6.623 24.306 1.00 83.19 330 SER A N 1
ATOM 2547 C CA . SER A 1 330 ? -14.423 -7.543 25.321 1.00 83.19 330 SER A CA 1
ATOM 2548 C C . SER A 1 330 ? -13.850 -8.953 25.171 1.00 83.19 330 SER A C 1
ATOM 2550 O O . SER A 1 330 ? -13.324 -9.495 26.141 1.00 83.19 330 SER A O 1
ATOM 2552 N N . ARG A 1 331 ? -13.858 -9.517 23.955 1.00 83.19 331 ARG A N 1
ATOM 2553 C CA . ARG A 1 331 ? -13.329 -10.866 23.685 1.00 83.19 331 ARG A CA 1
ATOM 2554 C C . ARG A 1 331 ? -11.832 -10.982 23.981 1.00 83.19 331 ARG A C 1
ATOM 2556 O O . ARG A 1 331 ? -11.355 -12.039 24.386 1.00 83.19 331 ARG A O 1
ATOM 2563 N N . ARG A 1 332 ? -11.080 -9.897 23.776 1.00 84.56 332 ARG A N 1
ATOM 2564 C CA . ARG A 1 332 ? -9.630 -9.833 24.026 1.00 84.56 332 ARG A CA 1
ATOM 2565 C C . ARG A 1 332 ? -9.255 -9.406 25.446 1.00 84.56 332 ARG A C 1
ATOM 2567 O O . ARG A 1 332 ? -8.075 -9.247 25.734 1.00 84.56 332 ARG A O 1
ATOM 2574 N N . ASN A 1 333 ? -10.229 -9.236 26.339 1.00 82.62 333 ASN A N 1
ATOM 2575 C CA . ASN A 1 333 ? -10.008 -8.808 27.721 1.00 82.62 333 ASN A CA 1
ATOM 2576 C C . ASN A 1 333 ? -9.318 -7.430 27.870 1.00 82.62 333 ASN A C 1
ATOM 2578 O O . ASN A 1 333 ? -8.539 -7.201 28.795 1.00 82.62 333 ASN A O 1
ATOM 2582 N N . GLN A 1 334 ? -9.596 -6.486 26.965 1.00 84.75 334 GLN A N 1
ATOM 2583 C CA . GLN A 1 334 ? -8.999 -5.144 26.984 1.00 84.75 334 GLN A CA 1
ATOM 2584 C C . GLN A 1 334 ? -9.768 -4.207 27.919 1.00 84.75 334 GLN A C 1
ATOM 2586 O O . GLN A 1 334 ? -10.516 -3.337 27.473 1.00 84.75 334 GLN A O 1
ATOM 2591 N N . ILE A 1 335 ? -9.576 -4.373 29.229 1.00 80.81 335 ILE A N 1
ATOM 2592 C CA . ILE A 1 335 ? -10.326 -3.650 30.272 1.00 80.81 335 ILE A CA 1
ATOM 2593 C C . ILE A 1 335 ? -10.305 -2.128 30.047 1.00 80.81 335 ILE A C 1
ATOM 2595 O O . ILE A 1 335 ? -11.344 -1.478 30.141 1.00 80.81 335 ILE A O 1
ATOM 2599 N N . GLU A 1 336 ? -9.147 -1.546 29.722 1.00 84.31 336 GLU A N 1
ATOM 2600 C CA . GLU A 1 336 ? -9.031 -0.099 29.496 1.00 84.31 336 GLU A CA 1
ATOM 2601 C C . GLU A 1 336 ? -9.864 0.384 28.304 1.00 84.31 336 GLU A C 1
ATOM 2603 O O . GLU A 1 336 ? -10.590 1.371 28.423 1.00 84.31 336 GLU A O 1
ATOM 2608 N N . VAL A 1 337 ? -9.798 -0.333 27.178 1.00 86.06 337 VAL A N 1
ATOM 2609 C CA . VAL A 1 337 ? -10.558 -0.009 25.963 1.00 86.06 337 VAL A CA 1
ATOM 2610 C C . VAL A 1 337 ? -12.052 -0.184 26.207 1.00 86.06 337 VAL A C 1
ATOM 2612 O O . VAL A 1 337 ? -12.839 0.685 25.847 1.00 86.06 337 VAL A O 1
ATOM 2615 N N . VAL A 1 338 ? -12.447 -1.270 26.873 1.00 82.88 338 VAL A N 1
ATOM 2616 C CA . VAL A 1 338 ? -13.841 -1.530 27.245 1.00 82.88 338 VAL A CA 1
ATOM 2617 C C . VAL A 1 338 ? -14.378 -0.390 28.116 1.00 82.88 338 VAL A C 1
ATOM 2619 O O . VAL A 1 338 ? -15.426 0.169 27.811 1.00 82.88 338 VAL A O 1
ATOM 2622 N N . ARG A 1 339 ? -13.644 0.040 29.149 1.00 78.25 339 ARG A N 1
ATOM 2623 C CA . ARG A 1 339 ? -14.072 1.164 30.004 1.00 78.25 339 ARG A CA 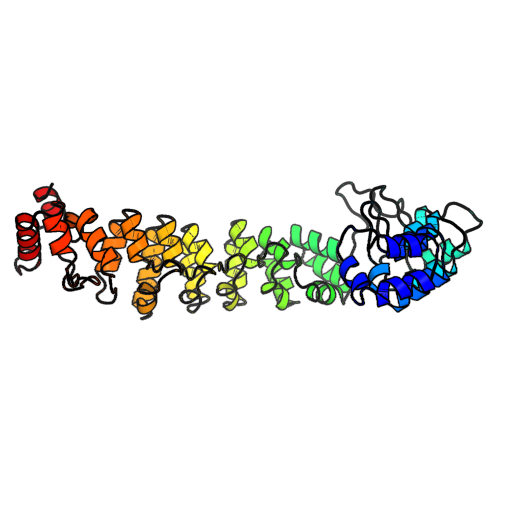1
ATOM 2624 C C . ARG A 1 339 ? -14.202 2.476 29.235 1.00 78.25 339 ARG A C 1
ATOM 2626 O O . ARG A 1 339 ? -15.135 3.231 29.493 1.00 78.25 339 ARG A O 1
ATOM 2633 N N . LEU A 1 340 ? -13.284 2.734 28.309 1.00 83.00 340 LEU A N 1
ATOM 2634 C CA . LEU A 1 340 ? -13.306 3.922 27.461 1.00 83.00 340 LEU A CA 1
ATOM 2635 C C . LEU A 1 340 ? -14.511 3.919 26.507 1.00 83.00 340 LEU A C 1
ATOM 2637 O O . LEU A 1 340 ? -15.191 4.932 26.395 1.00 83.00 340 LEU 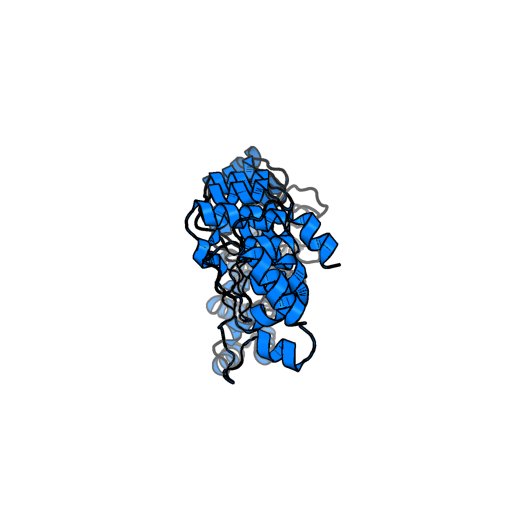A O 1
ATOM 2641 N N . LEU A 1 341 ? -14.828 2.779 25.887 1.00 80.00 341 LEU A N 1
ATOM 2642 C CA . LEU A 1 341 ? -15.934 2.665 24.931 1.00 80.00 341 LEU A CA 1
ATOM 2643 C C . LEU A 1 341 ? -17.317 2.675 25.594 1.00 80.00 341 LEU A C 1
ATOM 2645 O O . LEU A 1 341 ? -18.227 3.306 25.066 1.00 80.00 341 LEU A O 1
ATOM 2649 N N . ILE A 1 342 ? -17.500 1.991 26.730 1.00 73.19 342 ILE A N 1
ATOM 2650 C CA . ILE A 1 342 ? -18.805 1.958 27.418 1.00 73.19 342 ILE A CA 1
ATOM 2651 C C . ILE A 1 342 ? -19.120 3.328 28.049 1.00 73.19 342 ILE A C 1
ATOM 2653 O O . ILE A 1 342 ? -20.282 3.699 28.174 1.00 73.19 342 ILE A O 1
ATOM 2657 N N . GLY A 1 343 ? -18.099 4.104 28.431 1.00 65.44 343 GLY A N 1
ATOM 2658 C CA . GLY A 1 343 ? -18.287 5.455 28.968 1.00 65.44 343 GLY A CA 1
ATOM 2659 C C . GLY A 1 343 ? -18.954 6.440 27.996 1.00 65.44 343 GLY A C 1
ATOM 2660 O O . GLY A 1 343 ? -19.464 7.466 28.444 1.00 65.44 343 GLY A O 1
ATOM 2661 N N . ASP A 1 344 ? -18.984 6.137 26.694 1.00 66.19 344 ASP A N 1
ATOM 2662 C CA . ASP A 1 344 ? -19.692 6.935 25.694 1.00 66.19 344 ASP A CA 1
ATOM 2663 C C . ASP A 1 344 ? -21.131 6.427 25.507 1.00 66.19 344 ASP A C 1
ATOM 2665 O O . ASP A 1 344 ? -21.371 5.316 25.031 1.00 66.19 344 ASP A O 1
ATOM 2669 N N . VAL A 1 345 ? -22.105 7.292 25.809 1.00 53.94 345 VAL A N 1
ATOM 2670 C CA . VAL A 1 345 ? -23.563 7.052 25.715 1.00 53.94 345 VAL A CA 1
ATOM 2671 C C . VAL A 1 345 ? -24.017 6.666 24.293 1.00 53.94 345 VAL A C 1
ATOM 2673 O O . VAL A 1 345 ? -25.158 6.266 24.073 1.00 53.94 345 VAL A O 1
ATOM 2676 N N . ARG A 1 346 ? -23.142 6.805 23.292 1.00 63.81 346 ARG A N 1
ATOM 2677 C CA . ARG A 1 346 ? -23.435 6.539 21.877 1.00 63.81 346 ARG A CA 1
ATOM 2678 C C . ARG A 1 346 ? -22.981 5.159 21.401 1.00 63.81 346 ARG A C 1
ATOM 2680 O O . ARG A 1 346 ? -23.236 4.838 20.241 1.00 63.81 346 ARG A O 1
ATOM 2687 N N . CYS A 1 347 ? -22.338 4.355 22.247 1.00 61.75 347 CYS A N 1
ATOM 2688 C CA . CYS A 1 347 ? -22.079 2.945 21.965 1.00 61.75 347 CYS A CA 1
ATOM 2689 C C . CYS A 1 347 ? -23.350 2.124 22.226 1.00 61.75 347 CYS A C 1
ATOM 2691 O O . CYS A 1 347 ? -23.867 2.122 23.340 1.00 61.75 347 CYS A O 1
ATOM 2693 N N . PHE A 1 348 ? -23.846 1.403 21.218 1.00 64.38 348 PHE A N 1
ATOM 2694 C CA . PHE A 1 348 ? -24.992 0.499 21.361 1.00 64.38 348 PHE A CA 1
ATOM 2695 C C . PHE A 1 348 ? -24.497 -0.945 21.477 1.00 64.38 348 PHE A C 1
ATOM 2697 O O . PHE A 1 348 ? -24.279 -1.604 20.454 1.00 64.38 348 PHE A O 1
ATOM 2704 N N . PRO A 1 349 ? -24.273 -1.462 22.698 1.00 62.69 349 PRO A N 1
ATOM 2705 C CA . PRO A 1 349 ? -23.848 -2.840 22.855 1.00 62.69 349 PRO A CA 1
ATOM 2706 C C . PRO A 1 349 ? -24.966 -3.789 22.410 1.00 62.69 349 PRO A C 1
ATOM 2708 O O . PRO A 1 349 ? -26.136 -3.604 22.740 1.00 62.69 349 PRO A O 1
ATOM 2711 N N . SER A 1 350 ? -24.609 -4.825 21.654 1.00 67.75 350 SER A N 1
ATOM 2712 C CA . SER A 1 350 ? -25.534 -5.907 21.320 1.00 67.75 350 SER A CA 1
ATOM 2713 C C . SER A 1 350 ? -25.828 -6.758 22.564 1.00 67.75 350 SER A C 1
ATOM 2715 O O . SER A 1 350 ? -25.068 -6.747 23.535 1.00 67.75 350 SER A O 1
ATOM 2717 N N . PHE A 1 351 ? -26.903 -7.555 22.531 1.00 67.75 351 PHE A N 1
ATOM 2718 C CA . PHE A 1 351 ? -27.226 -8.500 23.609 1.00 67.75 351 PHE A CA 1
ATOM 2719 C C . PHE A 1 351 ? -26.032 -9.394 23.995 1.00 67.75 351 PHE A C 1
ATOM 2721 O O . PHE A 1 351 ? -25.747 -9.588 25.177 1.00 67.75 351 PHE A O 1
ATOM 2728 N N . LEU A 1 352 ? -25.324 -9.920 22.987 1.00 66.38 352 LEU A N 1
ATOM 2729 C CA . LEU A 1 352 ? -24.188 -10.824 23.169 1.00 66.38 352 LEU A CA 1
ATOM 2730 C C . LEU A 1 352 ? -23.035 -10.133 23.900 1.00 66.38 352 LEU A C 1
ATOM 2732 O O . LEU A 1 352 ? -22.472 -10.716 24.825 1.00 66.38 352 LEU A O 1
ATOM 2736 N N . ILE A 1 353 ? -22.751 -8.875 23.550 1.00 70.75 353 ILE A N 1
ATOM 2737 C CA . ILE A 1 353 ? -21.740 -8.073 24.243 1.00 70.75 353 ILE A CA 1
ATOM 2738 C C . ILE A 1 353 ? -22.126 -7.857 25.695 1.00 70.75 353 ILE A C 1
ATOM 2740 O O . ILE A 1 353 ? -21.276 -7.991 26.561 1.00 70.75 353 ILE A O 1
ATOM 2744 N N . ILE A 1 354 ? -23.381 -7.497 25.982 1.00 71.50 354 ILE A N 1
ATOM 2745 C CA . ILE A 1 354 ? -23.797 -7.222 27.363 1.00 71.50 354 ILE A CA 1
ATOM 2746 C C . ILE A 1 354 ? -23.572 -8.463 28.222 1.00 71.50 354 ILE A C 1
ATOM 2748 O O . ILE A 1 354 ? -23.037 -8.348 29.321 1.00 71.50 354 ILE A O 1
ATOM 2752 N N . ARG A 1 355 ? -23.903 -9.653 27.708 1.00 71.25 355 ARG A N 1
ATOM 2753 C CA . ARG A 1 355 ? -23.616 -10.913 28.400 1.00 71.25 355 ARG A CA 1
ATOM 2754 C C . ARG A 1 355 ? -22.117 -11.111 28.637 1.00 71.25 355 ARG A C 1
ATOM 2756 O O . ARG A 1 355 ? -21.717 -11.433 29.749 1.00 71.25 355 ARG A O 1
ATOM 2763 N N . GLU A 1 356 ? -21.291 -10.895 27.619 1.00 73.69 356 GLU A N 1
ATOM 2764 C CA . GLU A 1 356 ? -19.835 -11.077 27.707 1.00 73.69 356 GLU A CA 1
ATOM 2765 C C . GLU A 1 356 ? -19.173 -10.057 28.652 1.00 73.69 356 GLU A C 1
ATOM 2767 O O . GLU A 1 356 ? -18.333 -10.416 29.477 1.00 73.69 356 GLU A O 1
ATOM 2772 N N . ILE A 1 357 ? -19.613 -8.797 28.606 1.00 73.00 357 ILE A N 1
ATOM 2773 C CA . ILE A 1 357 ? -19.193 -7.722 29.507 1.00 73.00 357 ILE A CA 1
ATOM 2774 C C . ILE A 1 357 ? -19.552 -8.057 30.958 1.00 73.00 357 ILE A C 1
ATOM 2776 O O . ILE A 1 357 ? -18.704 -7.946 31.842 1.00 73.00 357 ILE A O 1
ATOM 2780 N N . LEU A 1 358 ? -20.796 -8.471 31.212 1.00 72.88 358 LEU A N 1
ATOM 2781 C CA . LEU A 1 358 ? -21.259 -8.818 32.555 1.00 72.88 358 LEU A CA 1
ATOM 2782 C C . LEU A 1 358 ? -20.546 -10.057 33.108 1.00 72.88 358 LEU A C 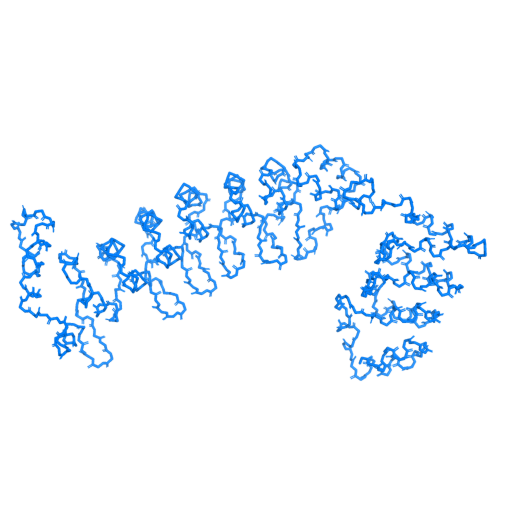1
ATOM 2784 O O . LEU A 1 358 ? -20.214 -10.076 34.285 1.00 72.88 358 LEU A O 1
ATOM 2788 N N . SER A 1 359 ? -20.265 -11.061 32.277 1.00 73.31 359 SER A N 1
ATOM 2789 C CA . SER A 1 359 ? -19.542 -12.260 32.713 1.00 73.31 359 SER A CA 1
ATOM 2790 C C . SER A 1 359 ? -18.077 -11.973 33.059 1.00 73.31 359 SER A C 1
ATOM 2792 O O . SER A 1 359 ? -17.556 -12.534 34.017 1.00 73.31 359 SER A O 1
ATOM 2794 N N . ASN A 1 360 ? -17.393 -11.127 32.279 1.00 70.19 360 ASN A N 1
ATOM 2795 C CA . ASN A 1 360 ? -15.931 -11.000 32.357 1.00 70.19 360 ASN A CA 1
ATOM 2796 C C . ASN A 1 360 ? -15.444 -9.725 33.063 1.00 70.19 360 ASN A C 1
ATOM 2798 O O . ASN A 1 360 ? -14.321 -9.690 33.560 1.00 70.19 360 ASN A O 1
ATOM 2802 N N . PHE A 1 361 ? -16.260 -8.668 33.111 1.00 67.25 361 PHE A N 1
ATOM 2803 C CA . PHE A 1 361 ? -15.807 -7.330 33.509 1.00 67.25 361 PHE A CA 1
ATOM 2804 C C . PHE A 1 361 ? -16.659 -6.681 34.596 1.00 67.25 361 PHE A C 1
ATOM 2806 O O . PHE A 1 361 ? -16.467 -5.496 34.874 1.00 67.25 361 PHE A O 1
ATOM 2813 N N . PHE A 1 362 ? -17.573 -7.422 35.228 1.00 65.44 362 PHE A N 1
ATOM 2814 C CA . PHE A 1 362 ? -18.523 -6.863 36.190 1.00 65.44 362 PHE A CA 1
ATOM 2815 C C . PHE A 1 362 ? -17.899 -5.940 37.265 1.00 65.44 362 PHE A C 1
ATOM 2817 O O . PHE A 1 362 ? -18.386 -4.817 37.429 1.00 65.44 362 PHE A O 1
ATOM 2824 N N . PRO A 1 363 ? -16.773 -6.300 37.920 1.00 62.16 363 PRO A N 1
ATOM 2825 C CA . PRO A 1 363 ? -16.138 -5.417 38.904 1.00 62.16 363 PRO A CA 1
ATOM 2826 C C . PRO A 1 363 ? -15.592 -4.109 38.303 1.00 62.16 363 PRO A C 1
ATOM 2828 O O . PRO A 1 363 ? -15.502 -3.093 38.988 1.00 62.16 363 PRO A O 1
ATOM 2831 N N . PHE A 1 364 ? -15.231 -4.109 37.017 1.00 59.47 364 PHE A N 1
ATOM 2832 C CA . PHE A 1 364 ? -14.496 -3.024 36.352 1.00 59.47 364 PHE A CA 1
ATOM 2833 C C . PHE A 1 364 ? -15.391 -2.010 35.622 1.00 59.47 364 PHE A C 1
ATOM 2835 O O . PHE A 1 364 ? -14.942 -0.899 35.317 1.00 59.47 364 PHE A O 1
ATOM 2842 N N . ILE A 1 365 ? -16.648 -2.378 35.361 1.00 58.97 365 ILE A N 1
ATOM 2843 C CA . ILE A 1 365 ? -17.670 -1.546 34.697 1.00 58.97 365 ILE A CA 1
ATOM 2844 C C . ILE A 1 365 ? -18.662 -0.905 35.682 1.00 58.97 365 ILE A C 1
ATOM 2846 O O . ILE A 1 365 ? -19.619 -0.254 35.262 1.00 58.97 365 ILE A O 1
ATOM 2850 N N . CYS A 1 366 ? -18.447 -1.079 36.991 1.00 56.72 366 CYS A N 1
ATOM 2851 C CA . CYS A 1 366 ? -19.268 -0.462 38.029 1.00 56.72 366 CYS A CA 1
ATOM 2852 C C . CYS A 1 366 ? -19.297 1.071 37.863 1.00 56.72 366 CYS A C 1
ATOM 2854 O O . CYS A 1 366 ? -18.257 1.733 37.900 1.00 56.72 366 CYS A O 1
ATOM 2856 N N . GLY A 1 367 ? -20.498 1.627 37.665 1.00 53.94 367 GLY A N 1
ATOM 2857 C CA . GLY A 1 367 ? -20.731 3.062 37.454 1.00 53.94 367 GLY A CA 1
ATOM 2858 C C . GLY A 1 367 ? -20.767 3.536 36.005 1.00 53.94 367 GLY A C 1
ATOM 2859 O O . GLY A 1 367 ? -20.756 4.743 35.777 1.00 53.94 367 GLY A O 1
ATOM 2860 N N . ILE A 1 368 ? -20.828 2.620 35.035 1.00 57.75 368 ILE A N 1
ATOM 2861 C CA . ILE A 1 368 ? -21.119 2.962 33.641 1.00 57.75 368 ILE A CA 1
ATOM 2862 C C . ILE A 1 368 ? -22.579 2.603 33.313 1.00 57.75 368 ILE A C 1
ATOM 2864 O O . ILE A 1 368 ? -23.035 1.500 33.619 1.00 57.75 368 ILE A O 1
ATOM 2868 N N . GLU A 1 369 ? -23.327 3.532 32.706 1.00 58.09 369 GLU A N 1
ATOM 2869 C CA . GLU A 1 369 ? -24.719 3.311 32.287 1.00 58.09 369 GLU A CA 1
ATOM 2870 C C . GLU A 1 369 ? -24.781 2.404 31.047 1.00 58.09 369 GLU A C 1
ATOM 2872 O O . GLU A 1 369 ? -24.753 2.862 29.910 1.00 58.09 369 GLU A O 1
ATOM 2877 N N . VAL A 1 370 ? -24.880 1.092 31.266 1.00 62.78 370 VAL A N 1
ATOM 2878 C CA . VAL A 1 370 ? -25.191 0.114 30.210 1.00 62.78 370 VAL A CA 1
ATOM 2879 C C . VAL A 1 370 ? -26.698 -0.128 30.175 1.00 62.78 370 VAL A C 1
ATOM 2881 O O . VAL A 1 370 ? -27.309 -0.363 31.221 1.00 62.78 370 VAL A O 1
ATOM 2884 N N . ASP A 1 371 ? -27.317 -0.126 28.988 1.00 65.25 371 ASP A N 1
ATOM 2885 C CA . ASP A 1 371 ? -28.723 -0.527 28.861 1.00 65.25 371 ASP A CA 1
ATOM 2886 C C . ASP A 1 371 ? -28.881 -2.049 28.996 1.00 65.25 371 ASP A C 1
ATOM 2888 O O . ASP A 1 371 ? -28.849 -2.817 28.036 1.00 65.25 371 ASP A O 1
ATOM 2892 N N . LEU A 1 372 ? -29.087 -2.491 30.232 1.00 68.94 372 LEU A N 1
ATOM 2893 C CA . LEU A 1 372 ? -29.282 -3.896 30.594 1.00 68.94 372 LEU A CA 1
ATOM 2894 C C . LEU A 1 372 ? -30.660 -4.449 30.194 1.00 68.94 372 LEU A C 1
ATOM 2896 O O . LEU A 1 372 ? -30.949 -5.618 30.456 1.00 68.94 372 LEU A O 1
ATOM 2900 N N . LYS A 1 373 ? -31.540 -3.624 29.611 1.00 70.56 373 LYS A N 1
ATOM 2901 C CA . LYS A 1 373 ? -32.890 -4.044 29.208 1.00 70.56 373 LYS A CA 1
ATOM 2902 C C . LYS A 1 373 ? -32.921 -4.712 27.839 1.00 70.56 373 LYS A C 1
ATOM 2904 O O . LYS A 1 373 ? -33.981 -5.195 27.441 1.00 70.56 373 LYS A O 1
ATOM 2909 N N . ILE A 1 374 ? -31.796 -4.750 27.127 1.00 70.25 374 ILE A N 1
ATOM 2910 C CA . ILE A 1 374 ? -31.685 -5.430 25.838 1.00 70.25 374 ILE A CA 1
ATOM 2911 C C . ILE A 1 374 ? -31.953 -6.929 26.026 1.00 70.25 374 ILE A C 1
ATOM 2913 O O . ILE A 1 374 ? -31.423 -7.571 26.937 1.00 70.25 374 ILE A O 1
ATOM 2917 N N . LYS A 1 375 ? -32.806 -7.477 25.155 1.00 76.25 375 LYS A N 1
ATOM 2918 C CA . LYS A 1 375 ? -33.283 -8.862 25.202 1.00 76.25 375 LYS A CA 1
ATOM 2919 C C . LYS A 1 375 ? -32.811 -9.659 23.990 1.00 76.25 375 LYS A C 1
ATOM 2921 O O . LYS A 1 375 ? -32.677 -9.098 22.904 1.00 76.25 375 LYS A O 1
ATOM 2926 N N . ASN A 1 376 ? -32.592 -10.960 24.170 1.00 75.12 376 ASN A N 1
ATOM 2927 C CA . ASN A 1 376 ? -32.369 -11.892 23.064 1.00 75.12 376 ASN A CA 1
ATOM 2928 C C . ASN A 1 376 ? -33.685 -12.218 22.326 1.00 75.12 376 ASN A C 1
ATOM 2930 O O . ASN A 1 376 ? -34.759 -11.720 22.672 1.00 75.12 376 ASN A O 1
ATOM 2934 N N . SER A 1 377 ? -33.611 -13.098 21.324 1.00 78.38 377 SER A N 1
ATOM 2935 C CA . SER A 1 377 ? -34.771 -13.599 20.569 1.00 78.38 377 SER A CA 1
ATOM 2936 C C . SER A 1 377 ? -35.831 -14.302 21.427 1.00 78.38 377 SER A C 1
ATOM 2938 O O . SER A 1 377 ? -36.971 -14.436 20.996 1.00 78.38 377 SER A O 1
ATOM 2940 N N . GLU A 1 378 ? -35.471 -14.735 22.634 1.00 78.44 378 GLU A N 1
ATOM 2941 C CA . GLU A 1 378 ? -36.347 -15.415 23.596 1.00 78.44 378 GLU A CA 1
ATOM 2942 C C . GLU A 1 378 ? -36.946 -14.442 24.628 1.00 78.44 378 GLU A C 1
ATOM 2944 O O . GLU A 1 378 ? -37.720 -14.838 25.496 1.00 78.44 378 GLU A O 1
ATOM 2949 N N . GLY A 1 379 ? -36.621 -13.146 24.542 1.00 80.31 379 GLY A N 1
ATOM 2950 C CA . GLY A 1 379 ? -37.139 -12.117 25.443 1.00 80.31 379 GLY A CA 1
ATOM 2951 C C . GLY A 1 379 ? -36.437 -12.034 26.806 1.00 80.31 379 GLY A C 1
ATOM 2952 O O . GLY A 1 379 ? -36.912 -11.291 27.676 1.00 80.31 379 GLY A O 1
ATOM 2953 N N . LEU A 1 380 ? -35.323 -12.749 26.988 1.00 80.12 380 LEU A N 1
ATOM 2954 C CA . LEU A 1 380 ? -34.504 -12.759 28.202 1.00 80.12 380 LEU A CA 1
ATOM 2955 C C . LEU A 1 380 ? -33.413 -11.686 28.139 1.00 80.12 380 LEU A C 1
ATOM 2957 O O . LEU A 1 380 ? -32.853 -11.434 27.074 1.00 80.12 380 LEU A O 1
ATOM 2961 N N . THR A 1 381 ? -33.112 -11.051 29.274 1.00 82.56 381 THR A N 1
ATOM 2962 C CA . THR A 1 381 ? -31.977 -10.121 29.415 1.00 82.56 381 THR A CA 1
ATOM 2963 C C . THR A 1 381 ? -30.696 -10.887 29.747 1.00 82.56 381 THR A C 1
ATOM 2965 O O . THR A 1 381 ? -30.741 -11.996 30.279 1.00 82.56 381 THR A O 1
ATOM 2968 N N . ALA A 1 382 ? -29.538 -10.285 29.472 1.00 77.62 382 ALA A N 1
ATOM 2969 C CA . ALA A 1 382 ? -28.247 -10.902 29.774 1.00 77.62 382 ALA A CA 1
ATOM 2970 C C . ALA A 1 382 ? -28.068 -11.180 31.279 1.00 77.62 382 ALA A C 1
ATOM 2972 O O . ALA A 1 382 ? -27.502 -12.204 31.646 1.00 77.62 382 ALA A O 1
ATOM 2973 N N . VAL A 1 383 ? -28.606 -10.306 32.140 1.00 77.56 383 VAL A N 1
ATOM 2974 C CA . VAL A 1 383 ? -28.605 -10.478 33.603 1.00 77.56 383 VAL A CA 1
ATOM 2975 C C . VAL A 1 383 ? -29.365 -11.742 34.012 1.00 77.56 383 VAL A C 1
ATOM 2977 O O . VAL A 1 383 ? -28.851 -12.515 34.812 1.00 77.56 383 VAL A O 1
ATOM 2980 N N . ASN A 1 384 ? -30.548 -11.984 33.431 1.00 80.25 384 ASN A N 1
ATOM 2981 C CA . ASN A 1 384 ? -31.358 -13.161 33.756 1.00 80.25 384 ASN A CA 1
ATOM 2982 C C . ASN A 1 384 ? -30.636 -14.459 33.375 1.00 80.25 384 ASN A C 1
ATOM 2984 O O . ASN A 1 384 ? -30.602 -15.393 34.167 1.00 80.25 384 ASN A O 1
ATOM 2988 N N . ILE A 1 385 ? -30.021 -14.502 32.187 1.00 80.06 385 ILE A N 1
ATOM 2989 C CA . ILE A 1 385 ? -29.291 -15.694 31.729 1.00 80.06 385 ILE A CA 1
ATOM 2990 C C . ILE A 1 385 ? -28.084 -15.968 32.630 1.00 80.06 385 ILE A C 1
ATOM 2992 O O . ILE A 1 385 ? -27.904 -17.090 33.086 1.00 80.06 385 ILE A O 1
ATOM 2996 N N . LEU A 1 386 ? -27.278 -14.948 32.937 1.00 79.62 386 LEU A N 1
ATOM 2997 C CA . LEU A 1 386 ? -26.091 -15.130 33.780 1.00 79.62 386 LEU A CA 1
ATOM 2998 C C . LEU A 1 386 ? -26.442 -15.501 35.226 1.00 79.62 386 LEU A C 1
ATOM 3000 O O . LEU A 1 386 ? -25.679 -16.215 35.876 1.00 79.62 386 LEU A O 1
ATOM 3004 N N . GLN A 1 387 ? -27.594 -15.044 35.722 1.00 80.12 387 GLN A N 1
ATOM 3005 C CA . GLN A 1 387 ? -28.144 -15.489 37.000 1.00 80.12 387 GLN A CA 1
ATOM 3006 C C . GLN A 1 387 ? -28.500 -16.978 36.955 1.00 80.12 387 GLN A C 1
ATOM 3008 O O . GLN A 1 387 ? -28.117 -17.721 37.857 1.00 80.12 387 GLN A O 1
ATOM 3013 N N . GLU A 1 388 ? -29.232 -17.415 35.927 1.00 80.81 388 GLU A N 1
ATOM 3014 C CA . GLU A 1 388 ? -29.628 -18.818 35.761 1.00 80.81 388 GLU A CA 1
ATOM 3015 C C . GLU A 1 388 ? -28.411 -19.741 35.585 1.00 80.81 388 GLU A C 1
ATOM 3017 O O . GLU A 1 388 ? -28.389 -20.844 36.129 1.00 80.81 388 GLU A O 1
ATOM 3022 N N . GLU A 1 389 ? -27.370 -19.271 34.893 1.00 83.62 389 GLU A N 1
ATOM 3023 C CA . GLU A 1 389 ? -26.097 -19.979 34.710 1.00 83.62 389 GLU A CA 1
ATOM 3024 C C . GLU A 1 389 ? -25.191 -19.940 35.962 1.00 83.62 389 GLU A C 1
ATOM 3026 O O . GLU A 1 389 ? -24.161 -20.615 35.993 1.00 83.62 389 GLU A O 1
ATOM 3031 N N . GLY A 1 390 ? -25.548 -19.168 36.999 1.00 77.88 390 GLY A N 1
ATOM 3032 C CA . GLY A 1 390 ? -24.752 -19.005 38.223 1.00 77.88 390 GLY A CA 1
ATOM 3033 C C . GLY A 1 390 ? -23.444 -18.224 38.032 1.00 77.88 390 GLY A C 1
ATOM 3034 O O . GLY A 1 390 ? -22.553 -18.301 38.875 1.00 77.88 390 GLY A O 1
ATOM 3035 N N . GLN A 1 391 ? -23.313 -17.489 36.925 1.00 75.38 391 GLN A N 1
ATOM 3036 C CA . GLN A 1 391 ? -22.124 -16.708 36.561 1.00 75.38 391 GLN A CA 1
ATOM 3037 C C . GLN A 1 391 ? -22.157 -15.271 37.100 1.00 75.38 391 GLN A C 1
ATOM 3039 O O . GLN A 1 391 ? -21.154 -14.564 37.024 1.00 75.38 391 GLN A O 1
ATOM 3044 N N . LEU A 1 392 ? -23.296 -14.830 37.645 1.00 73.12 392 LEU A N 1
ATOM 3045 C CA . LEU A 1 392 ? -23.476 -13.492 38.202 1.00 73.12 392 LEU A CA 1
ATOM 3046 C C . LEU A 1 392 ? -24.166 -13.559 39.570 1.00 73.12 392 LEU A C 1
ATOM 3048 O O . LEU A 1 392 ? -25.299 -14.030 39.681 1.00 73.12 392 LEU A O 1
ATOM 3052 N N . ASP A 1 393 ? -23.506 -13.042 40.608 1.00 75.38 393 ASP A N 1
ATOM 3053 C CA . ASP A 1 393 ? -24.120 -12.846 41.925 1.00 75.38 393 ASP A CA 1
ATOM 3054 C C . ASP A 1 393 ? -24.977 -11.575 41.902 1.00 75.38 393 ASP A C 1
ATOM 3056 O O . ASP A 1 393 ? -24.458 -10.461 41.826 1.00 75.38 393 ASP A O 1
ATOM 3060 N N . ILE A 1 394 ? -26.301 -11.737 41.973 1.00 71.44 394 ILE A N 1
ATOM 3061 C CA . ILE A 1 394 ? -27.245 -10.613 41.942 1.00 71.44 394 ILE A CA 1
ATOM 3062 C C . ILE A 1 394 ? -27.142 -9.707 43.165 1.00 71.44 394 ILE A C 1
ATOM 3064 O O . ILE A 1 394 ? -27.339 -8.500 43.036 1.00 71.44 394 ILE A O 1
ATOM 3068 N N . GLY A 1 395 ? -26.820 -10.254 44.337 1.00 68.88 395 GLY A N 1
ATOM 3069 C CA . GLY A 1 395 ? -26.660 -9.452 45.545 1.00 68.88 395 GLY A CA 1
ATOM 3070 C C . GLY A 1 395 ? -25.473 -8.506 45.404 1.00 68.88 395 GLY A C 1
ATOM 3071 O O . GLY A 1 395 ? -25.601 -7.305 45.649 1.00 68.88 395 GLY A O 1
ATOM 3072 N N . LEU A 1 396 ? -24.344 -9.029 44.917 1.00 69.00 396 LEU A N 1
ATOM 3073 C CA . LEU A 1 396 ? -23.181 -8.214 44.568 1.00 69.00 396 LEU A CA 1
ATOM 3074 C C . LEU A 1 396 ? -23.504 -7.254 43.414 1.00 69.00 396 LEU A C 1
ATOM 3076 O O . LEU A 1 396 ? -23.080 -6.101 43.445 1.00 69.00 396 LEU A O 1
ATOM 3080 N N . PHE A 1 397 ? -24.293 -7.707 42.434 1.00 71.00 397 PHE A N 1
ATOM 3081 C CA . PHE A 1 397 ? -24.679 -6.928 41.264 1.00 71.00 397 PHE A CA 1
ATOM 3082 C C . PHE A 1 397 ? -25.470 -5.665 41.608 1.00 71.00 397 PHE A C 1
ATOM 3084 O O . PHE A 1 397 ? -25.151 -4.557 41.170 1.00 71.00 397 PHE A O 1
ATOM 3091 N N . GLU A 1 398 ? -26.522 -5.831 42.404 1.00 71.31 398 GLU A N 1
ATOM 3092 C CA . GLU A 1 398 ? -27.377 -4.737 42.841 1.00 71.31 398 GLU A CA 1
ATOM 3093 C C . GLU A 1 398 ? -26.665 -3.836 43.853 1.00 71.31 398 GLU A C 1
ATOM 3095 O O . GLU A 1 398 ? -26.831 -2.617 43.788 1.00 71.31 398 GLU A O 1
ATOM 3100 N N . ALA A 1 399 ? -25.825 -4.396 44.732 1.00 67.00 399 ALA A N 1
ATOM 3101 C CA . ALA A 1 399 ? -25.069 -3.625 45.717 1.00 67.00 399 ALA A CA 1
ATOM 3102 C C . ALA A 1 399 ? -24.064 -2.669 45.060 1.00 67.00 399 ALA A C 1
ATOM 3104 O O . ALA A 1 399 ? -24.051 -1.477 45.375 1.00 67.00 399 ALA A O 1
ATOM 3105 N N . THR A 1 400 ? -23.251 -3.151 44.117 1.00 65.25 400 THR A N 1
ATOM 3106 C CA . THR A 1 400 ? -22.267 -2.309 43.417 1.00 65.25 400 THR A CA 1
ATOM 3107 C C . THR A 1 400 ? -22.938 -1.297 42.486 1.00 65.25 400 THR A C 1
ATOM 3109 O O . THR A 1 400 ? -22.476 -0.158 42.385 1.00 65.25 400 THR A O 1
ATOM 3112 N N . ARG A 1 401 ? -24.075 -1.648 41.870 1.00 68.12 401 ARG A N 1
ATOM 3113 C CA . ARG A 1 401 ? -24.894 -0.714 41.080 1.00 68.12 401 ARG A CA 1
ATOM 3114 C C . ARG A 1 401 ? -25.539 0.375 41.943 1.00 68.12 401 ARG A C 1
ATOM 3116 O O . ARG A 1 401 ? -25.572 1.533 41.531 1.00 68.12 401 ARG A O 1
ATOM 3123 N N . ALA A 1 402 ? -26.046 0.029 43.126 1.00 66.56 402 ALA A N 1
ATOM 3124 C CA . ALA A 1 402 ? -26.621 0.989 44.067 1.00 66.56 402 ALA A CA 1
ATOM 3125 C C . ALA A 1 402 ? -25.557 1.951 44.611 1.00 66.56 402 ALA A C 1
ATOM 3127 O O . ALA A 1 402 ? -25.788 3.158 44.661 1.00 66.56 402 ALA A O 1
ATOM 3128 N N . LEU A 1 403 ? -24.372 1.426 44.942 1.00 63.19 403 LEU A N 1
ATOM 3129 C CA . LEU A 1 403 ? -23.206 2.212 45.348 1.00 63.19 403 LEU A CA 1
ATOM 3130 C C . LEU A 1 403 ? -22.803 3.220 44.268 1.00 63.19 403 LEU A C 1
ATOM 3132 O O . LEU A 1 403 ? -22.647 4.403 44.567 1.00 63.19 403 LEU A O 1
ATOM 3136 N N . ALA A 1 404 ? -22.712 2.775 43.014 1.00 60.47 404 ALA A N 1
ATOM 3137 C CA . ALA A 1 404 ? -22.302 3.623 41.901 1.00 60.47 404 ALA A CA 1
ATOM 3138 C C . ALA A 1 404 ? -23.291 4.756 41.566 1.00 60.47 404 ALA A C 1
ATOM 3140 O O . ALA A 1 404 ? -22.880 5.779 41.025 1.00 60.47 404 ALA A O 1
ATOM 3141 N N . ASN A 1 405 ? -24.573 4.591 41.905 1.00 59.84 405 ASN A N 1
ATOM 3142 C CA . ASN A 1 405 ? -25.619 5.594 41.688 1.00 59.84 405 ASN A CA 1
ATOM 3143 C C . ASN A 1 405 ? -25.828 6.535 42.891 1.00 59.84 405 ASN A C 1
ATOM 3145 O O . ASN A 1 405 ? -26.682 7.421 42.830 1.00 59.84 405 ASN A O 1
ATOM 3149 N N . SER A 1 406 ? -25.094 6.351 43.995 1.00 59.97 406 SER A N 1
ATOM 3150 C CA . SER A 1 406 ? -25.207 7.221 45.171 1.00 59.97 406 SER A CA 1
ATOM 3151 C C . SER A 1 406 ? -24.445 8.540 44.978 1.00 59.97 406 SER A C 1
ATOM 3153 O O . SER A 1 406 ? -23.324 8.572 44.477 1.00 59.97 406 SER A O 1
ATOM 3155 N N . THR A 1 407 ? -25.049 9.658 45.389 1.00 47.56 407 THR A N 1
ATOM 3156 C CA . THR A 1 407 ? -24.482 11.014 45.239 1.00 47.56 407 THR A CA 1
ATOM 3157 C C . THR A 1 407 ? -23.311 11.321 46.187 1.00 47.56 407 THR A C 1
ATOM 3159 O O . THR A 1 407 ? -22.680 12.360 46.033 1.00 47.56 407 THR A O 1
ATOM 3162 N N . ASP A 1 408 ? -23.001 10.433 47.139 1.00 45.22 408 ASP A N 1
ATOM 3163 C CA . ASP A 1 408 ? -21.961 10.596 48.178 1.00 45.22 408 ASP A CA 1
ATOM 3164 C C . ASP A 1 408 ? -20.600 9.968 47.809 1.00 45.22 408 ASP A C 1
ATOM 3166 O O . ASP A 1 408 ? -19.723 9.766 48.653 1.00 45.22 408 ASP A O 1
ATOM 3170 N N . PHE A 1 409 ? -20.393 9.628 46.537 1.00 45.94 409 PHE A N 1
ATOM 3171 C CA . PHE A 1 409 ? -19.270 8.793 46.119 1.00 45.94 409 PHE A CA 1
ATOM 3172 C C . PHE A 1 409 ? -17.937 9.562 45.997 1.00 45.94 409 PHE A C 1
ATOM 3174 O O . PHE A 1 409 ? -17.502 9.940 44.911 1.00 45.94 409 PHE A O 1
ATOM 3181 N N . GLN A 1 410 ? -17.265 9.773 47.134 1.00 42.81 410 GLN A N 1
ATOM 3182 C CA . GLN A 1 410 ? -15.870 10.235 47.247 1.00 42.81 410 GLN A CA 1
ATOM 3183 C C . GLN A 1 410 ? -14.897 9.095 47.626 1.00 42.81 410 GLN A C 1
ATOM 3185 O O . GLN A 1 410 ? -13.889 9.329 48.285 1.00 42.81 410 GLN A O 1
ATOM 3190 N N . MET A 1 411 ? -15.175 7.843 47.245 1.00 46.19 411 MET A N 1
ATOM 3191 C CA . MET A 1 411 ? -14.160 6.780 47.294 1.00 46.19 411 MET A CA 1
ATOM 3192 C C . MET A 1 411 ? -13.455 6.687 45.946 1.00 46.19 411 MET A C 1
ATOM 3194 O O . MET A 1 411 ? -14.092 6.598 44.894 1.00 46.19 411 MET A O 1
ATOM 3198 N N . ASP A 1 412 ? -12.126 6.702 45.990 1.00 45.75 412 ASP A N 1
ATOM 3199 C CA . ASP A 1 412 ? -11.291 6.527 44.811 1.00 45.75 412 ASP A CA 1
ATOM 3200 C C . ASP A 1 412 ? -11.627 5.176 44.160 1.00 45.75 412 ASP A C 1
ATOM 3202 O O . ASP A 1 412 ? -11.723 4.157 44.848 1.00 45.75 412 ASP A O 1
ATOM 3206 N N . ARG A 1 413 ? -11.843 5.142 42.839 1.00 50.44 413 ARG A N 1
ATOM 3207 C CA . ARG A 1 413 ? -12.412 3.968 42.136 1.00 50.44 413 ARG A CA 1
ATOM 3208 C C . ARG A 1 413 ? -11.571 2.688 42.303 1.00 50.44 413 ARG A C 1
ATOM 3210 O O . ARG A 1 413 ? -12.102 1.594 42.139 1.00 50.44 413 ARG A O 1
ATOM 3217 N N . MET A 1 414 ? -10.294 2.809 42.685 1.00 41.69 414 MET A N 1
ATOM 3218 C CA . MET A 1 414 ? -9.431 1.682 43.071 1.00 41.69 414 MET A CA 1
ATOM 3219 C C . MET A 1 414 ? -9.805 1.032 44.412 1.00 41.69 414 MET A C 1
ATOM 3221 O O . MET A 1 414 ? -9.616 -0.172 44.567 1.00 41.69 414 MET A O 1
ATOM 3225 N N . GLN A 1 415 ? -10.356 1.779 45.372 1.00 45.91 415 GLN A N 1
ATOM 3226 C CA . GLN A 1 415 ? -10.785 1.216 46.655 1.00 45.91 415 GLN A CA 1
ATOM 3227 C C . GLN A 1 415 ? -12.053 0.366 46.522 1.00 45.91 415 GLN A C 1
ATOM 3229 O O . GLN A 1 415 ? -12.221 -0.581 47.282 1.00 45.91 415 GLN A O 1
ATOM 3234 N N . LEU A 1 416 ? -12.912 0.652 45.535 1.00 48.78 416 LEU A N 1
ATOM 3235 C CA . LEU A 1 416 ? -14.079 -0.184 45.245 1.00 48.78 416 LEU A CA 1
ATOM 3236 C C . LEU A 1 416 ? -13.668 -1.547 44.673 1.00 48.78 416 LEU A C 1
ATOM 3238 O O . LEU A 1 416 ? -14.201 -2.572 45.077 1.00 48.78 416 LEU A O 1
ATOM 3242 N N . VAL A 1 417 ? -12.674 -1.558 43.779 1.00 43.94 417 VAL A N 1
ATOM 3243 C CA . VAL A 1 417 ? -12.101 -2.789 43.210 1.00 43.94 417 VAL A CA 1
ATOM 3244 C C . VAL A 1 417 ? -11.434 -3.634 44.302 1.00 43.94 417 VAL A C 1
ATOM 3246 O O . VAL A 1 417 ? -11.644 -4.838 44.340 1.00 43.94 417 VAL A O 1
ATOM 3249 N N . LEU A 1 418 ? -10.708 -3.009 45.236 1.00 42.81 418 LEU A N 1
ATOM 3250 C CA . LEU A 1 418 ? -10.105 -3.677 46.403 1.00 42.81 418 LEU A CA 1
ATOM 3251 C C . LEU A 1 418 ? -11.117 -4.185 47.444 1.00 42.81 418 LEU A C 1
ATOM 3253 O O . LEU A 1 418 ? -10.736 -4.966 48.306 1.00 42.81 418 LEU A O 1
ATOM 3257 N N . TRP A 1 419 ? -12.363 -3.710 47.414 1.00 42.25 419 TRP A N 1
ATOM 3258 C CA . TRP A 1 419 ? -13.430 -4.176 48.307 1.00 42.25 419 TRP A CA 1
ATOM 3259 C C . TRP A 1 419 ? -14.243 -5.330 47.699 1.00 42.25 419 TRP A C 1
ATOM 3261 O O . TRP A 1 419 ? -14.899 -6.069 48.426 1.00 42.25 419 TRP A O 1
ATOM 3271 N N . ILE A 1 420 ? -14.215 -5.462 46.367 1.00 48.06 420 ILE A N 1
ATOM 3272 C CA . ILE A 1 420 ? -14.928 -6.499 45.605 1.00 48.06 420 ILE A CA 1
ATOM 3273 C C . ILE A 1 420 ? -14.055 -7.752 45.378 1.00 48.06 420 ILE A C 1
ATOM 3275 O O . ILE A 1 420 ? -14.611 -8.843 45.257 1.00 48.06 420 ILE A O 1
ATOM 3279 N N . ILE A 1 421 ? -12.722 -7.608 45.308 1.00 44.53 421 ILE A N 1
ATOM 3280 C CA . ILE A 1 421 ? -11.744 -8.722 45.319 1.00 44.53 421 ILE A CA 1
ATOM 3281 C C . ILE A 1 421 ? -11.520 -9.176 46.761 1.00 44.53 421 ILE A C 1
ATOM 3283 O O . ILE A 1 421 ? -11.478 -10.407 46.986 1.00 44.53 421 ILE A O 1
#

pLDDT: mean 81.72, std 14.92, range [35.28, 98.38]

InterPro domains:
  IPR002110 Ankyrin repeat [PF12796] (4-100)
  IPR002110 Ankyrin repeat [PF12796] (151-235)
  IPR002110 Ankyrin repeat [PF12796] (253-342)
  IPR002110 Ankyrin repeat [PS50088] (68-101)
  IPR002110 Ankyrin repeat [PS50088] (248-281)
  IPR002110 Ankyrin repeat [PS50088] (321-342)
  IPR002110 Ankyrin repeat [SM00248] (34-63)
  IPR002110 Ankyrin repeat [SM00248] (68-98)
  IPR002110 Ankyrin repeat [SM00248] (180-209)
  IPR002110 Ankyrin repeat [SM00248] (214-243)
  IPR002110 Ankyrin repeat [SM00248] (248-278)
  IPR002110 Ankyrin repeat [SM00248] (282-315)
  IPR002110 Ankyrin repeat [SM00248] (321-350)
  IPR036770 Ankyrin repeat-containing domain superfamily [G3DSA:1.25.40.20] (1-135)
  IPR036770 Ankyrin repeat-containing domain superfamily [G3DSA:1.25.40.20] (136-403)
  IPR036770 Ankyrin repeat-containing domain superfamily [SSF48403] (3-128)
  IPR036770 Ankyrin repeat-containing domain superfamily [SSF48403] (150-342)